Protein AF-G3AGI0-F1 (afdb_monomer)

Secondary structure (DSSP, 8-state):
-HHHHHHHTTS---TTTT--HHHHHHHHHHGGG--HHHHHHHHHHHHHHHS--PPPGGGTTS-HHHHHHHHHHHHHTTTTT-HHHHHHHHHHHHHHTTT--PPPGGGSPPPPP-PPPPGGGGS---SSPPPPPHHHHHHHTTSPTTHHHHHHHHHHEEE---SS---TTGGGS-S--TTEEEHHHHHHHHHHHTHHHHS-TTSS--TTSPPPPPHHHHHHHHHHH-TT-EEEEEEPPPPTT-SS--EEEEEESEEE-SS---HHHHHHHHHS-------S-TTTGGGSPTT---HHHHHHHHHHHHHHHHHHHTT--TTSTT--HHHHHHHHHHHHHIIIIITT-TT-HHHHHHHHHHTTHHHHHHHH-THHHHTTSS-GGGGGG-

Sequence (386 aa):
MEEEDDVDERITNNCIDSITSSQLELIVNTLLVADNEMNNAVLEFLKMYLNSEAIHHDFISSPIKDSQKYRLQKLLQLSSTKANFNTLVKQLPRLIISHLPLNDPSSIKPIPPLNLTKRSDFAGVPSTLPDLPEELYSLIVRFSEPLRATTWLRCCYETFTPLSKPDESAENSSDVIPGEVTQISLWKAYEKQFQEVWDPPSGQTNPEFKQLLPAVEFIKNVSKAFPSSEAMVINLPPSASDSAPKKKFIIRGIQPRQFAVNIDVANYEALKPTVKTSSINPGENHKLPIGHVDVEKFNHLVSESSENILVEGTRISKNSEFVNQINESSHEILEYIINEVLDNTENSVEENIFRLYNSHWLPELVYANPSLVESGIINIGWLKYL

Foldseek 3Di:
DVVVVVLVVLVDVPVLVVDALVNLLVLLCQLVVPDPVSLLVSLVVVVCSLPPQRDDPVQSVHHSVVVSLVSVCSSCVVVHDSSSLLSLLQRLVVLLCPQPPFDDPVPQPPDPDQDFDDPQVQPDFDPDWAADDPVQLVVLQQDDPPSSLLLVCLQFKFFDDPLDDPPPVPPPDDPDDGQKDFLVVSVVVVCVNVVCQAPPPVNDHDPSGDDDDDSVVSSVCNCVSAVQKDWDKDFDDDDPPDPDTDITIIIGGMGTTPHGDHSVVSSCRRPPPPDPPPPPDSPPVSPADGRDGPVVVVVVSVVVSVVVLVVSLVQDAPPHPSRDPSSVSSQVVVVVCCVSPVVVDPPDPSLVSSCVSCVPVVVVRCVSRVSCPVNPSPPPVSVVSD

Mean predicted aligned error: 16.47 Å

pLDDT: mean 76.49, std 14.82, range [35.62, 93.38]

Organism: Spathaspora passalidarum (strain NRRL Y-27907 / 11-Y1) (NCBI:txid619300)

InterPro domains:
  IPR003150 DNA-binding RFX-type winged-helix domain [PS51526] (149-258)
  IPR052406 Chromatin Remodeling Complex Component [PTHR22970] (113-284)

Nearest PDB structures (foldseek):
  2n47-assembly1_A  TM=3.165E-01  e=4.618E+00  Synechocystis sp. PCC 6803 substr. Kazusa
  4twh-assembly1_B  TM=1.507E-01  e=7.689E+00  Dickeya chrysanthemi

Solvent-accessible surface area (backbone atoms only — not comparable to full-atom values): 22819 Å² total; per-residue (Å²): 109,78,72,54,56,62,48,54,67,56,61,54,88,54,69,75,74,72,59,47,67,69,58,52,42,55,53,58,56,48,59,72,69,78,45,70,70,59,38,40,56,45,46,51,49,50,51,52,64,50,68,42,77,65,59,42,86,94,38,73,92,51,62,53,64,57,34,26,50,50,50,47,44,54,61,28,24,70,93,66,82,32,57,45,38,56,50,47,66,54,43,31,66,52,43,42,57,51,82,50,92,69,66,55,78,87,70,57,76,76,77,75,78,87,74,66,57,59,70,70,82,72,70,62,75,48,94,56,79,37,71,71,55,70,71,58,43,66,56,45,58,65,43,56,77,68,55,26,61,32,52,50,48,32,21,35,32,42,68,46,72,80,73,56,83,78,66,84,78,66,82,79,81,60,100,73,49,88,27,46,39,46,51,67,60,55,48,52,51,52,52,61,74,47,33,66,59,77,59,33,96,81,80,57,84,56,90,79,44,66,73,79,71,56,67,75,61,44,61,63,41,48,41,73,45,27,74,79,35,47,80,48,76,46,76,45,78,65,54,101,86,47,100,58,75,51,73,47,51,31,32,35,29,32,33,53,25,83,57,52,49,56,70,68,60,15,50,51,64,38,67,51,79,86,72,80,77,79,55,85,60,62,82,60,65,81,72,58,58,82,69,48,71,66,58,67,62,50,50,48,52,52,50,52,53,53,47,52,42,52,61,59,23,70,69,53,42,76,87,30,95,60,60,47,72,52,23,54,48,27,43,55,53,50,51,53,50,40,59,68,54,51,71,72,37,86,91,39,73,65,44,54,53,48,19,71,72,38,49,73,59,51,57,54,48,41,70,45,28,55,28,40,49,77,48,51,74,41,56,71,78,59,59,78,52,87

Structure (mmCIF, N/CA/C/O backbone):
data_AF-G3AGI0-F1
#
_entry.id   AF-G3AGI0-F1
#
loop_
_atom_site.group_PDB
_atom_site.id
_atom_site.type_symbol
_atom_site.label_atom_id
_atom_site.label_alt_id
_atom_site.label_comp_id
_atom_site.label_asym_id
_atom_site.label_entity_id
_atom_site.label_seq_id
_atom_site.pdbx_PDB_ins_code
_atom_site.Cartn_x
_atom_site.Cartn_y
_atom_site.Cartn_z
_atom_site.occupancy
_atom_site.B_iso_or_equiv
_atom_site.auth_seq_id
_atom_site.auth_comp_id
_atom_site.auth_asym_id
_atom_site.auth_atom_id
_atom_site.pdbx_PDB_model_num
ATOM 1 N N . MET A 1 1 ? 48.317 2.897 -52.916 1.00 42.91 1 MET A N 1
ATOM 2 C CA . MET A 1 1 ? 48.209 1.430 -52.809 1.00 42.91 1 MET A CA 1
ATOM 3 C C . MET A 1 1 ? 48.011 1.011 -51.363 1.00 42.91 1 MET A C 1
ATOM 5 O O . MET A 1 1 ? 46.982 0.424 -51.113 1.00 42.91 1 MET A O 1
ATOM 9 N N . GLU A 1 2 ? 48.855 1.408 -50.401 1.00 40.16 2 GLU A N 1
ATOM 10 C CA . GLU A 1 2 ? 48.593 1.106 -48.971 1.00 40.16 2 GLU A CA 1
ATOM 11 C C . GLU A 1 2 ? 47.371 1.838 -48.373 1.00 40.16 2 GLU A C 1
ATOM 13 O O . GLU A 1 2 ? 46.770 1.336 -47.436 1.00 40.16 2 GLU A O 1
ATOM 18 N N . GLU A 1 3 ? 46.949 2.984 -48.922 1.00 43.72 3 GLU A N 1
ATOM 19 C CA . GLU A 1 3 ? 45.732 3.689 -48.466 1.00 43.72 3 GLU A CA 1
ATOM 20 C C . GLU A 1 3 ? 44.425 3.148 -49.073 1.00 43.72 3 GLU A C 1
ATOM 22 O O . GLU A 1 3 ? 43.359 3.472 -48.570 1.00 43.72 3 GLU A O 1
ATOM 27 N N . GLU A 1 4 ? 44.472 2.355 -50.148 1.00 43.97 4 GLU A N 1
ATOM 28 C CA . GLU A 1 4 ? 43.255 1.778 -50.753 1.00 43.97 4 GLU A CA 1
ATOM 29 C C . GLU A 1 4 ? 42.885 0.448 -50.082 1.00 43.97 4 GLU A C 1
ATOM 31 O O . GLU A 1 4 ? 41.712 0.222 -49.794 1.00 43.97 4 GLU A O 1
ATOM 36 N N . ASP A 1 5 ? 43.882 -0.370 -49.725 1.00 44.88 5 ASP A N 1
ATOM 37 C CA . ASP A 1 5 ? 43.671 -1.635 -49.007 1.00 44.88 5 ASP A CA 1
ATOM 38 C C . ASP A 1 5 ? 43.145 -1.410 -47.569 1.00 44.88 5 ASP A C 1
ATOM 40 O O . ASP A 1 5 ? 42.298 -2.159 -47.085 1.00 44.88 5 ASP A O 1
ATOM 44 N N . ASP A 1 6 ? 43.563 -0.324 -46.907 1.00 49.03 6 ASP A N 1
ATOM 45 C CA . ASP A 1 6 ? 43.147 0.032 -45.536 1.00 49.03 6 ASP A CA 1
ATOM 46 C C . ASP A 1 6 ? 41.716 0.625 -45.478 1.00 49.03 6 ASP A C 1
ATOM 48 O O . ASP A 1 6 ? 41.083 0.691 -44.419 1.00 49.03 6 ASP A O 1
ATOM 52 N N . VAL A 1 7 ? 41.185 1.056 -46.630 1.00 49.41 7 VAL A N 1
ATOM 53 C CA . VAL A 1 7 ? 39.790 1.497 -46.803 1.00 49.41 7 VAL A CA 1
ATOM 54 C C . VAL A 1 7 ? 38.889 0.303 -47.118 1.00 49.41 7 VAL A C 1
ATOM 56 O O . VAL A 1 7 ? 37.808 0.209 -46.539 1.00 49.41 7 VAL A O 1
ATOM 59 N N . ASP A 1 8 ? 39.345 -0.643 -47.942 1.00 46.12 8 ASP A N 1
ATOM 60 C CA . ASP A 1 8 ? 38.602 -1.870 -48.261 1.00 46.12 8 ASP A CA 1
ATOM 61 C C . ASP A 1 8 ? 38.481 -2.828 -47.056 1.00 46.12 8 ASP A C 1
ATOM 63 O O . ASP A 1 8 ? 37.428 -3.440 -46.868 1.00 46.12 8 ASP A O 1
ATOM 67 N N . GLU A 1 9 ? 39.476 -2.891 -46.159 1.00 50.34 9 GLU A N 1
ATOM 68 C CA . GLU A 1 9 ? 39.345 -3.623 -44.882 1.00 50.34 9 GLU A CA 1
ATOM 69 C C . GLU A 1 9 ? 38.348 -2.968 -43.906 1.00 50.34 9 GLU A C 1
ATOM 71 O O . GLU A 1 9 ? 37.746 -3.651 -43.072 1.00 50.34 9 GLU A O 1
ATOM 76 N N . ARG A 1 10 ? 38.110 -1.652 -44.012 1.00 50.97 10 ARG A N 1
ATOM 77 C CA . ARG A 1 10 ? 37.101 -0.938 -43.201 1.00 50.97 10 ARG A CA 1
ATOM 78 C C . ARG A 1 10 ? 35.692 -1.047 -43.776 1.00 50.97 10 ARG A C 1
ATOM 80 O O . ARG A 1 10 ? 34.725 -0.933 -43.022 1.00 50.97 10 ARG A O 1
ATOM 87 N N . ILE A 1 11 ? 35.566 -1.321 -45.075 1.00 51.91 11 ILE A N 1
ATOM 88 C CA . ILE A 1 11 ? 34.310 -1.671 -45.753 1.00 51.91 11 ILE A CA 1
ATOM 89 C C . ILE A 1 11 ? 34.090 -3.186 -45.599 1.00 51.91 11 ILE A C 1
ATOM 91 O O . ILE A 1 11 ? 33.884 -3.939 -46.549 1.00 51.91 11 ILE A O 1
ATOM 95 N N . THR A 1 12 ? 34.135 -3.684 -44.364 1.00 50.91 12 THR A N 1
ATOM 96 C CA . THR A 1 12 ? 33.627 -5.030 -44.098 1.00 50.91 12 THR A CA 1
ATOM 97 C C . THR A 1 12 ? 32.136 -5.030 -44.414 1.00 50.91 12 THR A C 1
ATOM 99 O O . THR A 1 12 ? 31.407 -4.123 -44.017 1.00 50.91 12 THR A O 1
ATOM 102 N N . ASN A 1 13 ? 31.677 -6.028 -45.177 1.00 54.38 13 ASN A N 1
ATOM 103 C CA . ASN A 1 13 ? 30.260 -6.274 -45.449 1.00 54.38 13 ASN A CA 1
ATOM 104 C C . ASN A 1 13 ? 29.505 -6.413 -44.121 1.00 54.38 13 ASN A C 1
ATOM 106 O O . ASN A 1 13 ? 29.392 -7.496 -43.544 1.00 54.38 13 ASN A O 1
ATOM 110 N N . ASN A 1 14 ? 29.022 -5.286 -43.615 1.00 61.50 14 ASN A N 1
ATOM 111 C CA . ASN A 1 14 ? 28.466 -5.177 -42.288 1.00 61.50 14 ASN A CA 1
ATOM 112 C C . ASN A 1 14 ? 27.033 -5.712 -42.326 1.00 61.50 14 ASN A C 1
ATOM 114 O O . ASN A 1 14 ? 26.083 -5.011 -42.676 1.00 61.50 14 ASN A O 1
ATOM 118 N N . CYS A 1 15 ? 26.862 -6.980 -41.938 1.00 72.31 15 CYS A N 1
ATOM 119 C CA . CYS A 1 15 ? 25.553 -7.635 -41.804 1.00 72.31 15 CYS A CA 1
ATOM 120 C C . CYS A 1 15 ? 24.570 -6.828 -40.932 1.00 72.31 15 CYS A C 1
ATOM 122 O O . CYS A 1 15 ? 23.358 -6.978 -41.064 1.00 72.31 15 CYS A O 1
ATOM 124 N N . ILE A 1 16 ? 25.086 -5.948 -40.066 1.00 76.94 16 ILE A N 1
ATOM 125 C CA . ILE A 1 16 ? 24.309 -5.055 -39.203 1.00 76.94 16 ILE A CA 1
ATOM 126 C C . ILE A 1 16 ? 23.454 -4.050 -39.992 1.00 76.94 16 ILE A C 1
ATOM 128 O O . ILE A 1 16 ? 22.329 -3.747 -39.593 1.00 76.94 16 ILE A O 1
ATOM 132 N N . ASP A 1 17 ? 23.931 -3.589 -41.150 1.00 75.25 17 ASP A N 1
ATOM 133 C CA . ASP A 1 17 ? 23.219 -2.602 -41.965 1.00 75.25 17 ASP A CA 1
ATOM 134 C C . ASP A 1 17 ? 22.110 -3.263 -42.797 1.00 75.25 17 ASP A C 1
ATOM 136 O O . ASP A 1 17 ? 21.108 -2.621 -43.126 1.00 75.25 17 ASP A O 1
ATOM 140 N N . SER A 1 18 ? 22.234 -4.578 -43.028 1.00 82.38 18 SER A N 1
ATOM 141 C CA . SER A 1 18 ? 21.223 -5.417 -43.687 1.00 82.38 18 SER A CA 1
ATOM 142 C C . SER A 1 18 ? 19.985 -5.669 -42.820 1.00 82.38 18 SER A C 1
ATOM 144 O O . SER A 1 18 ? 18.966 -6.141 -43.327 1.00 82.38 18 SER A O 1
ATOM 146 N N . ILE A 1 19 ? 20.037 -5.348 -41.522 1.00 85.06 19 ILE A N 1
ATOM 147 C CA . ILE A 1 19 ? 18.891 -5.500 -40.625 1.00 85.06 19 ILE A CA 1
ATOM 148 C C . ILE A 1 19 ? 17.837 -4.441 -40.971 1.00 85.06 19 ILE A C 1
ATOM 150 O O . ILE A 1 19 ? 18.089 -3.229 -40.959 1.00 85.06 19 ILE A O 1
ATOM 154 N N . THR A 1 20 ? 16.633 -4.910 -41.289 1.00 87.31 20 THR A N 1
ATOM 155 C CA . THR A 1 20 ? 15.500 -4.053 -41.658 1.00 87.31 20 THR A CA 1
ATOM 156 C C . THR A 1 20 ? 14.794 -3.491 -40.424 1.00 87.31 20 THR A C 1
ATOM 158 O O . THR A 1 20 ? 14.765 -4.116 -39.363 1.00 87.31 20 THR A O 1
ATOM 161 N N . SER A 1 21 ? 14.134 -2.338 -40.567 1.00 85.75 21 SER A N 1
ATOM 162 C CA . SER A 1 21 ? 13.345 -1.736 -39.480 1.00 85.75 21 SER A CA 1
ATOM 163 C C . SER A 1 21 ? 12.229 -2.656 -38.970 1.00 85.75 21 SER A C 1
ATOM 165 O O . SER A 1 21 ? 11.928 -2.627 -37.782 1.00 85.75 21 SER A O 1
ATOM 167 N N . SER A 1 22 ? 11.668 -3.506 -39.840 1.00 87.81 22 SER A N 1
ATOM 168 C CA . SER A 1 22 ? 10.648 -4.498 -39.466 1.00 87.81 22 SER A CA 1
ATOM 169 C C . SER A 1 22 ? 11.194 -5.619 -38.573 1.00 87.81 22 SER A C 1
ATOM 171 O O . SER A 1 22 ? 10.526 -6.054 -37.640 1.00 87.81 22 SER A O 1
ATOM 173 N N . GLN A 1 23 ? 12.434 -6.055 -38.816 1.00 90.00 23 GLN A N 1
ATOM 174 C CA . GLN A 1 23 ? 13.103 -7.054 -37.983 1.00 90.00 23 GLN A CA 1
ATOM 175 C C . GLN A 1 23 ? 13.467 -6.468 -36.619 1.00 90.00 23 GLN A C 1
ATOM 177 O O . GLN A 1 23 ? 13.247 -7.122 -35.605 1.00 90.00 23 GLN A O 1
ATOM 182 N N . LEU A 1 24 ? 13.957 -5.222 -36.581 1.00 89.81 24 LEU A N 1
ATOM 183 C CA . LEU A 1 24 ? 14.226 -4.520 -35.321 1.00 89.81 24 LEU A CA 1
ATOM 184 C C . LEU A 1 24 ? 12.957 -4.359 -34.482 1.00 89.81 24 LEU A C 1
ATOM 186 O O . LEU A 1 24 ? 12.997 -4.557 -33.274 1.00 89.81 24 LEU A O 1
ATOM 190 N N . GLU A 1 25 ? 11.827 -4.050 -35.115 1.00 91.25 25 GLU A N 1
ATOM 191 C CA . GLU A 1 25 ? 10.540 -3.955 -34.427 1.00 91.25 25 GLU A CA 1
ATOM 192 C C . GLU A 1 25 ? 10.079 -5.294 -33.845 1.00 91.25 25 GLU A C 1
ATOM 194 O O . GLU A 1 25 ? 9.659 -5.344 -32.690 1.00 91.25 25 GLU A O 1
ATOM 199 N N . LEU A 1 26 ? 10.223 -6.400 -34.581 1.00 91.31 26 LEU A N 1
ATOM 200 C CA . LEU A 1 26 ? 9.918 -7.734 -34.053 1.00 91.31 26 LEU A CA 1
ATOM 201 C C . LEU A 1 26 ? 10.797 -8.086 -32.839 1.00 91.31 26 LEU A C 1
ATOM 203 O O . LEU A 1 26 ? 10.296 -8.598 -31.836 1.00 91.31 26 LEU A O 1
ATOM 207 N N . ILE A 1 27 ? 12.094 -7.778 -32.917 1.00 91.69 27 ILE A N 1
ATOM 208 C CA . ILE A 1 27 ? 13.053 -8.016 -31.832 1.00 91.69 27 ILE A CA 1
ATOM 209 C C . ILE A 1 27 ? 12.669 -7.191 -30.597 1.00 91.69 27 ILE A C 1
ATOM 211 O O . ILE A 1 27 ? 12.534 -7.744 -29.509 1.00 91.69 27 ILE A O 1
ATOM 215 N N . VAL A 1 28 ? 12.406 -5.891 -30.758 1.00 92.12 28 VAL A N 1
ATOM 216 C CA . VAL A 1 28 ? 12.008 -5.006 -29.650 1.00 92.12 28 VAL A CA 1
ATOM 217 C C . VAL A 1 28 ? 10.662 -5.425 -29.052 1.00 92.12 28 VAL A C 1
ATOM 219 O O . VAL A 1 28 ? 10.509 -5.434 -27.833 1.00 92.12 28 VAL A O 1
ATOM 222 N N . ASN A 1 29 ? 9.697 -5.840 -29.874 1.00 91.62 29 ASN A N 1
ATOM 223 C CA . ASN A 1 29 ? 8.396 -6.312 -29.396 1.00 91.62 29 ASN A CA 1
ATOM 224 C C . ASN A 1 29 ? 8.485 -7.622 -28.605 1.00 91.62 29 ASN A C 1
ATOM 226 O O . ASN A 1 29 ? 7.595 -7.904 -27.804 1.00 91.62 29 ASN A O 1
ATOM 230 N N . THR A 1 30 ? 9.565 -8.390 -28.756 1.00 92.19 30 THR A N 1
ATOM 231 C CA . THR A 1 30 ? 9.804 -9.584 -27.934 1.00 92.19 30 THR A CA 1
ATOM 232 C C . THR A 1 30 ? 9.985 -9.218 -26.452 1.00 92.19 30 THR A C 1
ATOM 234 O O . THR A 1 30 ? 9.591 -10.000 -25.589 1.00 92.19 30 THR A O 1
ATOM 237 N N . LEU A 1 31 ? 10.417 -7.986 -26.133 1.00 90.00 31 LEU A N 1
ATOM 238 C CA . LEU A 1 31 ? 10.476 -7.475 -24.751 1.00 90.00 31 LEU A CA 1
ATOM 239 C C . LEU A 1 31 ? 9.101 -7.407 -24.060 1.00 90.00 31 LEU A C 1
ATOM 241 O O . LEU A 1 31 ? 9.020 -7.299 -22.837 1.00 90.00 31 LEU A O 1
ATOM 245 N N . LEU A 1 32 ? 8.000 -7.465 -24.819 1.00 89.56 32 LEU A N 1
ATOM 246 C CA . LEU A 1 32 ? 6.638 -7.467 -24.276 1.00 89.56 32 LEU A CA 1
ATOM 247 C C . LEU A 1 32 ? 6.191 -8.840 -23.758 1.00 89.56 32 LEU A C 1
ATOM 249 O O . LEU A 1 32 ? 5.192 -8.912 -23.045 1.00 89.56 32 LEU A O 1
ATOM 253 N N . VAL A 1 33 ? 6.899 -9.917 -24.113 1.00 85.88 33 VAL A N 1
ATOM 254 C CA . VAL A 1 33 ? 6.508 -11.306 -23.806 1.00 85.88 33 VAL A CA 1
ATOM 255 C C . VAL A 1 33 ? 6.736 -11.661 -22.326 1.00 85.88 33 VAL A C 1
ATOM 257 O O . VAL A 1 33 ? 6.190 -12.650 -21.847 1.00 85.88 33 VAL A O 1
ATOM 260 N N . ALA A 1 34 ? 7.450 -10.811 -21.575 1.00 78.50 34 ALA A N 1
ATOM 261 C CA . ALA A 1 34 ? 7.731 -10.974 -20.143 1.00 78.50 34 ALA A CA 1
ATOM 262 C C . ALA A 1 34 ? 8.470 -12.284 -19.788 1.00 78.50 34 ALA A C 1
ATOM 264 O O . ALA A 1 34 ? 8.308 -12.819 -18.693 1.00 78.50 34 ALA A O 1
ATOM 265 N N . ASP A 1 35 ? 9.306 -12.776 -20.705 1.00 90.06 35 ASP A N 1
ATOM 266 C CA . ASP A 1 35 ? 10.193 -13.922 -20.500 1.00 90.06 35 ASP A CA 1
ATOM 267 C C . ASP A 1 35 ? 11.623 -13.429 -20.226 1.00 90.06 35 ASP A C 1
ATOM 269 O O . ASP A 1 35 ? 12.173 -12.639 -20.993 1.00 90.06 35 ASP A O 1
ATOM 273 N N . ASN A 1 36 ? 12.228 -13.879 -19.124 1.00 87.69 36 ASN A N 1
ATOM 274 C CA . ASN A 1 36 ? 13.555 -13.433 -18.699 1.00 87.69 36 ASN A CA 1
ATOM 275 C C . ASN A 1 36 ? 14.672 -13.846 -19.673 1.00 87.69 36 ASN A C 1
ATOM 277 O O . ASN A 1 36 ? 15.594 -13.061 -19.892 1.00 87.69 36 ASN A O 1
ATOM 281 N N . GLU A 1 37 ? 14.611 -15.047 -20.253 1.00 90.19 37 GLU A N 1
ATOM 282 C CA . GLU A 1 37 ? 15.643 -15.543 -21.173 1.00 90.19 37 GLU A CA 1
ATOM 283 C C . GLU A 1 37 ? 15.600 -14.754 -22.483 1.00 90.19 37 GLU A C 1
ATOM 285 O O . GLU A 1 37 ? 16.625 -14.258 -22.958 1.00 90.19 37 GLU A O 1
ATOM 290 N N . MET A 1 38 ? 14.390 -14.541 -23.006 1.00 90.38 38 MET A N 1
ATOM 291 C CA . MET A 1 38 ? 14.178 -13.730 -24.205 1.00 90.38 38 MET A CA 1
ATOM 292 C C . MET A 1 38 ? 14.548 -12.266 -23.970 1.00 90.38 38 MET A C 1
ATOM 294 O O . MET A 1 38 ? 15.219 -11.665 -24.807 1.00 90.38 38 MET A O 1
ATOM 298 N N . ASN A 1 39 ? 14.169 -11.692 -22.824 1.00 91.50 39 ASN A N 1
ATOM 299 C CA . ASN A 1 39 ? 14.534 -10.321 -22.474 1.00 91.50 39 ASN A CA 1
ATOM 300 C C . ASN A 1 39 ? 16.053 -10.152 -22.407 1.00 91.50 39 ASN A C 1
ATOM 302 O O . ASN A 1 39 ? 16.573 -9.183 -22.953 1.00 91.50 39 ASN A O 1
ATOM 306 N N . ASN A 1 40 ? 16.771 -11.098 -21.797 1.00 91.50 40 ASN A N 1
ATOM 307 C CA . ASN A 1 40 ? 18.227 -11.039 -21.724 1.00 91.50 40 ASN A CA 1
ATOM 308 C C . ASN A 1 40 ? 18.870 -11.109 -23.120 1.00 91.50 40 ASN A C 1
ATOM 310 O O . ASN A 1 40 ? 19.680 -10.250 -23.456 1.00 91.50 40 ASN A O 1
ATOM 314 N N . ALA A 1 41 ? 18.448 -12.060 -23.961 1.00 92.50 41 ALA A N 1
ATOM 315 C CA . ALA A 1 41 ? 18.967 -12.206 -25.323 1.00 92.50 41 ALA A CA 1
ATOM 316 C C . ALA A 1 41 ? 18.704 -10.963 -26.192 1.00 92.50 41 ALA A C 1
ATOM 318 O O . ALA A 1 41 ? 19.569 -10.528 -26.954 1.00 92.50 41 ALA A O 1
ATOM 319 N N . VAL A 1 42 ? 17.518 -10.357 -26.064 1.00 93.38 42 VAL A N 1
ATOM 320 C CA . VAL A 1 42 ? 17.179 -9.126 -26.787 1.00 93.38 42 VAL A CA 1
ATOM 321 C C . VAL A 1 42 ? 18.013 -7.949 -26.286 1.00 93.38 42 VAL A C 1
ATOM 323 O O . VAL A 1 42 ? 18.551 -7.207 -27.103 1.00 93.38 42 VAL A O 1
ATOM 326 N N . LEU A 1 43 ? 18.153 -7.766 -24.971 1.00 93.06 43 LEU A N 1
ATOM 327 C CA . LEU A 1 43 ? 18.955 -6.675 -24.405 1.00 93.06 43 LEU A CA 1
ATOM 328 C C . LEU A 1 43 ? 20.437 -6.807 -24.778 1.00 93.06 43 LEU A C 1
ATOM 330 O O . LEU A 1 43 ? 21.062 -5.808 -25.132 1.00 93.06 43 LEU A O 1
ATOM 334 N N . GLU A 1 44 ? 20.981 -8.023 -24.772 1.00 93.19 44 GLU A N 1
ATOM 335 C CA . GLU A 1 44 ? 22.347 -8.300 -25.220 1.00 93.19 44 GLU A CA 1
ATOM 336 C C . GLU A 1 44 ? 22.522 -7.967 -26.706 1.00 93.19 44 GLU A C 1
ATOM 338 O O . GLU A 1 44 ? 23.441 -7.229 -27.072 1.00 93.19 44 GLU A O 1
ATOM 343 N N . PHE A 1 45 ? 21.589 -8.406 -27.559 1.00 93.38 45 PHE A N 1
ATOM 344 C CA . PHE A 1 45 ? 21.581 -8.036 -28.973 1.00 93.38 45 PHE A CA 1
ATOM 345 C C . PHE A 1 45 ? 21.529 -6.515 -29.166 1.00 93.38 45 PHE A C 1
ATOM 347 O O . PHE A 1 45 ? 22.303 -5.973 -29.955 1.00 93.38 45 PHE A O 1
ATOM 354 N N . LEU A 1 46 ? 20.652 -5.807 -28.447 1.00 92.31 46 LEU 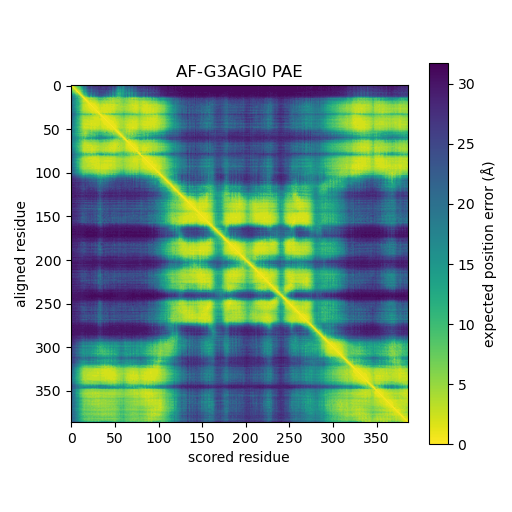A N 1
ATOM 355 C CA . LEU A 1 46 ? 20.535 -4.350 -28.541 1.00 92.31 46 LEU A CA 1
ATOM 356 C C . LEU A 1 46 ? 21.827 -3.656 -28.098 1.00 92.31 46 LEU A C 1
ATOM 358 O O . LEU A 1 46 ? 22.276 -2.727 -28.769 1.00 92.31 46 LEU A O 1
ATOM 362 N N . LYS A 1 47 ? 22.463 -4.132 -27.023 1.00 92.06 47 LYS A N 1
ATOM 363 C CA . LYS A 1 47 ? 23.754 -3.620 -26.550 1.00 92.06 47 LYS A CA 1
ATOM 364 C C . LYS A 1 47 ? 24.849 -3.824 -27.596 1.00 92.06 47 LYS A C 1
ATOM 366 O O . LYS A 1 47 ? 25.585 -2.885 -27.892 1.00 92.06 47 LYS A O 1
ATOM 371 N N . MET A 1 48 ? 24.930 -5.009 -28.200 1.00 89.31 48 MET A N 1
ATOM 372 C CA . MET A 1 48 ? 25.878 -5.291 -29.284 1.00 89.31 48 MET A CA 1
ATOM 373 C C . MET A 1 48 ? 25.595 -4.451 -30.536 1.00 89.31 48 MET A C 1
ATOM 375 O O . MET A 1 48 ? 26.525 -3.948 -31.162 1.00 89.31 48 MET A O 1
ATOM 379 N N . TYR A 1 49 ? 24.322 -4.272 -30.894 1.00 89.25 49 TYR A N 1
ATOM 380 C CA . TYR A 1 49 ? 23.902 -3.497 -32.061 1.00 89.25 49 TYR A CA 1
ATOM 381 C C . TYR A 1 49 ? 24.244 -2.007 -31.913 1.00 89.25 49 TYR A C 1
ATOM 383 O O . TYR A 1 49 ? 24.753 -1.392 -32.851 1.00 89.25 49 TYR A O 1
ATOM 391 N N . LEU A 1 50 ? 24.001 -1.433 -30.731 1.00 87.62 50 LEU A N 1
ATOM 392 C CA . LEU A 1 50 ? 24.267 -0.021 -30.446 1.00 87.62 50 LEU A CA 1
ATOM 393 C C . LEU A 1 50 ? 25.763 0.273 -30.265 1.00 87.62 50 LEU A C 1
ATOM 395 O O . LEU A 1 50 ? 26.236 1.292 -30.761 1.00 87.62 50 LEU A O 1
ATOM 399 N N . ASN A 1 51 ? 26.517 -0.632 -29.632 1.00 86.06 51 ASN A N 1
ATOM 400 C CA . ASN A 1 51 ? 27.955 -0.457 -29.386 1.00 86.06 51 ASN A CA 1
ATOM 401 C C . ASN A 1 51 ? 28.854 -0.983 -30.514 1.00 86.06 51 ASN A C 1
ATOM 403 O O . ASN A 1 51 ? 30.075 -0.958 -30.383 1.00 86.06 51 ASN A O 1
ATOM 407 N N . SER A 1 52 ? 28.285 -1.462 -31.621 1.00 85.06 52 SER A N 1
ATOM 408 C CA . SER A 1 52 ? 29.068 -1.974 -32.744 1.00 85.06 52 SER A CA 1
ATOM 409 C C . SER A 1 52 ? 30.006 -0.900 -33.314 1.00 85.06 52 SER A C 1
ATOM 411 O O . SER A 1 52 ? 29.575 0.214 -33.626 1.00 85.06 52 SER A O 1
ATOM 413 N N . GLU A 1 53 ? 31.282 -1.255 -33.487 1.00 81.31 53 GLU A N 1
ATOM 414 C CA . GLU A 1 53 ? 32.324 -0.406 -34.089 1.00 81.31 53 GLU A CA 1
ATOM 415 C C . GLU A 1 53 ? 32.305 -0.421 -35.624 1.00 81.31 53 GLU A C 1
ATOM 417 O O . GLU A 1 53 ? 33.074 0.289 -36.268 1.00 81.31 53 GLU A O 1
ATOM 422 N N . ALA A 1 54 ? 31.403 -1.206 -36.221 1.00 77.81 54 ALA A N 1
ATOM 423 C CA . ALA A 1 54 ? 31.192 -1.233 -37.659 1.00 77.81 54 ALA A CA 1
ATOM 424 C C . ALA A 1 54 ? 30.926 0.186 -38.190 1.00 77.81 54 ALA A C 1
ATOM 426 O O . ALA A 1 54 ? 30.146 0.941 -37.599 1.00 77.81 54 ALA A O 1
ATOM 427 N N . ILE A 1 55 ? 31.519 0.544 -39.326 1.00 76.44 55 ILE A N 1
ATOM 428 C CA . ILE A 1 55 ? 31.311 1.844 -39.971 1.00 76.44 55 ILE A CA 1
ATOM 429 C C . ILE A 1 55 ? 30.239 1.681 -41.049 1.00 76.44 55 ILE A C 1
ATOM 431 O O . ILE A 1 55 ? 30.275 0.739 -41.840 1.00 76.44 55 ILE A O 1
ATOM 435 N N . HIS A 1 56 ? 29.254 2.577 -41.049 1.00 75.00 56 HIS A N 1
ATOM 436 C CA . HIS A 1 56 ? 28.230 2.607 -42.089 1.00 75.00 56 HIS A CA 1
ATOM 437 C C . HIS A 1 56 ? 28.792 3.269 -43.356 1.00 75.00 56 HIS A C 1
ATOM 439 O O . HIS A 1 56 ? 29.563 4.226 -43.267 1.00 75.00 56 HIS A O 1
ATOM 445 N N . HIS A 1 57 ? 28.374 2.805 -44.535 1.00 71.75 57 HIS A N 1
ATOM 446 C CA . HIS A 1 57 ? 28.910 3.271 -45.823 1.00 71.75 57 HIS A CA 1
ATOM 447 C C . HIS A 1 57 ? 28.761 4.789 -46.051 1.00 71.75 57 HIS A C 1
ATOM 449 O O . HIS A 1 57 ? 29.618 5.407 -46.672 1.00 71.75 57 HIS A O 1
ATOM 455 N N . ASP A 1 58 ? 27.714 5.410 -45.505 1.00 70.31 58 ASP A N 1
ATOM 456 C CA . ASP A 1 58 ? 27.509 6.866 -45.602 1.00 70.31 58 ASP A CA 1
ATOM 457 C C . ASP A 1 58 ? 28.440 7.690 -44.690 1.00 70.31 58 ASP A C 1
ATOM 459 O O . ASP A 1 58 ? 28.574 8.898 -44.870 1.00 70.31 58 ASP A O 1
ATOM 463 N N . PHE A 1 59 ? 29.090 7.057 -43.708 1.00 72.31 59 PHE A N 1
ATOM 464 C CA . PHE A 1 59 ? 29.862 7.726 -42.654 1.00 72.31 59 PHE A CA 1
ATOM 465 C C . PHE A 1 59 ? 31.337 7.295 -42.631 1.00 72.31 59 PHE A C 1
ATOM 467 O O . PHE A 1 59 ? 31.991 7.400 -41.597 1.00 72.31 59 PHE A O 1
ATOM 474 N N . ILE A 1 60 ? 31.884 6.854 -43.771 1.00 65.75 60 ILE A N 1
ATOM 475 C CA . ILE A 1 60 ? 33.262 6.331 -43.902 1.00 65.75 60 ILE A CA 1
ATOM 476 C C . ILE A 1 60 ? 34.332 7.319 -43.396 1.00 65.75 60 ILE A C 1
ATOM 478 O O . ILE A 1 60 ? 35.353 6.902 -42.856 1.00 65.75 60 ILE A O 1
ATOM 482 N N . SER A 1 61 ? 34.102 8.629 -43.532 1.00 63.12 61 SER A N 1
ATOM 483 C CA . SER A 1 61 ? 35.027 9.683 -43.073 1.00 63.12 61 SER A CA 1
ATOM 484 C C . SER A 1 61 ? 34.682 10.270 -41.698 1.00 63.12 61 SER A C 1
ATOM 486 O O . SER A 1 61 ? 35.384 11.161 -41.219 1.00 63.12 61 SER A O 1
ATOM 488 N N . SER A 1 62 ? 33.598 9.804 -41.080 1.00 71.38 62 SER A N 1
ATOM 489 C CA . SER A 1 62 ? 33.071 10.311 -39.814 1.00 71.38 62 SER A CA 1
ATOM 490 C C . SER A 1 62 ? 33.538 9.451 -38.633 1.00 71.38 62 SER A C 1
ATOM 492 O O . SER A 1 62 ? 33.835 8.266 -38.802 1.00 71.38 62 SER A O 1
ATOM 494 N N . PRO A 1 63 ? 33.592 10.003 -37.408 1.00 78.94 63 PRO A N 1
ATOM 495 C CA . PRO A 1 63 ? 33.841 9.210 -36.209 1.00 78.94 63 PRO A CA 1
ATOM 496 C C . PRO A 1 63 ? 32.843 8.049 -36.076 1.00 78.94 63 PRO A C 1
ATOM 498 O O . PRO A 1 63 ? 31.663 8.197 -36.389 1.00 78.94 63 PRO A O 1
ATOM 501 N N . ILE A 1 64 ? 33.284 6.922 -35.503 1.00 79.12 64 ILE A N 1
ATOM 502 C CA . ILE A 1 64 ? 32.450 5.727 -35.232 1.00 79.12 64 ILE A CA 1
ATOM 503 C C . ILE A 1 64 ? 31.140 6.094 -34.505 1.00 79.12 64 ILE A C 1
ATOM 505 O O . ILE A 1 64 ? 30.088 5.507 -34.759 1.00 79.12 64 ILE A O 1
ATOM 509 N N . LYS A 1 65 ? 31.185 7.132 -33.659 1.00 80.25 65 LYS A N 1
ATOM 510 C CA . LYS A 1 65 ? 30.026 7.674 -32.936 1.00 80.25 65 LYS A CA 1
ATOM 511 C C . LYS A 1 65 ? 28.875 8.103 -33.850 1.00 80.25 65 LYS A C 1
ATOM 513 O O . LYS A 1 65 ? 27.722 7.908 -33.480 1.00 80.25 65 LYS A O 1
ATOM 518 N N . ASP A 1 66 ? 29.155 8.630 -35.039 1.00 81.25 66 ASP A N 1
ATOM 519 C CA . ASP A 1 66 ? 28.110 9.048 -35.982 1.00 81.25 66 ASP A CA 1
ATOM 520 C C . ASP A 1 66 ? 27.388 7.829 -36.571 1.00 81.25 66 ASP A C 1
ATOM 522 O O . ASP A 1 66 ? 26.162 7.826 -36.688 1.00 81.25 66 ASP A O 1
ATOM 526 N N . SER A 1 67 ? 28.128 6.748 -36.849 1.00 82.00 67 SER A N 1
ATOM 527 C CA . SER A 1 67 ? 27.542 5.468 -37.273 1.00 82.00 67 SER A CA 1
ATOM 528 C C . SER A 1 67 ? 26.680 4.848 -36.165 1.00 82.00 67 SER A C 1
ATOM 530 O O . SER A 1 67 ? 25.580 4.361 -36.435 1.00 82.00 67 SER A O 1
ATOM 532 N N . GLN A 1 68 ? 27.125 4.909 -34.906 1.00 84.44 68 GLN A N 1
ATOM 533 C CA . GLN A 1 68 ? 26.339 4.454 -33.749 1.00 84.44 68 GLN A CA 1
ATOM 534 C C . GLN A 1 68 ? 25.067 5.293 -33.558 1.00 84.44 68 GLN A C 1
ATOM 536 O O . GLN A 1 68 ? 23.979 4.746 -33.372 1.00 84.44 68 GLN A O 1
ATOM 541 N N . LYS A 1 69 ? 25.167 6.618 -33.708 1.00 84.38 69 LYS A N 1
ATOM 542 C CA . LYS A 1 69 ? 24.021 7.532 -33.650 1.00 84.38 69 LYS A CA 1
ATOM 543 C C . LYS A 1 69 ? 23.019 7.272 -34.771 1.00 84.38 69 LYS A C 1
ATOM 545 O O . LYS A 1 69 ? 21.813 7.256 -34.523 1.00 84.38 69 LYS A O 1
ATOM 550 N N . TYR A 1 70 ? 23.493 7.003 -35.985 1.00 85.12 70 TYR A N 1
ATOM 551 C CA . TYR A 1 70 ? 22.636 6.598 -37.098 1.00 85.12 70 TYR A CA 1
ATOM 552 C C . TYR A 1 70 ? 21.888 5.291 -36.789 1.00 85.12 70 TYR A C 1
ATOM 554 O O . TYR A 1 70 ? 20.672 5.206 -36.983 1.00 85.12 70 TYR A O 1
ATOM 562 N N . ARG A 1 71 ? 22.572 4.286 -36.223 1.00 87.12 71 ARG A N 1
ATOM 563 C CA . ARG A 1 71 ? 21.938 3.028 -35.785 1.00 87.12 71 ARG A CA 1
ATOM 564 C C . ARG A 1 71 ?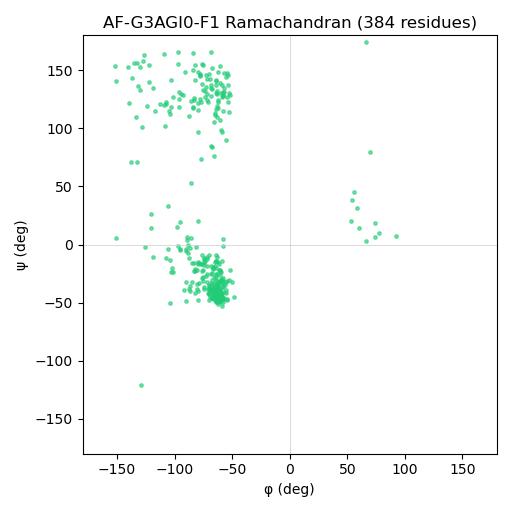 20.900 3.244 -34.698 1.00 87.12 71 ARG A C 1
ATOM 566 O O . ARG A 1 71 ? 19.835 2.632 -34.772 1.00 87.12 71 ARG A O 1
ATOM 573 N N . LEU A 1 72 ? 21.177 4.120 -33.734 1.00 88.00 72 LEU A N 1
ATOM 574 C CA . LEU A 1 72 ? 20.222 4.505 -32.699 1.00 88.00 72 LEU A CA 1
ATOM 575 C C . LEU A 1 72 ? 18.971 5.137 -33.323 1.00 88.00 72 LEU A C 1
ATOM 577 O O . LEU A 1 72 ? 17.857 4.709 -33.034 1.00 88.00 72 LEU A O 1
ATOM 581 N N . GLN A 1 73 ? 19.134 6.092 -34.242 1.00 87.19 73 GLN A N 1
ATOM 582 C CA . GLN A 1 73 ? 18.008 6.715 -34.947 1.00 87.19 73 GLN A CA 1
ATOM 583 C C . GLN A 1 73 ? 17.191 5.693 -35.754 1.00 87.19 73 GLN A C 1
ATOM 585 O O . GLN A 1 73 ? 15.956 5.738 -35.731 1.00 87.19 73 GLN A O 1
ATOM 590 N N . LYS A 1 74 ? 17.865 4.740 -36.415 1.00 86.75 74 LYS A N 1
ATOM 591 C CA . LYS A 1 74 ? 17.237 3.636 -37.160 1.00 86.75 74 LYS A CA 1
ATOM 592 C C . LYS A 1 74 ? 16.482 2.672 -36.236 1.00 86.75 74 LYS A C 1
ATOM 594 O O . LYS A 1 74 ? 15.364 2.282 -36.570 1.00 86.75 74 LYS A O 1
ATOM 599 N N . LEU A 1 75 ? 17.052 2.321 -35.079 1.00 88.06 75 LEU A N 1
ATOM 600 C CA . LEU A 1 75 ? 16.427 1.456 -34.071 1.00 88.06 75 LEU A CA 1
ATOM 601 C C . LEU A 1 75 ? 15.177 2.102 -33.485 1.00 88.06 75 LEU A C 1
ATOM 603 O O . LEU A 1 75 ? 14.129 1.466 -33.425 1.00 88.06 75 LEU A O 1
ATOM 607 N N . LEU A 1 76 ? 15.288 3.362 -33.073 1.00 87.06 76 LEU A N 1
ATOM 608 C CA . LEU A 1 76 ? 14.206 4.108 -32.435 1.00 87.06 76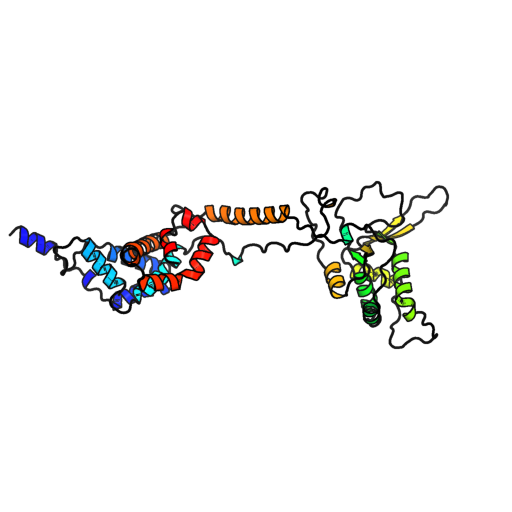 LEU A CA 1
ATOM 609 C C . LEU A 1 76 ? 13.117 4.543 -33.425 1.00 87.06 76 LEU A C 1
ATOM 611 O O . LEU A 1 76 ? 12.035 4.945 -32.998 1.00 87.06 76 LEU A O 1
ATOM 615 N N . GLN A 1 77 ? 13.384 4.443 -34.733 1.00 86.62 77 GLN A N 1
ATOM 616 C CA . GLN A 1 77 ? 12.479 4.856 -35.808 1.00 86.62 77 GLN A CA 1
ATOM 617 C C . GLN A 1 77 ? 12.028 6.325 -35.650 1.00 86.62 77 GLN A C 1
ATOM 619 O O . GLN A 1 77 ? 10.871 6.654 -35.924 1.00 86.62 77 GLN A O 1
ATOM 624 N N . LEU A 1 78 ? 12.935 7.212 -35.206 1.00 79.31 78 LEU A N 1
ATOM 625 C CA . LEU A 1 78 ? 12.621 8.615 -34.869 1.00 79.31 78 LEU A CA 1
ATOM 626 C C . LEU A 1 78 ? 12.065 9.414 -36.058 1.00 79.31 78 LEU A C 1
ATOM 628 O O . LEU A 1 78 ? 11.231 10.297 -35.874 1.00 79.31 78 LEU A O 1
ATOM 632 N N . SER A 1 79 ? 12.492 9.080 -37.277 1.00 76.62 79 SER A N 1
ATOM 633 C CA . SER A 1 79 ? 12.039 9.706 -38.526 1.00 76.62 79 SER A CA 1
ATOM 634 C C . SER A 1 79 ? 10.767 9.085 -39.120 1.00 76.62 79 SER A C 1
ATOM 636 O O . SER A 1 79 ? 10.281 9.562 -40.144 1.00 76.62 79 SER A O 1
ATOM 638 N N . SER A 1 80 ? 10.229 8.022 -38.512 1.00 81.81 80 SER A N 1
ATOM 639 C CA . SER A 1 80 ? 9.097 7.253 -39.039 1.00 81.81 80 SER A CA 1
ATOM 640 C C . SER A 1 80 ? 8.004 7.074 -37.973 1.00 81.81 80 SER A C 1
ATOM 642 O O . SER A 1 80 ? 7.447 8.057 -37.490 1.00 81.81 80 SER A O 1
ATOM 644 N N . THR A 1 81 ? 7.663 5.834 -37.614 1.00 81.44 81 THR A N 1
ATOM 645 C CA . THR A 1 81 ? 6.533 5.474 -36.744 1.00 81.44 81 THR A CA 1
ATOM 646 C C . THR A 1 81 ? 6.804 5.655 -35.250 1.00 81.44 81 THR A C 1
ATOM 648 O O . THR A 1 81 ? 5.854 5.668 -34.469 1.00 81.44 81 THR A O 1
ATOM 651 N N . LYS A 1 82 ? 8.074 5.779 -34.829 1.00 87.12 82 LYS A N 1
ATOM 652 C CA . LYS A 1 82 ? 8.507 5.823 -33.416 1.00 87.12 82 LYS A CA 1
ATOM 653 C C . LYS A 1 82 ? 7.996 4.645 -32.568 1.00 87.12 82 LYS A C 1
ATOM 655 O O . LYS A 1 82 ? 7.942 4.748 -31.340 1.00 87.12 82 LYS A O 1
ATOM 660 N N . ALA A 1 83 ? 7.598 3.531 -33.188 1.00 87.31 83 ALA A N 1
ATOM 661 C CA . ALA A 1 83 ? 6.981 2.403 -32.490 1.00 87.31 83 ALA A CA 1
ATOM 662 C C . ALA A 1 83 ? 7.968 1.771 -31.497 1.00 87.31 83 ALA A C 1
ATOM 664 O O . ALA A 1 83 ? 7.657 1.616 -30.316 1.00 87.31 83 ALA A O 1
ATOM 665 N N . ASN A 1 84 ? 9.203 1.542 -31.945 1.00 90.31 84 ASN A N 1
ATOM 666 C CA . ASN A 1 84 ? 10.269 1.005 -31.101 1.00 90.31 84 ASN A CA 1
ATOM 667 C C . ASN A 1 84 ? 10.621 1.929 -29.933 1.00 90.31 84 ASN A C 1
ATOM 669 O O . ASN A 1 84 ? 10.816 1.450 -28.819 1.00 90.31 84 ASN A O 1
ATOM 673 N N . PHE A 1 85 ? 10.656 3.248 -30.157 1.00 90.31 85 PHE A N 1
ATOM 674 C CA . PHE A 1 85 ? 10.888 4.217 -29.085 1.00 90.31 85 PHE A CA 1
ATOM 675 C C . PHE A 1 85 ? 9.808 4.127 -27.999 1.00 90.31 85 PHE A C 1
ATOM 677 O O . PHE A 1 85 ? 10.136 4.052 -26.817 1.00 90.31 85 PHE A O 1
ATOM 684 N N . ASN A 1 86 ? 8.531 4.044 -28.388 1.00 91.50 86 ASN A N 1
ATOM 685 C CA . ASN A 1 86 ? 7.425 3.869 -27.442 1.00 91.50 86 ASN A CA 1
ATOM 686 C C . ASN A 1 86 ? 7.573 2.581 -26.619 1.00 91.50 86 ASN A C 1
ATOM 688 O O . ASN A 1 86 ? 7.404 2.607 -25.399 1.00 91.50 86 ASN A O 1
ATOM 692 N N . THR A 1 87 ? 7.904 1.464 -27.269 1.00 91.44 87 THR A N 1
ATOM 693 C CA . THR A 1 87 ? 8.087 0.179 -26.583 1.00 91.44 87 THR A CA 1
ATOM 694 C C . THR A 1 87 ? 9.270 0.224 -25.618 1.00 91.44 87 THR A C 1
ATOM 696 O O . THR A 1 87 ? 9.118 -0.162 -24.460 1.00 91.44 87 THR A O 1
ATOM 699 N N . LEU A 1 88 ? 10.422 0.748 -26.044 1.00 92.31 88 LEU A N 1
ATOM 700 C CA . LEU A 1 88 ? 11.631 0.816 -25.219 1.00 92.31 88 LEU A CA 1
ATOM 701 C C . LEU A 1 88 ? 11.455 1.749 -24.017 1.00 92.31 88 LEU A C 1
ATOM 703 O O . LEU A 1 88 ? 11.737 1.353 -22.892 1.00 92.31 88 LEU A O 1
ATOM 707 N N . VAL A 1 89 ? 10.913 2.949 -24.218 1.00 90.69 89 VAL A N 1
ATOM 708 C CA . VAL A 1 89 ? 10.692 3.920 -23.131 1.00 90.69 89 VAL A CA 1
ATOM 709 C C . VAL A 1 89 ? 9.659 3.434 -22.113 1.00 90.69 89 VAL A C 1
ATOM 711 O O . VAL A 1 89 ? 9.730 3.787 -20.938 1.00 90.69 89 VAL A O 1
ATOM 714 N N . LYS A 1 90 ? 8.713 2.595 -22.538 1.00 90.94 90 LYS A N 1
ATOM 715 C CA . LYS A 1 90 ? 7.739 1.971 -21.641 1.00 90.94 90 LYS A CA 1
ATOM 716 C C . LYS A 1 90 ? 8.309 0.763 -20.894 1.00 90.94 90 LYS A C 1
ATOM 718 O O . LYS A 1 90 ? 7.969 0.561 -19.730 1.00 90.94 90 LYS A O 1
ATOM 723 N N . GLN A 1 91 ? 9.105 -0.073 -21.564 1.00 92.12 91 GLN A N 1
ATOM 724 C CA . GLN A 1 91 ? 9.552 -1.358 -21.015 1.00 92.12 91 GLN A CA 1
ATOM 725 C C . GLN A 1 91 ? 10.887 -1.282 -20.281 1.00 92.12 91 GLN A C 1
ATOM 727 O O . GLN A 1 91 ? 11.007 -1.900 -19.229 1.00 92.12 91 GLN A O 1
ATOM 732 N N . LEU A 1 92 ? 11.868 -0.509 -20.756 1.00 91.88 92 LEU A N 1
ATOM 733 C CA . LEU A 1 92 ? 13.186 -0.435 -20.116 1.00 91.88 92 LEU A CA 1
ATOM 734 C C . LEU A 1 92 ? 13.098 0.018 -18.649 1.00 91.88 92 LEU A C 1
ATOM 736 O O . LEU A 1 92 ? 13.640 -0.695 -17.806 1.00 91.88 92 LEU A O 1
ATOM 740 N N . PRO A 1 93 ? 12.349 1.082 -18.279 1.00 91.69 93 PRO A N 1
ATOM 741 C CA . PRO A 1 93 ? 12.185 1.442 -16.868 1.00 91.69 93 PRO A CA 1
ATOM 742 C C . PRO A 1 93 ? 11.571 0.326 -16.012 1.00 91.69 93 PRO A C 1
ATOM 744 O O . PRO A 1 93 ? 11.929 0.170 -14.849 1.00 91.69 93 PRO A O 1
ATOM 747 N N . ARG A 1 94 ? 10.669 -0.482 -16.587 1.00 90.75 94 ARG A N 1
ATOM 748 C CA . ARG A 1 94 ? 10.037 -1.621 -15.901 1.00 90.75 94 ARG A CA 1
ATOM 749 C C . ARG A 1 94 ? 10.991 -2.801 -15.739 1.00 90.75 94 ARG A C 1
ATOM 751 O O . ARG A 1 94 ? 10.956 -3.479 -14.719 1.00 90.75 94 ARG A O 1
ATOM 758 N N . LEU A 1 95 ? 11.846 -3.042 -16.729 1.00 90.50 95 LEU A N 1
ATOM 759 C CA . LEU A 1 95 ? 12.867 -4.085 -16.673 1.00 90.50 95 LEU A CA 1
ATOM 760 C C . LEU A 1 95 ? 13.978 -3.728 -15.679 1.00 90.50 95 LEU A C 1
ATOM 762 O O . LEU A 1 95 ? 14.433 -4.614 -14.960 1.00 90.50 95 LEU A O 1
ATOM 766 N N . ILE A 1 96 ? 14.334 -2.444 -15.546 1.00 90.19 96 ILE A N 1
ATOM 767 C CA . ILE A 1 96 ? 15.290 -1.954 -14.533 1.00 90.19 96 ILE A CA 1
ATOM 768 C C . ILE A 1 96 ? 14.840 -2.306 -13.115 1.00 90.19 96 ILE A C 1
ATOM 770 O O . ILE A 1 96 ? 15.670 -2.652 -12.281 1.00 90.19 96 ILE A O 1
ATOM 774 N N . ILE A 1 97 ? 13.537 -2.266 -12.844 1.00 88.81 97 ILE A N 1
ATOM 775 C CA . ILE A 1 97 ? 12.985 -2.559 -11.514 1.00 88.81 97 ILE A CA 1
ATOM 776 C C . ILE A 1 97 ? 12.531 -4.017 -11.352 1.00 88.81 97 ILE A C 1
ATOM 778 O O . ILE A 1 97 ? 12.078 -4.410 -10.278 1.00 88.81 97 ILE A O 1
ATOM 782 N N . SER A 1 98 ? 12.607 -4.817 -12.419 1.00 86.12 98 SER A N 1
ATOM 783 C CA . SER A 1 98 ? 12.109 -6.192 -12.410 1.00 86.12 98 SER A CA 1
ATOM 784 C C . SER A 1 98 ? 12.891 -7.059 -11.424 1.00 86.12 98 SER A C 1
ATOM 786 O O . SER A 1 98 ? 14.108 -6.928 -11.299 1.00 86.12 98 SER A O 1
ATOM 788 N N . HIS A 1 99 ? 12.177 -7.941 -10.719 1.00 82.06 99 HIS A N 1
ATOM 789 C CA . HIS A 1 99 ? 12.730 -8.882 -9.732 1.00 82.06 99 HIS A CA 1
ATOM 790 C C . HIS A 1 99 ? 13.456 -8.241 -8.535 1.00 82.06 99 HIS A C 1
ATOM 792 O O . HIS A 1 99 ? 14.123 -8.948 -7.782 1.00 82.06 99 HIS A O 1
ATOM 798 N N . LEU A 1 100 ? 13.286 -6.934 -8.308 1.00 84.69 100 LEU A N 1
ATOM 799 C CA . LEU A 1 100 ? 13.780 -6.271 -7.103 1.00 84.69 100 LEU A CA 1
ATOM 800 C C . LEU A 1 100 ? 12.799 -6.455 -5.929 1.00 84.69 100 LEU A C 1
ATOM 802 O O . LEU A 1 100 ? 11.581 -6.390 -6.130 1.00 84.69 100 LEU A O 1
ATOM 806 N N . PRO A 1 101 ? 13.296 -6.647 -4.693 1.00 80.94 101 PRO A N 1
ATOM 807 C CA . PRO A 1 101 ? 12.463 -6.762 -3.497 1.00 80.94 101 PRO A CA 1
ATOM 808 C C . PRO A 1 101 ? 11.965 -5.378 -3.044 1.00 80.94 101 PRO A C 1
ATOM 810 O O . PRO A 1 101 ? 12.468 -4.816 -2.077 1.00 80.94 101 PRO A O 1
ATOM 813 N N . LEU A 1 102 ? 11.013 -4.813 -3.787 1.00 80.56 102 LEU A N 1
ATOM 814 C CA . LEU A 1 102 ? 10.465 -3.470 -3.570 1.00 80.56 102 LEU A CA 1
ATOM 815 C C . LEU A 1 102 ? 9.357 -3.458 -2.512 1.00 80.56 102 LEU A C 1
ATOM 817 O O . LEU A 1 102 ? 8.579 -4.406 -2.395 1.00 80.56 102 LEU A O 1
ATOM 821 N N . ASN A 1 103 ? 9.239 -2.334 -1.810 1.00 76.44 103 ASN A N 1
ATOM 822 C CA . ASN A 1 103 ? 8.138 -2.061 -0.898 1.00 76.44 103 ASN A CA 1
ATOM 823 C C . ASN A 1 103 ? 6.859 -1.802 -1.698 1.00 76.44 103 ASN A C 1
ATOM 825 O O . ASN A 1 103 ? 6.816 -0.908 -2.550 1.00 76.44 103 ASN A O 1
ATOM 829 N N . ASP A 1 104 ? 5.812 -2.569 -1.398 1.00 72.25 104 ASP A N 1
ATOM 830 C CA . ASP A 1 104 ? 4.486 -2.372 -1.974 1.00 72.25 104 ASP A CA 1
ATOM 831 C C . ASP A 1 104 ? 3.730 -1.300 -1.165 1.00 72.25 104 ASP A C 1
ATOM 833 O O . ASP A 1 104 ? 3.464 -1.512 0.026 1.00 72.25 104 ASP A O 1
ATOM 837 N N . PRO A 1 105 ? 3.339 -0.161 -1.772 1.00 64.25 105 PRO A N 1
ATOM 838 C CA . PRO A 1 105 ? 2.582 0.878 -1.076 1.00 64.25 105 PRO A CA 1
ATOM 839 C C . PRO A 1 105 ? 1.229 0.378 -0.542 1.00 64.25 105 PRO A C 1
ATOM 841 O O . PRO A 1 105 ? 0.699 0.950 0.410 1.00 64.25 105 PRO A O 1
ATOM 844 N N . SER A 1 106 ? 0.676 -0.706 -1.099 1.00 65.12 106 SER A N 1
ATOM 845 C CA . SER A 1 106 ? -0.557 -1.338 -0.609 1.00 65.12 106 SER A CA 1
ATOM 846 C C . SER A 1 106 ? -0.350 -2.222 0.630 1.00 65.12 106 SER A C 1
ATOM 848 O O . SER A 1 106 ? -1.312 -2.528 1.337 1.00 65.12 106 SER A O 1
ATOM 850 N N . SER A 1 107 ? 0.900 -2.587 0.937 1.00 63.16 107 SER A N 1
ATOM 851 C CA . SER A 1 107 ? 1.279 -3.359 2.127 1.00 63.16 107 SER A CA 1
ATOM 852 C C . SER A 1 107 ? 1.605 -2.478 3.340 1.00 63.16 107 SER A C 1
ATOM 854 O O . SER A 1 107 ? 1.845 -3.006 4.434 1.00 63.16 107 SER A O 1
ATOM 856 N N . ILE A 1 108 ? 1.623 -1.148 3.187 1.00 62.47 108 ILE A N 1
ATOM 857 C CA . ILE A 1 108 ? 1.837 -0.228 4.307 1.00 62.47 108 ILE A CA 1
ATOM 858 C C . ILE A 1 108 ? 0.673 -0.413 5.283 1.00 62.47 108 ILE A C 1
ATOM 860 O O . ILE A 1 108 ? -0.495 -0.228 4.931 1.00 62.47 108 ILE A O 1
ATOM 864 N N . LYS A 1 109 ? 0.984 -0.814 6.522 1.00 62.12 109 LYS A N 1
ATOM 865 C CA . LYS A 1 109 ? -0.034 -1.016 7.557 1.00 62.12 109 LYS A CA 1
ATOM 866 C C . LYS A 1 109 ? -0.854 0.271 7.690 1.00 62.12 109 LYS A C 1
ATOM 868 O O . LYS A 1 109 ? -0.257 1.330 7.893 1.00 62.12 109 LYS A O 1
ATOM 873 N N . PRO A 1 110 ? -2.195 0.205 7.603 1.00 59.66 110 PRO A N 1
ATOM 874 C CA . PRO A 1 110 ? -3.015 1.391 7.759 1.00 59.66 110 PRO A CA 1
ATOM 875 C C . PRO A 1 110 ? -2.720 1.998 9.126 1.00 59.66 110 PRO A C 1
ATOM 877 O O . PRO A 1 110 ? -2.761 1.299 10.144 1.00 59.66 110 PRO A O 1
ATOM 880 N N . ILE A 1 111 ? -2.400 3.292 9.133 1.00 61.59 111 ILE A N 1
ATOM 881 C CA . ILE A 1 111 ? -2.180 4.041 10.368 1.00 61.59 111 ILE A CA 1
ATOM 882 C C . ILE A 1 111 ? -3.435 3.833 11.227 1.00 61.59 111 ILE A C 1
ATOM 884 O O . ILE A 1 111 ? -4.544 4.096 10.746 1.00 61.59 111 ILE A O 1
ATOM 888 N N . PRO A 1 112 ? -3.307 3.305 12.459 1.00 60.38 112 PRO A N 1
ATOM 889 C CA . PRO A 1 112 ? -4.467 3.050 13.295 1.00 60.38 112 PRO A CA 1
ATOM 890 C C . PRO A 1 112 ? -5.240 4.361 13.484 1.00 60.38 112 PRO A C 1
ATOM 892 O O . PRO A 1 112 ? -4.619 5.398 13.738 1.00 60.38 112 PRO A O 1
ATOM 895 N N . PRO A 1 113 ? -6.580 4.344 13.353 1.00 61.00 113 PRO A N 1
ATOM 896 C CA . PRO A 1 113 ? -7.372 5.559 13.431 1.00 61.00 113 PRO A CA 1
ATOM 897 C C . PRO A 1 113 ? -7.114 6.258 14.767 1.00 61.00 113 PRO A C 1
ATOM 899 O O . PRO A 1 113 ? -7.142 5.631 15.832 1.00 61.00 113 PRO A O 1
ATOM 902 N N . LEU A 1 114 ? -6.845 7.562 14.693 1.00 60.47 114 LEU A N 1
ATOM 903 C CA . LEU A 1 114 ? -6.665 8.419 15.857 1.00 60.47 114 LEU A CA 1
ATOM 904 C C . LEU A 1 114 ? -7.963 8.400 16.671 1.00 60.47 114 LEU A C 1
ATOM 906 O O . LEU A 1 114 ? -8.982 8.954 16.263 1.00 60.47 114 LEU A O 1
ATOM 910 N N . ASN A 1 115 ? -7.934 7.719 17.814 1.00 59.38 115 ASN A N 1
ATOM 911 C CA . ASN A 1 115 ? -9.055 7.699 18.741 1.00 59.38 115 ASN A CA 1
ATOM 912 C C . ASN A 1 115 ? -8.945 8.912 19.660 1.00 59.38 115 ASN A C 1
ATOM 914 O O . ASN A 1 115 ? -7.937 9.087 20.341 1.00 59.38 115 ASN A O 1
ATOM 918 N N . LEU A 1 116 ? -9.991 9.736 19.684 1.00 61.12 116 LEU A N 1
ATOM 919 C CA . LEU A 1 116 ? -10.103 10.823 20.647 1.00 61.12 116 LEU A CA 1
ATOM 920 C C . LEU A 1 116 ? -10.409 10.246 22.030 1.00 61.12 116 LEU A C 1
ATOM 922 O O . LEU A 1 116 ? -11.292 9.394 22.168 1.00 61.12 116 LEU A O 1
ATOM 926 N N . THR A 1 117 ? -9.721 10.741 23.056 1.00 61.25 117 THR A N 1
ATOM 927 C CA . THR A 1 117 ? -10.041 10.391 24.442 1.00 61.25 117 THR A CA 1
ATOM 928 C C . THR A 1 117 ? -11.440 10.893 24.783 1.00 61.25 117 THR A C 1
ATOM 930 O O . THR A 1 117 ? -11.780 12.057 24.525 1.00 61.25 117 THR A O 1
ATOM 933 N N . LYS A 1 118 ? -12.284 10.022 25.344 1.00 60.00 118 LYS A N 1
ATOM 934 C CA . LYS A 1 118 ? -13.669 10.381 25.638 1.00 60.00 118 LYS A CA 1
ATOM 935 C C . LYS A 1 118 ? -13.747 11.228 26.901 1.00 60.00 118 LYS A C 1
ATOM 937 O O . LYS A 1 118 ? -13.034 11.010 27.872 1.00 60.00 118 LYS A O 1
ATOM 942 N N . ARG A 1 119 ? -14.708 12.155 26.922 1.00 57.88 119 ARG A N 1
ATOM 943 C CA . ARG A 1 119 ? -15.048 12.949 28.119 1.00 57.88 119 ARG A CA 1
ATOM 944 C C . ARG A 1 119 ? -15.503 12.074 29.291 1.00 57.88 119 ARG A C 1
ATOM 946 O O . ARG A 1 119 ? -15.259 12.428 30.439 1.00 57.88 119 ARG A O 1
ATOM 953 N N . SER A 1 120 ? -16.144 10.944 28.987 1.00 57.12 120 SER A N 1
ATOM 954 C CA . SER A 1 120 ? -16.651 9.985 29.971 1.00 57.12 120 SER A CA 1
ATOM 955 C C . SER A 1 120 ? -15.547 9.384 30.833 1.00 57.12 120 SER A C 1
ATOM 957 O O . SER A 1 120 ? -15.765 9.160 32.019 1.00 57.12 120 SER A O 1
ATOM 959 N N . ASP A 1 121 ? -14.352 9.211 30.272 1.00 58.88 121 ASP A N 1
ATOM 960 C CA . ASP A 1 121 ? -13.240 8.535 30.942 1.00 58.88 121 ASP A CA 1
ATOM 961 C C . ASP A 1 121 ? -12.703 9.348 32.140 1.00 58.88 121 ASP A C 1
ATOM 963 O O . ASP A 1 121 ? -12.067 8.790 33.029 1.00 58.88 121 ASP A O 1
ATOM 967 N N . PHE A 1 122 ? -13.006 10.654 32.201 1.00 55.31 122 PHE A N 1
ATOM 968 C CA . PHE A 1 122 ? -12.494 11.580 33.219 1.00 55.31 122 PHE A CA 1
ATOM 969 C C . PHE A 1 122 ? -13.518 12.036 34.264 1.00 55.31 122 PHE A C 1
ATOM 971 O O . PHE A 1 122 ? -13.130 12.649 35.256 1.00 55.31 122 PHE A O 1
ATOM 978 N N . ALA A 1 123 ? -14.816 11.787 34.069 1.00 53.81 123 ALA A N 1
ATOM 979 C CA . ALA A 1 123 ? -15.857 12.356 34.941 1.00 53.81 123 ALA A CA 1
ATOM 980 C C . ALA A 1 123 ? -16.311 11.429 36.091 1.00 53.81 123 ALA A C 1
ATOM 982 O O . ALA A 1 123 ? -17.345 11.666 36.711 1.00 53.81 123 ALA A O 1
ATOM 983 N N . GLY A 1 124 ? -15.502 10.421 36.435 1.00 61.50 124 GLY A N 1
ATOM 984 C CA . GLY A 1 124 ? -15.800 9.470 37.510 1.00 61.50 124 GLY A CA 1
ATOM 985 C C . GLY A 1 124 ? -17.006 8.574 37.201 1.00 61.50 124 GLY A C 1
ATOM 986 O O . GLY A 1 124 ? -17.678 8.728 36.179 1.00 61.50 124 GLY A O 1
ATOM 987 N N . VAL A 1 125 ? -17.274 7.603 38.081 1.00 66.06 125 VAL A N 1
ATOM 988 C CA . VAL A 1 125 ? -18.441 6.720 37.940 1.00 66.06 125 VAL A CA 1
ATOM 989 C C . VAL A 1 125 ? -19.691 7.485 38.380 1.00 66.06 125 VAL A C 1
ATOM 991 O O . VAL A 1 125 ? -19.739 7.939 39.526 1.00 66.06 125 VAL A O 1
ATOM 994 N N . PRO A 1 126 ? -20.716 7.626 37.524 1.00 69.75 126 PRO A N 1
ATOM 995 C CA . PRO A 1 126 ? -21.960 8.273 37.917 1.00 69.75 126 PRO A CA 1
ATOM 996 C C . PRO A 1 126 ? -22.655 7.494 39.035 1.00 69.75 126 PRO A C 1
ATOM 998 O O . PRO A 1 126 ? -22.895 6.292 38.913 1.00 69.75 126 PRO A O 1
ATOM 1001 N N . SER A 1 127 ? -23.042 8.187 40.107 1.00 67.25 127 SER A N 1
ATOM 1002 C CA . SER A 1 127 ? -23.838 7.591 41.191 1.00 67.25 127 SER A CA 1
ATOM 1003 C C . SER A 1 127 ? -25.289 7.307 40.780 1.00 67.25 127 SER A C 1
ATOM 1005 O O . SER A 1 127 ? -25.978 6.532 41.440 1.00 67.25 127 SER A O 1
ATOM 1007 N N . THR A 1 128 ? -25.768 7.935 39.703 1.00 71.25 128 THR A N 1
ATOM 1008 C CA . THR A 1 128 ? -27.137 7.814 39.186 1.00 71.25 128 THR A CA 1
ATOM 1009 C C . THR A 1 128 ? -27.131 7.318 37.744 1.00 71.25 128 THR A C 1
ATOM 1011 O O . THR A 1 128 ? -26.300 7.743 36.944 1.00 71.25 128 THR A O 1
ATOM 1014 N N . LEU A 1 129 ? -28.075 6.435 37.413 1.00 77.06 129 LEU A N 1
ATOM 1015 C CA . LEU A 1 129 ? -28.286 5.955 36.047 1.00 77.06 129 LEU A CA 1
ATOM 1016 C C . LEU A 1 129 ? -28.717 7.123 35.136 1.00 77.06 129 LEU A C 1
ATOM 1018 O O . LEU A 1 129 ? -29.510 7.949 35.591 1.00 77.06 129 LEU A O 1
ATOM 1022 N N . PRO A 1 130 ? -28.252 7.196 33.877 1.00 80.12 130 PRO A N 1
ATOM 1023 C CA . PRO A 1 130 ? -28.758 8.177 32.925 1.00 80.12 130 PRO A CA 1
ATOM 1024 C C . PRO A 1 130 ? -30.208 7.870 32.542 1.00 80.12 130 PRO A C 1
ATOM 1026 O O . PRO A 1 130 ? -30.539 6.727 32.212 1.00 80.12 130 PRO A O 1
ATOM 1029 N N . ASP A 1 131 ? -31.047 8.905 32.532 1.00 81.19 131 ASP A N 1
ATOM 1030 C CA . ASP A 1 131 ? -32.413 8.811 32.024 1.00 81.19 131 ASP A CA 1
ATOM 1031 C C . ASP A 1 131 ? -32.400 8.609 30.500 1.00 81.19 131 ASP A C 1
ATOM 1033 O O . ASP A 1 131 ? -31.627 9.238 29.769 1.00 81.19 131 ASP A O 1
ATOM 1037 N N . LEU A 1 132 ? -33.258 7.713 30.005 1.00 85.44 132 LEU A N 1
ATOM 1038 C CA . LEU A 1 132 ? -33.421 7.500 28.567 1.00 85.44 132 LEU A CA 1
ATOM 1039 C C . LEU A 1 132 ? -34.183 8.675 27.942 1.00 85.44 132 LEU A C 1
ATOM 1041 O O . LEU A 1 132 ? -35.266 9.011 28.423 1.00 85.44 132 LEU A O 1
ATOM 1045 N N . PRO A 1 133 ? -33.692 9.240 26.827 1.00 88.81 133 PRO A N 1
ATOM 1046 C CA . PRO A 1 133 ? -34.478 10.151 26.006 1.00 88.81 133 PRO A CA 1
ATOM 1047 C C . PRO A 1 133 ? -35.797 9.502 25.570 1.00 88.81 133 PRO A C 1
ATOM 1049 O O . PRO A 1 133 ? -35.827 8.311 25.255 1.00 88.81 133 PRO A O 1
ATOM 1052 N N . GLU A 1 134 ? -36.868 10.291 25.496 1.00 85.81 134 GLU A N 1
ATOM 1053 C CA . GLU A 1 134 ? -38.221 9.817 25.165 1.00 85.81 134 GLU A CA 1
ATOM 1054 C C . GLU A 1 134 ? -38.270 9.060 23.825 1.00 85.81 134 GLU A C 1
ATOM 1056 O O . GLU A 1 134 ? -38.856 7.980 23.727 1.00 85.81 134 GLU A O 1
ATOM 1061 N N . GLU A 1 135 ? -37.560 9.566 22.813 1.00 87.88 135 GLU A N 1
ATOM 1062 C CA . GLU A 1 135 ? -37.437 8.921 21.503 1.00 87.88 135 GLU A CA 1
ATOM 1063 C C . GLU A 1 135 ? -36.808 7.523 21.617 1.00 87.88 135 GLU A C 1
ATOM 1065 O O . GLU A 1 135 ? -37.343 6.542 21.092 1.00 87.88 135 GLU A O 1
ATOM 1070 N N . LEU A 1 136 ? -35.716 7.405 22.376 1.00 88.75 136 LEU A N 1
ATOM 1071 C CA . LEU A 1 136 ? -35.007 6.144 22.574 1.00 88.75 136 LEU A CA 1
ATOM 1072 C C . LEU A 1 136 ? -35.839 5.155 23.402 1.00 88.75 136 LEU A C 1
ATOM 1074 O O . LEU A 1 136 ? -35.882 3.967 23.079 1.00 88.75 136 LEU A O 1
ATOM 1078 N N . TYR A 1 137 ? -36.542 5.636 24.428 1.00 89.88 137 TYR A N 1
ATOM 1079 C CA . TYR A 1 137 ? -37.463 4.823 25.219 1.00 89.88 137 TYR A CA 1
ATOM 1080 C C . TYR A 1 137 ? -38.587 4.243 24.350 1.00 89.88 137 TYR A C 1
ATOM 1082 O O . TYR A 1 137 ? -38.811 3.029 24.375 1.00 89.88 137 TYR A O 1
ATOM 1090 N N . SER A 1 138 ? -39.221 5.076 23.515 1.00 87.12 138 SER A N 1
ATOM 1091 C CA . SER A 1 138 ? -40.308 4.663 22.614 1.00 87.12 138 SER A CA 1
ATOM 1092 C C . SER A 1 138 ? -39.890 3.571 21.620 1.00 87.12 138 SER A C 1
ATOM 1094 O O . SER A 1 138 ? -40.697 2.721 21.233 1.00 87.12 138 SER A O 1
ATOM 1096 N N . LEU A 1 139 ? -38.611 3.558 21.237 1.00 89.19 139 LEU A N 1
ATOM 1097 C CA . LEU A 1 139 ? -38.036 2.545 20.365 1.00 89.19 139 LEU A CA 1
ATOM 1098 C C . LEU A 1 139 ? -37.708 1.261 21.137 1.00 89.19 139 LEU A C 1
ATOM 1100 O O . LEU A 1 139 ? -38.088 0.170 20.709 1.00 89.19 139 LEU A O 1
ATOM 1104 N N . ILE A 1 140 ? -37.038 1.383 22.288 1.00 89.50 140 ILE A N 1
ATOM 1105 C CA . ILE A 1 140 ? -36.583 0.234 23.079 1.00 89.50 140 ILE A CA 1
ATOM 1106 C C . ILE A 1 140 ? -37.763 -0.564 23.641 1.00 89.50 140 ILE A C 1
ATOM 1108 O O . ILE A 1 140 ? -37.733 -1.797 23.624 1.00 89.50 140 ILE A O 1
ATOM 1112 N N . VAL A 1 141 ? -38.821 0.110 24.101 1.00 88.56 141 VAL A N 1
ATOM 1113 C CA . VAL A 1 141 ? -39.985 -0.534 24.731 1.00 88.56 141 VAL A CA 1
ATOM 1114 C C . VAL A 1 141 ? -40.707 -1.521 23.797 1.00 88.56 141 VAL A C 1
ATOM 1116 O O . VAL A 1 141 ? -41.286 -2.503 24.270 1.00 88.56 141 VAL A O 1
ATOM 1119 N N . ARG A 1 142 ? -40.609 -1.308 22.474 1.00 87.25 142 ARG A N 1
ATOM 1120 C CA . ARG A 1 142 ? -41.208 -2.145 21.418 1.00 87.25 142 ARG A CA 1
ATOM 1121 C C . ARG A 1 142 ? -40.445 -3.446 21.156 1.00 87.25 142 ARG A C 1
ATOM 1123 O O . ARG A 1 142 ? -40.990 -4.355 20.525 1.00 87.25 142 ARG A O 1
ATOM 1130 N N . PHE A 1 143 ? -39.195 -3.566 21.609 1.00 87.75 143 PHE A N 1
ATOM 1131 C CA . PHE A 1 143 ? -38.436 -4.802 21.434 1.00 87.75 143 PHE A CA 1
ATOM 1132 C C . PHE A 1 143 ? -38.993 -5.931 22.308 1.00 87.75 143 PHE A C 1
ATOM 1134 O O . PHE A 1 143 ? -39.473 -5.725 23.422 1.00 87.75 143 PHE A O 1
ATOM 1141 N N . SER A 1 144 ? -38.902 -7.164 21.808 1.00 88.06 144 SER A N 1
ATOM 1142 C CA . SER A 1 144 ? -39.165 -8.355 22.616 1.00 88.06 144 SER A CA 1
ATOM 1143 C C . SER A 1 144 ? -38.020 -8.646 23.572 1.00 88.06 144 SER A C 1
ATOM 1145 O O . SER A 1 144 ? -36.862 -8.358 23.274 1.00 88.06 144 SER A O 1
ATOM 1147 N N . GLU A 1 145 ? -38.317 -9.320 24.677 1.00 87.88 145 GLU A N 1
ATOM 1148 C CA . GLU A 1 145 ? -37.265 -9.932 25.483 1.00 87.88 145 GLU A CA 1
ATOM 1149 C C . GLU A 1 145 ? -36.630 -11.117 24.746 1.00 87.88 145 GLU A C 1
ATOM 1151 O O . GLU A 1 145 ? -37.338 -11.838 24.036 1.00 87.88 145 GLU A O 1
ATOM 1156 N N . PRO A 1 146 ? -35.303 -11.323 24.857 1.00 90.31 146 PRO A N 1
ATOM 1157 C CA . PRO A 1 146 ? -34.335 -10.611 25.710 1.00 90.31 146 PRO A CA 1
ATOM 1158 C C . PRO A 1 146 ? -33.706 -9.353 25.079 1.00 90.31 146 PRO A C 1
ATOM 1160 O O . PRO A 1 146 ? -32.862 -8.700 25.695 1.00 90.31 146 PRO A O 1
ATOM 1163 N N . LEU A 1 147 ? -34.074 -9.030 23.834 1.00 89.88 147 LEU A N 1
ATOM 1164 C CA . LEU A 1 147 ? -33.454 -7.959 23.053 1.00 89.88 147 LEU A CA 1
ATOM 1165 C C . LEU A 1 147 ? -33.660 -6.587 23.702 1.00 89.88 147 LEU A C 1
ATOM 1167 O O . LEU A 1 147 ? -32.729 -5.790 23.726 1.00 89.88 147 LEU A O 1
ATOM 1171 N N . ARG A 1 148 ? -34.838 -6.325 24.278 1.00 91.44 148 ARG A N 1
ATOM 1172 C CA . ARG A 1 148 ? -35.120 -5.076 25.000 1.00 91.44 148 ARG A CA 1
ATOM 1173 C C . ARG A 1 148 ? -34.151 -4.863 26.162 1.00 91.44 148 ARG A C 1
ATOM 1175 O O . ARG A 1 148 ? -33.494 -3.823 26.211 1.00 91.44 148 ARG A O 1
ATOM 1182 N N . ALA A 1 149 ? -34.009 -5.856 27.044 1.00 90.56 149 ALA A N 1
ATOM 1183 C CA . ALA A 1 149 ? -33.053 -5.803 28.147 1.00 90.56 149 ALA A CA 1
ATOM 1184 C C . ALA A 1 149 ? -31.604 -5.629 27.658 1.00 90.56 149 ALA A C 1
ATOM 1186 O O . ALA A 1 149 ? -30.864 -4.822 28.217 1.00 90.56 149 ALA A O 1
ATOM 1187 N N . THR A 1 150 ? -31.197 -6.334 26.594 1.00 92.56 150 THR A N 1
ATOM 1188 C CA . THR A 1 150 ? -29.851 -6.196 26.009 1.00 92.56 150 THR A CA 1
ATOM 1189 C C . THR A 1 150 ? -29.602 -4.789 25.471 1.00 92.56 150 THR A C 1
ATOM 1191 O O . THR A 1 150 ? -28.575 -4.190 25.783 1.00 92.56 150 THR A O 1
ATOM 1194 N N . THR A 1 151 ? -30.529 -4.247 24.682 1.00 91.50 151 THR A N 1
ATOM 1195 C CA . THR A 1 151 ? -30.398 -2.912 24.091 1.00 91.50 151 THR A CA 1
ATOM 1196 C C . THR A 1 151 ? -30.362 -1.840 25.175 1.00 91.50 151 THR A C 1
ATOM 1198 O O . THR A 1 151 ? -29.480 -0.986 25.150 1.00 91.50 151 THR A O 1
ATOM 1201 N N . TRP A 1 152 ? -31.251 -1.925 26.170 1.00 92.88 152 TRP A N 1
ATOM 1202 C CA . TRP A 1 152 ? -31.257 -1.020 27.319 1.00 92.88 152 TRP A CA 1
ATOM 1203 C C . TRP A 1 152 ? -29.928 -1.042 28.081 1.00 92.88 152 TRP A C 1
ATOM 1205 O O . TRP A 1 152 ? -29.325 0.009 28.300 1.00 92.88 152 TRP A O 1
ATOM 1215 N N . LEU A 1 153 ? -29.429 -2.241 28.410 1.00 92.25 153 LEU A N 1
ATOM 1216 C CA . LEU A 1 153 ? -28.145 -2.416 29.087 1.00 92.25 153 LEU A CA 1
ATOM 1217 C C . LEU A 1 153 ? -27.019 -1.721 28.316 1.00 92.25 153 LEU A C 1
ATOM 1219 O O . LEU A 1 153 ? -26.264 -0.962 28.910 1.00 92.25 153 LEU A O 1
ATOM 1223 N N . ARG A 1 154 ? -26.935 -1.913 26.996 1.00 92.50 154 ARG A N 1
ATOM 1224 C CA . ARG A 1 154 ? -25.884 -1.299 26.167 1.00 92.50 154 ARG A CA 1
ATOM 1225 C C . ARG A 1 154 ? -26.003 0.226 26.063 1.00 92.50 154 ARG A C 1
ATOM 1227 O O . ARG A 1 154 ? -24.982 0.898 25.917 1.00 92.50 154 ARG A O 1
ATOM 1234 N N . CYS A 1 155 ? -27.221 0.765 26.130 1.00 90.94 155 CYS A N 1
ATOM 1235 C CA . CYS A 1 155 ? -27.475 2.206 26.041 1.00 90.94 155 CYS A CA 1
ATOM 1236 C C . CYS A 1 155 ? -27.187 2.946 27.354 1.00 90.94 155 CYS A C 1
ATOM 1238 O O . CYS A 1 155 ? -26.760 4.096 27.303 1.00 90.94 155 CYS A O 1
ATOM 1240 N N . CYS A 1 156 ? -27.414 2.306 28.509 1.00 89.94 156 CYS A N 1
ATOM 1241 C CA . CYS A 1 156 ? -27.261 2.917 29.838 1.00 89.94 156 CYS A CA 1
ATOM 1242 C C . CYS A 1 156 ? -25.961 2.520 30.559 1.00 89.94 156 CYS A C 1
ATOM 1244 O O . CYS A 1 156 ? -25.527 3.231 31.464 1.00 89.94 156 CYS A O 1
ATOM 1246 N N . TYR A 1 157 ? -25.330 1.413 30.163 1.00 89.38 157 TYR A N 1
ATOM 1247 C CA . TYR A 1 157 ? -24.072 0.918 30.722 1.00 89.38 157 TYR A CA 1
ATOM 1248 C C . TYR A 1 157 ? -23.002 0.791 29.640 1.00 89.38 157 TYR A C 1
ATOM 1250 O O . TYR A 1 157 ? -23.295 0.609 28.456 1.00 89.38 157 TYR A O 1
ATOM 1258 N N . GLU A 1 158 ? -21.745 0.878 30.053 1.00 86.88 158 GLU A N 1
ATOM 1259 C CA . GLU A 1 158 ? -20.581 0.659 29.201 1.00 86.88 158 GLU A CA 1
ATOM 1260 C C . GLU A 1 158 ? -19.629 -0.360 29.825 1.00 86.88 158 GLU A C 1
ATOM 1262 O O . GLU A 1 158 ? -19.644 -0.602 31.034 1.00 86.88 158 GLU A O 1
ATOM 1267 N N . THR A 1 159 ? -18.797 -0.974 28.986 1.00 83.62 159 THR A N 1
ATOM 1268 C CA . THR A 1 159 ? -17.742 -1.876 29.445 1.00 83.62 159 THR A CA 1
ATOM 1269 C C . THR A 1 159 ? -16.677 -1.084 30.188 1.00 83.62 159 THR A C 1
ATOM 1271 O O . THR A 1 159 ? -16.120 -0.135 29.636 1.00 83.62 159 THR A O 1
ATOM 1274 N N . PHE A 1 160 ? -16.341 -1.510 31.400 1.00 76.12 160 PHE A N 1
ATOM 1275 C CA . PHE A 1 160 ? -15.229 -0.928 32.133 1.00 76.12 160 PHE A CA 1
ATOM 1276 C C . PHE A 1 160 ? -13.908 -1.514 31.630 1.00 76.12 160 PHE A C 1
ATOM 1278 O O . PHE A 1 160 ? -13.638 -2.706 31.786 1.00 76.12 160 PHE A O 1
ATOM 1285 N N . THR A 1 161 ? -13.070 -0.667 31.042 1.00 65.06 161 THR A N 1
ATOM 1286 C CA . THR A 1 161 ? -11.662 -0.973 30.777 1.00 65.06 161 THR A CA 1
ATOM 1287 C C . THR A 1 161 ? -10.804 -0.226 31.789 1.00 65.06 161 THR A C 1
ATOM 1289 O O . THR A 1 161 ? -10.782 1.005 31.739 1.00 65.06 161 THR A O 1
ATOM 1292 N N . PRO A 1 162 ? -10.086 -0.918 32.692 1.00 56.19 162 PRO A N 1
ATOM 1293 C CA . PRO A 1 162 ? -9.192 -0.249 33.623 1.00 56.19 162 PRO A CA 1
ATOM 1294 C C . PRO A 1 162 ? -8.048 0.401 32.837 1.00 56.19 162 PRO A C 1
ATOM 1296 O O . PRO A 1 162 ? -7.149 -0.280 32.347 1.00 56.19 162 PRO A O 1
ATOM 1299 N N . LEU A 1 163 ? -8.094 1.727 32.705 1.00 52.94 163 LEU A N 1
ATOM 1300 C CA . LEU A 1 163 ? -7.007 2.540 32.145 1.00 52.94 163 LEU A CA 1
ATOM 1301 C C . LEU A 1 163 ? -5.855 2.724 33.152 1.00 52.94 163 LEU A C 1
ATOM 1303 O O . LEU A 1 163 ? -4.786 3.223 32.809 1.00 52.94 163 LEU A O 1
ATOM 1307 N N . SER A 1 164 ? -6.042 2.307 34.406 1.00 41.34 164 SER A N 1
ATOM 1308 C CA . SER A 1 164 ? -5.049 2.357 35.482 1.00 41.34 164 SER A CA 1
ATOM 1309 C C . SER A 1 164 ? -5.323 1.231 36.483 1.00 41.34 164 SER A C 1
ATOM 1311 O O . SER A 1 164 ? -6.462 0.770 36.598 1.00 41.34 164 SER A O 1
ATOM 1313 N N . LYS A 1 165 ? -4.295 0.765 37.208 1.00 35.62 165 LYS A N 1
ATOM 1314 C CA . LYS A 1 165 ? -4.527 -0.061 38.403 1.00 35.62 165 LYS A CA 1
ATOM 1315 C C . LYS A 1 165 ? -5.397 0.763 39.362 1.00 35.62 165 LYS A C 1
ATOM 1317 O O . LYS A 1 165 ? -5.065 1.930 39.558 1.00 35.62 165 LYS A O 1
ATOM 1322 N N . PRO A 1 166 ? -6.493 0.214 39.912 1.00 40.97 166 PRO A N 1
ATOM 1323 C CA . PRO A 1 166 ? -7.234 0.919 40.944 1.00 40.97 166 PRO A CA 1
ATOM 1324 C C . PRO A 1 166 ? -6.272 1.185 42.103 1.00 40.97 166 PRO A C 1
ATOM 1326 O O . PRO A 1 166 ? -5.598 0.262 42.560 1.00 40.97 166 PRO A O 1
ATOM 1329 N N . ASP A 1 167 ? -6.164 2.440 42.533 1.00 39.88 167 ASP A N 1
ATOM 1330 C CA . ASP A 1 167 ? -5.525 2.747 43.806 1.00 39.88 167 ASP A CA 1
ATOM 1331 C C . ASP A 1 167 ? -6.293 1.972 44.885 1.00 39.88 167 ASP A C 1
ATOM 1333 O O . ASP A 1 167 ? -7.473 2.231 45.136 1.00 39.88 167 ASP A O 1
ATOM 1337 N N . GLU A 1 168 ? -5.619 1.016 45.529 1.00 41.81 168 GLU A N 1
ATOM 1338 C CA . GLU A 1 168 ? -6.135 0.190 46.636 1.00 41.81 168 GLU A CA 1
ATOM 1339 C C . GLU A 1 168 ? -6.600 1.039 47.847 1.00 41.81 168 GLU A C 1
ATOM 1341 O O . GLU A 1 168 ? -7.110 0.521 48.835 1.00 41.81 168 GLU A O 1
ATOM 1346 N N . SER A 1 169 ? -6.465 2.369 47.785 1.00 38.91 169 SER A N 1
ATOM 1347 C CA . SER A 1 169 ? -6.913 3.326 48.798 1.00 38.91 169 SER A CA 1
ATOM 1348 C C . SER A 1 169 ? -8.371 3.791 48.640 1.00 38.91 169 SER A C 1
ATOM 1350 O O . SER A 1 169 ? -8.914 4.379 49.578 1.00 38.91 169 SER A O 1
ATOM 1352 N N . ALA A 1 170 ? -9.040 3.503 47.514 1.00 42.59 170 ALA A N 1
ATOM 1353 C CA . ALA A 1 170 ? -10.453 3.847 47.288 1.00 42.59 170 ALA A CA 1
ATOM 1354 C C . ALA A 1 170 ? -11.452 2.796 47.824 1.00 42.59 170 ALA A C 1
ATOM 1356 O O . ALA A 1 170 ? -12.659 2.934 47.632 1.00 42.59 170 ALA A O 1
ATOM 1357 N N . GLU A 1 171 ? -10.979 1.758 48.524 1.00 42.28 171 GLU A N 1
ATOM 1358 C CA . GLU A 1 171 ? -11.825 0.692 49.085 1.00 42.28 171 GLU A CA 1
ATOM 1359 C C . GLU A 1 171 ? -12.714 1.144 50.264 1.00 42.28 171 GLU A C 1
ATOM 1361 O O . GLU A 1 171 ? -13.596 0.398 50.683 1.00 42.28 171 GLU A O 1
ATOM 1366 N N . ASN A 1 172 ? -12.535 2.363 50.794 1.00 38.22 172 ASN A N 1
ATOM 1367 C CA . ASN A 1 172 ? -13.076 2.729 52.110 1.00 38.22 172 ASN A CA 1
ATOM 1368 C C . ASN A 1 172 ? -14.062 3.914 52.164 1.00 38.22 172 ASN A C 1
ATOM 1370 O O . ASN A 1 172 ? -14.328 4.394 53.267 1.00 38.22 172 ASN A O 1
ATOM 1374 N N . SER A 1 173 ? -14.632 4.415 51.055 1.00 40.88 173 SER A N 1
ATOM 1375 C CA . SER A 1 173 ? -15.530 5.589 51.179 1.00 40.88 173 SER A CA 1
ATOM 1376 C C . SER A 1 173 ? -16.681 5.788 50.182 1.00 40.88 173 SER A C 1
ATOM 1378 O O . SER A 1 173 ? -17.383 6.791 50.310 1.00 40.88 173 SER A O 1
ATOM 1380 N N . SER A 1 174 ? -16.984 4.871 49.254 1.00 45.56 174 SER A N 1
ATOM 1381 C CA . SER A 1 174 ? -18.232 4.985 48.472 1.00 45.56 174 SER A CA 1
ATOM 1382 C C . SER A 1 174 ? -18.786 3.628 48.026 1.00 45.56 174 SER A C 1
ATOM 1384 O O . SER A 1 174 ? -18.031 2.750 47.620 1.00 45.56 174 SER A O 1
ATOM 1386 N N . ASP A 1 175 ? -20.111 3.459 48.071 1.00 51.59 175 ASP A N 1
ATOM 1387 C CA . ASP A 1 175 ? -20.809 2.225 47.667 1.00 51.59 175 ASP A CA 1
ATOM 1388 C C . ASP A 1 175 ? -20.665 1.880 46.165 1.00 51.59 175 ASP A C 1
ATOM 1390 O O . ASP A 1 175 ? -21.046 0.779 45.745 1.00 51.59 175 ASP A O 1
ATOM 1394 N N . VAL A 1 176 ? -20.109 2.796 45.360 1.00 58.28 176 VAL A N 1
ATOM 1395 C CA . VAL A 1 176 ? -19.938 2.673 43.908 1.00 58.28 176 VAL A CA 1
ATOM 1396 C C . VAL A 1 176 ? -18.456 2.472 43.584 1.00 58.28 176 VAL A C 1
ATOM 1398 O O . VAL A 1 176 ? -17.665 3.412 43.591 1.00 58.28 176 VAL A O 1
ATOM 1401 N N . ILE A 1 177 ? -18.080 1.225 43.297 1.00 64.88 177 ILE A N 1
ATOM 1402 C CA . ILE A 1 177 ? -16.721 0.854 42.886 1.00 64.88 177 ILE A CA 1
ATOM 1403 C C . ILE A 1 177 ? -16.675 0.843 41.346 1.00 64.88 177 ILE A C 1
ATOM 1405 O O . ILE A 1 177 ? -17.540 0.217 40.724 1.00 64.88 177 ILE A O 1
ATOM 1409 N N . PRO A 1 178 ? -15.698 1.511 40.701 1.00 67.00 178 PRO A N 1
ATOM 1410 C CA . PRO A 1 178 ? -15.540 1.469 39.249 1.00 67.00 178 PRO A CA 1
ATOM 1411 C C . PRO A 1 178 ? -15.467 0.043 38.707 1.00 67.00 178 PRO A C 1
ATOM 1413 O O . PRO A 1 178 ? -14.719 -0.794 39.208 1.00 67.00 178 PRO A O 1
ATOM 1416 N N . GLY A 1 179 ? -16.270 -0.235 37.681 1.00 70.00 179 GLY A N 1
ATOM 1417 C CA . GLY A 1 179 ? -16.350 -1.559 37.072 1.00 70.00 179 GLY A CA 1
ATOM 1418 C C . GLY A 1 179 ? -17.087 -2.620 37.891 1.00 70.00 179 GLY A C 1
ATOM 1419 O O . GLY A 1 179 ? -17.084 -3.777 37.466 1.00 70.00 179 GLY A O 1
ATOM 1420 N N . GLU A 1 180 ? -17.721 -2.268 39.018 1.00 80.50 180 GLU A N 1
ATOM 1421 C CA . GLU A 1 180 ? -18.561 -3.176 39.804 1.00 80.50 180 GLU A CA 1
ATOM 1422 C C . GLU A 1 180 ? -19.978 -2.613 39.998 1.00 80.50 180 GLU A C 1
ATOM 1424 O O . GLU A 1 180 ? -20.191 -1.588 40.644 1.00 80.50 180 GLU A O 1
ATOM 1429 N N . VAL A 1 181 ? -20.988 -3.332 39.500 1.00 84.44 181 VAL A N 1
ATOM 1430 C CA . VAL A 1 181 ? -22.407 -2.984 39.691 1.00 84.44 181 VAL A CA 1
ATOM 1431 C C . VAL A 1 181 ? -23.109 -4.110 40.438 1.00 84.44 181 VAL A C 1
ATOM 1433 O O . VAL A 1 181 ? -22.934 -5.279 40.108 1.00 84.44 181 VAL A O 1
ATOM 1436 N N . THR A 1 182 ? -23.930 -3.806 41.448 1.00 87.50 182 THR A N 1
ATOM 1437 C CA . THR A 1 182 ? -24.657 -4.872 42.161 1.00 87.50 182 THR A CA 1
ATOM 1438 C C . THR A 1 182 ? -25.768 -5.468 41.295 1.00 87.50 182 THR A C 1
ATOM 1440 O O . THR A 1 182 ? -26.470 -4.755 40.578 1.00 87.50 182 THR A O 1
ATOM 1443 N N . GLN A 1 183 ? -25.979 -6.783 41.390 1.00 87.19 183 GLN A N 1
ATOM 1444 C CA . GLN A 1 183 ? -27.019 -7.468 40.610 1.00 87.19 183 GLN A CA 1
ATOM 1445 C C . GLN A 1 183 ? -28.419 -6.933 40.944 1.00 87.19 183 GLN A C 1
ATOM 1447 O O . GLN A 1 183 ? -29.237 -6.714 40.053 1.00 87.19 183 GLN A O 1
ATOM 1452 N N . ILE A 1 184 ? -28.681 -6.656 42.227 1.00 85.88 184 ILE A N 1
ATOM 1453 C CA . ILE A 1 184 ? -29.982 -6.145 42.669 1.00 85.88 184 ILE A CA 1
ATOM 1454 C C . ILE A 1 184 ? -30.239 -4.709 42.204 1.00 85.88 184 ILE A C 1
ATOM 1456 O O . ILE A 1 184 ? -31.366 -4.401 41.822 1.00 85.88 184 ILE A O 1
ATOM 1460 N N . SER A 1 185 ? -29.223 -3.835 42.196 1.00 85.94 185 SER A N 1
ATOM 1461 C CA . SER A 1 185 ? -29.390 -2.463 41.699 1.00 85.94 185 SER A CA 1
ATOM 1462 C C . SER A 1 185 ? -29.661 -2.443 40.200 1.00 85.94 185 SER A C 1
ATOM 1464 O O . SER A 1 185 ? -30.498 -1.668 39.752 1.00 85.94 185 SER A O 1
ATOM 1466 N N . LEU A 1 186 ? -28.996 -3.319 39.440 1.00 87.81 186 LEU A N 1
ATOM 1467 C CA . LEU A 1 186 ? -29.164 -3.419 37.992 1.00 87.81 186 LEU A CA 1
ATOM 1468 C C . LEU A 1 186 ? -30.589 -3.852 37.618 1.00 87.81 186 LEU A C 1
ATOM 1470 O O . LEU A 1 186 ? -31.227 -3.215 36.784 1.00 87.81 186 LEU A O 1
ATOM 1474 N N . TRP A 1 187 ? -31.106 -4.894 38.281 1.00 88.75 187 TRP A N 1
ATOM 1475 C CA . TRP A 1 187 ? -32.482 -5.357 38.081 1.00 88.75 187 TRP A CA 1
ATOM 1476 C C . TRP A 1 187 ? -33.512 -4.285 38.460 1.00 88.75 187 TRP A C 1
ATOM 1478 O O . TRP A 1 187 ? -34.396 -3.976 37.667 1.00 88.75 187 TRP A O 1
ATOM 1488 N N . LYS A 1 188 ? -33.367 -3.664 39.640 1.00 88.06 188 LYS A N 1
ATOM 1489 C CA . LYS A 1 188 ? -34.287 -2.610 40.097 1.00 88.06 188 LYS A CA 1
ATOM 1490 C C . LYS A 1 188 ? -34.284 -1.385 39.183 1.00 88.06 188 LYS A C 1
ATOM 1492 O O . LYS A 1 188 ? -35.324 -0.761 39.005 1.00 88.06 188 LYS A O 1
ATOM 1497 N N . ALA A 1 189 ? -33.133 -1.031 38.610 1.00 88.00 189 ALA A N 1
ATOM 1498 C CA . ALA A 1 189 ? -33.037 0.065 37.652 1.00 88.00 189 ALA A CA 1
ATOM 1499 C C . ALA A 1 189 ? -33.821 -0.242 36.367 1.00 88.00 189 ALA A C 1
ATOM 1501 O O . ALA A 1 189 ? -34.568 0.607 35.890 1.00 88.00 189 ALA A O 1
ATOM 1502 N N . TYR A 1 190 ? -33.708 -1.468 35.854 1.00 89.75 190 TYR A N 1
ATOM 1503 C CA . TYR A 1 190 ? -34.463 -1.919 34.687 1.00 89.75 190 TYR A CA 1
ATOM 1504 C C . TYR A 1 190 ? -35.979 -1.973 34.954 1.00 89.75 190 TYR A C 1
ATOM 1506 O O . TYR A 1 190 ? -36.764 -1.462 34.158 1.00 89.75 190 TYR A O 1
ATOM 1514 N N . GLU A 1 191 ? -36.390 -2.518 36.102 1.00 87.56 191 GLU A N 1
ATOM 1515 C CA . GLU A 1 191 ? -37.799 -2.581 36.523 1.00 87.56 191 GLU A CA 1
ATOM 1516 C C . GLU A 1 191 ? -38.419 -1.185 36.685 1.00 87.56 191 GLU A C 1
ATOM 1518 O O . GLU A 1 191 ? -39.549 -0.953 36.253 1.00 87.56 191 GLU A O 1
ATOM 1523 N N . LYS A 1 192 ? -37.663 -0.239 37.257 1.00 87.94 192 LYS A N 1
ATOM 1524 C CA . LYS A 1 192 ? -38.078 1.162 37.387 1.00 87.94 192 LYS A CA 1
ATOM 1525 C C . LYS A 1 192 ? -38.183 1.854 36.027 1.00 87.94 192 LYS A C 1
ATOM 1527 O O . LYS A 1 192 ? -39.124 2.607 35.807 1.00 87.94 192 LYS A O 1
ATOM 1532 N N . GLN A 1 193 ? -37.235 1.609 35.120 1.00 86.69 193 GLN A N 1
ATOM 1533 C CA . GLN A 1 193 ? -37.218 2.262 33.810 1.00 86.69 193 GLN A CA 1
ATOM 1534 C C . GLN A 1 193 ? -38.453 1.913 32.978 1.00 86.69 193 GLN A C 1
ATOM 1536 O O . GLN A 1 193 ? -38.989 2.774 32.291 1.00 86.69 193 GLN A O 1
ATOM 1541 N N . PHE A 1 194 ? -38.896 0.658 33.039 1.00 87.06 194 PHE A N 1
ATOM 1542 C CA . PHE A 1 194 ? -40.049 0.168 32.288 1.00 87.06 194 PHE A CA 1
ATOM 1543 C C . PHE A 1 194 ? -41.272 -0.033 33.186 1.00 87.06 194 PHE A C 1
ATOM 1545 O O . PHE A 1 194 ? -42.068 -0.939 32.938 1.00 87.06 194 PHE A O 1
ATOM 1552 N N . GLN A 1 195 ? -41.435 0.793 34.227 1.00 82.31 195 GLN A N 1
ATOM 1553 C CA . GLN A 1 195 ? -42.545 0.651 35.170 1.00 82.31 195 GLN A CA 1
ATOM 1554 C C . GLN A 1 195 ? -43.912 0.665 34.479 1.00 82.31 195 GLN A C 1
ATOM 1556 O O . GLN A 1 195 ? -44.760 -0.168 34.775 1.00 82.31 195 GLN A O 1
ATOM 1561 N N . GLU A 1 196 ? -44.075 1.511 33.466 1.00 75.75 196 GLU A N 1
ATOM 1562 C CA . GLU A 1 196 ? -45.298 1.615 32.661 1.00 75.75 196 GLU A CA 1
ATOM 1563 C C . GLU A 1 196 ? -45.670 0.318 31.918 1.00 75.75 196 GLU A C 1
ATOM 1565 O O . GLU A 1 196 ? -46.830 0.120 31.560 1.00 75.75 196 GLU A O 1
ATOM 1570 N N . VAL A 1 197 ? -44.697 -0.567 31.674 1.00 72.94 197 VAL A N 1
ATOM 1571 C CA . VAL A 1 197 ? -44.899 -1.847 30.979 1.00 72.94 197 VAL A CA 1
ATOM 1572 C C . VAL A 1 197 ? -45.469 -2.913 31.911 1.00 72.94 197 VAL A C 1
ATOM 1574 O O . VAL A 1 197 ? -46.278 -3.729 31.471 1.00 72.94 197 VAL A O 1
ATOM 1577 N N . TRP A 1 198 ? -45.033 -2.947 33.174 1.00 69.75 198 TRP A N 1
ATOM 1578 C CA . TRP A 1 198 ? -45.433 -3.993 34.125 1.00 69.75 198 TRP A CA 1
ATOM 1579 C C . TRP A 1 198 ? -46.486 -3.539 35.139 1.00 69.75 198 TRP A C 1
ATOM 1581 O O . TRP A 1 198 ? -47.235 -4.385 35.625 1.00 69.75 198 TRP A O 1
ATOM 1591 N N . ASP A 1 199 ? -46.580 -2.236 35.405 1.00 71.69 199 ASP A N 1
ATOM 1592 C CA . ASP A 1 199 ? -47.569 -1.606 36.283 1.00 71.69 199 ASP A CA 1
ATOM 1593 C C . ASP A 1 199 ? -48.191 -0.373 35.590 1.00 71.69 199 ASP A C 1
ATOM 1595 O O . ASP A 1 199 ? -47.871 0.776 35.914 1.00 71.69 199 ASP A O 1
ATOM 1599 N N . PRO A 1 200 ? -49.034 -0.582 34.556 1.00 69.94 200 PRO A N 1
ATOM 1600 C CA . PRO A 1 200 ? -49.648 0.517 33.828 1.00 69.94 200 PRO A CA 1
ATOM 1601 C C . PRO A 1 200 ? -50.639 1.271 34.735 1.00 69.94 200 PRO A C 1
ATOM 1603 O O . PRO A 1 200 ? -51.509 0.644 35.347 1.00 69.94 200 PRO A O 1
ATOM 1606 N N . PRO A 1 201 ? -50.617 2.617 34.760 1.00 62.38 201 PRO A N 1
ATOM 1607 C CA . PRO A 1 201 ? -51.476 3.425 35.636 1.00 62.38 201 PRO A CA 1
ATOM 1608 C C . PRO A 1 201 ? -52.985 3.252 35.375 1.00 62.38 201 PRO A C 1
ATOM 1610 O O . PRO A 1 201 ? -53.807 3.629 36.206 1.00 62.38 201 PRO A O 1
ATOM 1613 N N . SER A 1 202 ? -53.368 2.674 34.232 1.00 62.94 202 SER A N 1
ATOM 1614 C CA . SER A 1 202 ? -54.751 2.361 33.853 1.00 62.94 202 SER A CA 1
ATOM 1615 C C . SER A 1 202 ? -55.225 0.965 34.287 1.00 62.94 202 SER A C 1
ATOM 1617 O O . SER A 1 202 ? -56.384 0.622 34.048 1.00 62.94 202 SER A O 1
ATOM 1619 N N . GLY A 1 203 ? -54.358 0.136 34.885 1.00 61.12 203 GLY A N 1
ATOM 1620 C CA . GLY A 1 203 ? -54.674 -1.237 35.307 1.00 61.12 203 GLY A CA 1
ATOM 1621 C C . GLY A 1 203 ? -54.964 -2.216 34.159 1.00 61.12 203 GLY A C 1
ATOM 1622 O O . GLY A 1 203 ? -55.297 -3.374 34.406 1.00 61.12 203 GLY A O 1
ATOM 1623 N N . GLN A 1 204 ? -54.845 -1.773 32.905 1.00 58.66 204 GLN A N 1
ATOM 1624 C CA . GLN A 1 204 ? -55.004 -2.597 31.711 1.00 58.66 204 GLN A CA 1
ATOM 1625 C C . GLN A 1 204 ? -53.636 -2.833 31.078 1.00 58.66 204 GLN A C 1
ATOM 1627 O O . GLN A 1 204 ? -52.928 -1.892 30.726 1.00 58.66 204 GLN A O 1
ATOM 1632 N N . THR A 1 205 ? -53.266 -4.101 30.915 1.00 60.00 205 THR A N 1
ATOM 1633 C CA . THR A 1 205 ? -52.059 -4.490 30.182 1.00 60.00 205 THR A CA 1
ATOM 1634 C C . THR A 1 205 ? -52.209 -4.085 28.718 1.00 60.00 205 THR A C 1
ATOM 1636 O O . THR A 1 205 ? -53.038 -4.654 28.004 1.00 60.00 205 THR A O 1
ATOM 1639 N N . ASN A 1 206 ? -51.418 -3.110 28.269 1.00 62.72 206 ASN A N 1
ATOM 1640 C CA . ASN A 1 206 ? -51.359 -2.733 26.860 1.00 62.72 206 ASN A CA 1
ATOM 1641 C C . ASN A 1 206 ? -50.855 -3.932 26.033 1.00 62.72 206 ASN A C 1
ATOM 1643 O O . ASN A 1 206 ? -49.743 -4.400 26.281 1.00 62.72 206 ASN A O 1
ATOM 1647 N N . PRO A 1 207 ? -51.609 -4.419 25.030 1.00 62.31 207 PRO A N 1
ATOM 1648 C CA . PRO A 1 207 ? -51.198 -5.564 24.212 1.00 62.31 207 PRO A CA 1
ATOM 1649 C C . PRO A 1 207 ? -49.945 -5.288 23.365 1.00 62.31 207 PRO A C 1
ATOM 1651 O O . PRO A 1 207 ? -49.322 -6.222 22.864 1.00 62.31 207 PRO A O 1
ATOM 1654 N N . GLU A 1 208 ? -49.559 -4.018 23.212 1.00 63.56 208 GLU A N 1
ATOM 1655 C CA . GLU A 1 208 ? -48.331 -3.611 22.523 1.00 63.56 208 GLU A CA 1
ATOM 1656 C C . GLU A 1 208 ? -47.062 -3.825 23.365 1.00 63.56 208 GLU A C 1
ATOM 1658 O O . GLU A 1 208 ? -45.976 -3.980 22.800 1.00 63.56 208 GLU A O 1
ATOM 1663 N N . PHE A 1 209 ? -47.171 -3.882 24.699 1.00 67.44 209 PHE A N 1
ATOM 1664 C CA . PHE A 1 209 ? -46.014 -4.015 25.582 1.00 67.44 209 PHE A CA 1
ATOM 1665 C C . PHE A 1 209 ? -45.874 -5.442 26.114 1.00 67.44 209 PHE A C 1
ATOM 1667 O O . PHE A 1 209 ? -46.729 -5.979 26.813 1.00 67.44 209 PHE A O 1
ATOM 1674 N N . LYS A 1 210 ? -44.746 -6.073 25.780 1.00 71.75 210 LYS A N 1
ATOM 1675 C CA . LYS A 1 210 ? -44.412 -7.430 26.233 1.00 71.75 210 LYS A CA 1
ATOM 1676 C C . LYS A 1 210 ? -43.917 -7.413 27.678 1.00 71.75 210 LYS A C 1
ATOM 1678 O O . LYS A 1 210 ? -43.198 -6.490 28.062 1.00 71.75 210 LYS A O 1
ATOM 1683 N N . GLN A 1 211 ? -44.237 -8.465 28.434 1.00 79.38 211 GLN A N 1
ATOM 1684 C CA . GLN A 1 211 ? -43.834 -8.632 29.834 1.00 79.38 211 GLN A CA 1
ATOM 1685 C C . GLN A 1 211 ? -42.316 -8.485 30.025 1.00 79.38 211 GLN A C 1
ATOM 1687 O O . GLN A 1 211 ? -41.532 -8.840 29.141 1.00 79.38 211 GLN A O 1
ATOM 1692 N N . LEU A 1 212 ? -41.911 -7.937 31.174 1.00 82.56 212 LEU A N 1
ATOM 1693 C CA . LEU A 1 212 ? -40.506 -7.824 31.554 1.00 82.56 212 LEU A CA 1
ATOM 1694 C C . LEU A 1 212 ? -39.876 -9.190 31.829 1.00 82.56 212 LEU A C 1
ATOM 1696 O O . LEU A 1 212 ? -40.527 -10.150 32.241 1.00 82.56 212 LEU A O 1
ATOM 1700 N N . LEU A 1 213 ? -38.571 -9.239 31.608 1.00 85.06 213 LEU A N 1
ATOM 1701 C CA . LEU A 1 213 ? -37.741 -10.424 31.759 1.00 85.06 213 LEU A CA 1
ATOM 1702 C C . LEU A 1 213 ? -37.539 -10.727 33.260 1.00 85.06 213 LEU A C 1
ATOM 1704 O O . LEU A 1 213 ? -37.103 -9.824 33.955 1.00 85.06 213 LEU A O 1
ATOM 1708 N N . PRO A 1 214 ? -37.810 -11.927 33.811 1.00 87.62 214 PRO A N 1
ATOM 1709 C CA . PRO A 1 214 ? -37.619 -12.193 35.243 1.00 87.62 214 PRO A CA 1
ATOM 1710 C C . PRO A 1 214 ? -36.186 -11.929 35.731 1.00 87.62 214 PRO A C 1
ATOM 1712 O O . PRO A 1 214 ? -35.225 -12.212 35.016 1.00 87.62 214 PRO A O 1
ATOM 1715 N N . ALA A 1 215 ? -36.020 -11.501 36.988 1.00 85.00 215 ALA A N 1
ATOM 1716 C CA . ALA A 1 215 ? -34.718 -11.118 37.554 1.00 85.00 215 ALA A CA 1
ATOM 1717 C C . ALA A 1 215 ? -33.590 -12.142 37.304 1.00 85.00 215 ALA A C 1
ATOM 1719 O O . ALA A 1 215 ? -32.489 -11.778 36.898 1.00 85.00 215 ALA A O 1
ATOM 1720 N N . VAL A 1 216 ? -33.859 -13.440 37.495 1.00 87.25 216 VAL A N 1
ATOM 1721 C CA . VAL A 1 216 ? -32.862 -14.512 37.299 1.00 87.25 216 VAL A CA 1
ATOM 1722 C C . VAL A 1 216 ? -32.395 -14.600 35.846 1.00 87.25 216 VAL A C 1
ATOM 1724 O O . VAL A 1 216 ? -31.208 -14.783 35.575 1.00 87.25 216 VAL A O 1
ATOM 1727 N N . GLU A 1 217 ? -33.323 -14.495 34.901 1.00 88.75 217 GLU A N 1
ATOM 1728 C CA . GLU A 1 217 ? -33.013 -14.547 33.476 1.00 88.75 217 GLU A CA 1
ATOM 1729 C C . GLU A 1 217 ? -32.373 -13.235 32.995 1.00 88.75 217 GLU A C 1
ATOM 1731 O O . GLU A 1 217 ? -31.489 -13.261 32.137 1.00 88.75 217 GLU A O 1
ATOM 1736 N N . PHE A 1 218 ? -32.733 -12.104 33.609 1.00 89.56 218 PHE A N 1
ATOM 1737 C CA . PHE A 1 218 ? -32.170 -10.793 33.304 1.00 89.56 218 PHE A CA 1
ATOM 1738 C C . PHE A 1 218 ? -30.683 -10.749 33.658 1.00 89.56 218 PHE A C 1
ATOM 1740 O O . PHE A 1 218 ? -29.864 -10.376 32.821 1.00 89.56 218 PHE A O 1
ATOM 1747 N N . ILE A 1 219 ? -30.309 -11.229 34.850 1.00 89.06 219 ILE A N 1
ATOM 1748 C CA . ILE A 1 219 ? -28.902 -11.312 35.268 1.00 89.06 219 ILE A CA 1
ATOM 1749 C C . ILE A 1 219 ? -28.090 -12.220 34.333 1.00 89.06 219 ILE A C 1
ATOM 1751 O O . ILE A 1 219 ? -26.971 -11.869 33.965 1.00 89.06 219 ILE A O 1
ATOM 1755 N N . LYS A 1 220 ? -28.659 -13.340 33.860 1.00 88.81 220 LYS A N 1
ATOM 1756 C CA . LYS A 1 220 ? -28.006 -14.197 32.849 1.00 88.81 220 LYS A CA 1
ATOM 1757 C C . LYS A 1 220 ? -27.819 -13.493 31.500 1.00 88.81 220 LYS A C 1
ATOM 1759 O O . LYS A 1 220 ? -26.903 -13.837 30.755 1.00 88.81 220 LYS A O 1
ATOM 1764 N N . ASN A 1 221 ? -28.681 -12.534 31.165 1.00 90.00 221 ASN A N 1
ATOM 1765 C CA . ASN A 1 221 ? -28.598 -11.781 29.917 1.00 90.00 221 ASN A CA 1
ATOM 1766 C C . ASN A 1 221 ? -27.477 -10.727 29.926 1.00 90.00 221 ASN A C 1
ATOM 1768 O O . ASN A 1 221 ? -26.992 -10.352 28.860 1.00 90.00 221 ASN A O 1
ATOM 1772 N N . VAL A 1 222 ? -27.013 -10.284 31.100 1.00 88.50 222 VAL A N 1
ATOM 1773 C CA . VAL A 1 222 ? -25.957 -9.261 31.219 1.00 88.50 222 VAL A CA 1
ATOM 1774 C C . VAL A 1 222 ? -24.661 -9.705 30.535 1.00 88.50 222 VAL A C 1
ATOM 1776 O O . VAL A 1 222 ? -24.125 -8.963 29.715 1.00 88.50 222 VAL A O 1
ATOM 1779 N N . SER A 1 223 ? -24.228 -10.950 30.751 1.00 85.69 223 SER A N 1
ATOM 1780 C CA . SER A 1 223 ? -23.039 -11.509 30.087 1.00 85.69 223 SER A CA 1
ATOM 1781 C C . SER A 1 223 ? -23.210 -11.697 28.573 1.00 85.69 223 SER A C 1
ATOM 1783 O O . SER A 1 223 ? -22.225 -11.761 27.845 1.00 85.69 223 SER A O 1
ATOM 1785 N N . LYS A 1 224 ? -24.451 -11.758 28.065 1.00 86.81 224 LYS A N 1
ATOM 1786 C CA . LYS A 1 224 ? -24.723 -11.733 26.614 1.00 86.81 224 LYS A CA 1
ATOM 1787 C C . LYS A 1 224 ? -24.689 -10.311 26.054 1.00 86.81 224 LYS A C 1
ATOM 1789 O O . LYS A 1 224 ? -24.300 -10.107 24.905 1.00 86.81 224 LYS A O 1
ATOM 1794 N N . ALA A 1 225 ? -25.122 -9.330 26.845 1.00 87.25 225 ALA A N 1
ATOM 1795 C CA . ALA A 1 225 ? -25.082 -7.925 26.465 1.00 87.25 225 ALA A CA 1
ATOM 1796 C C . ALA A 1 225 ? -23.640 -7.403 26.400 1.00 87.25 225 ALA A C 1
ATOM 1798 O O . ALA A 1 225 ? -23.316 -6.699 25.441 1.00 87.25 225 ALA A O 1
ATOM 1799 N N . PHE A 1 226 ? -22.802 -7.818 27.357 1.00 88.88 226 PHE A N 1
ATOM 1800 C CA . PHE A 1 226 ? -21.389 -7.467 27.483 1.00 88.88 226 PHE A CA 1
ATOM 1801 C C . PHE A 1 226 ? -20.528 -8.733 27.635 1.00 88.88 226 PHE A C 1
ATOM 1803 O O . PHE A 1 226 ? -20.433 -9.273 28.743 1.00 88.88 226 PHE A O 1
ATOM 1810 N N . PRO A 1 227 ? -19.869 -9.197 26.557 1.00 85.88 227 PRO A N 1
ATOM 1811 C CA . PRO A 1 227 ? -19.054 -10.416 26.579 1.00 85.88 227 PRO A CA 1
ATOM 1812 C C . PRO A 1 227 ? -17.882 -10.388 27.571 1.00 85.88 227 PRO A C 1
ATOM 1814 O O . PRO A 1 227 ? -17.411 -11.436 27.993 1.00 85.88 227 PRO A O 1
ATOM 1817 N N . SER A 1 228 ? -17.412 -9.196 27.944 1.00 80.94 228 SER A N 1
ATOM 1818 C CA . SER A 1 228 ? -16.322 -8.978 28.901 1.00 80.94 228 SER A CA 1
ATOM 1819 C C . SER A 1 228 ? -16.778 -8.867 30.364 1.00 80.94 228 SER A C 1
ATOM 1821 O O . SER A 1 228 ? -15.962 -8.536 31.222 1.00 80.94 228 SER A O 1
ATOM 1823 N N . SER A 1 229 ? -18.064 -9.102 30.658 1.00 84.31 229 SER A N 1
ATOM 1824 C CA . SER A 1 229 ? -18.631 -8.960 32.005 1.00 84.31 229 SER A CA 1
ATOM 1825 C C . SER A 1 229 ? -18.851 -10.297 32.717 1.00 84.31 229 SER A C 1
ATOM 1827 O O . SER A 1 229 ? -19.315 -11.272 32.119 1.00 84.31 229 SER A O 1
ATOM 1829 N N . GLU A 1 230 ? -18.583 -10.326 34.025 1.00 84.12 230 GLU A N 1
ATOM 1830 C CA . GLU A 1 230 ? -18.668 -11.536 34.851 1.00 84.12 230 GLU A CA 1
ATOM 1831 C C . GLU A 1 230 ? -19.486 -11.312 36.127 1.00 84.12 230 GLU A C 1
ATOM 1833 O O . GLU A 1 230 ? -19.283 -10.350 36.868 1.00 84.12 230 GLU A O 1
ATOM 1838 N N . ALA A 1 231 ? -20.407 -12.231 36.421 1.00 83.62 231 ALA A N 1
ATOM 1839 C CA . ALA A 1 231 ? -21.178 -12.219 37.660 1.00 83.62 231 ALA A CA 1
ATOM 1840 C C . ALA A 1 231 ? -20.386 -12.877 38.801 1.00 83.62 231 ALA A C 1
ATOM 1842 O O . ALA A 1 231 ? -19.976 -14.031 38.689 1.00 83.62 231 ALA A O 1
ATOM 1843 N N . MET A 1 232 ? -20.211 -12.174 39.924 1.00 82.00 232 MET A N 1
ATOM 1844 C CA . MET A 1 232 ? -19.439 -12.649 41.080 1.00 82.00 232 MET A CA 1
ATOM 1845 C C . MET A 1 232 ? -20.184 -12.453 42.406 1.00 82.00 232 MET A C 1
ATOM 1847 O O . MET A 1 232 ? -21.047 -11.584 42.542 1.00 82.00 232 MET A O 1
ATOM 1851 N N . VAL A 1 233 ? -19.825 -13.262 43.408 1.00 82.31 233 VAL A N 1
ATOM 1852 C CA . VAL A 1 233 ? -20.326 -13.154 44.787 1.00 82.31 233 VAL A CA 1
ATOM 1853 C C . VAL A 1 233 ? -19.155 -12.852 45.710 1.00 82.31 233 VAL A C 1
ATOM 1855 O O . VAL A 1 233 ? -18.256 -13.675 45.862 1.00 82.31 233 VAL A O 1
ATOM 1858 N N . ILE A 1 234 ? -19.172 -11.676 46.329 1.00 78.94 234 ILE A N 1
ATOM 1859 C CA . ILE A 1 234 ? -18.172 -11.254 47.307 1.00 78.94 234 ILE A CA 1
ATOM 1860 C C . ILE A 1 234 ? -18.716 -11.556 48.705 1.00 78.94 234 ILE A C 1
ATOM 1862 O O . ILE A 1 234 ? -19.811 -11.119 49.067 1.00 78.94 234 ILE A O 1
ATOM 1866 N N . ASN A 1 235 ? -17.953 -12.307 49.498 1.00 77.56 235 ASN A N 1
ATOM 1867 C CA . ASN A 1 235 ? -18.248 -12.519 50.913 1.00 77.56 235 ASN A CA 1
ATOM 1868 C C . ASN A 1 235 ? -17.592 -11.385 51.708 1.00 77.56 235 ASN A C 1
ATOM 1870 O O . ASN A 1 235 ? -16.366 -11.326 51.777 1.00 77.56 235 ASN A O 1
ATOM 1874 N N . LEU A 1 236 ? -18.391 -10.484 52.282 1.00 69.88 236 LEU A N 1
ATOM 1875 C CA . LEU A 1 236 ? -17.858 -9.422 53.132 1.00 69.88 236 LEU A CA 1
ATOM 1876 C C . LEU A 1 236 ? -17.475 -10.007 54.502 1.00 69.88 236 LEU A C 1
ATOM 1878 O O . LEU A 1 236 ? -18.233 -10.823 55.045 1.00 69.88 236 LEU A O 1
ATOM 1882 N N . PRO A 1 237 ? -16.326 -9.608 55.077 1.00 65.69 237 PRO A N 1
ATOM 1883 C CA . PRO A 1 237 ? -15.983 -9.974 56.443 1.00 65.69 237 PRO A CA 1
ATOM 1884 C C . PRO A 1 237 ? -17.025 -9.396 57.419 1.00 65.69 237 PRO A C 1
ATOM 1886 O O . PRO A 1 237 ? -17.608 -8.343 57.145 1.00 65.69 237 PRO A O 1
ATOM 1889 N N . PRO A 1 238 ? -17.300 -10.071 58.549 1.00 58.09 238 PRO A N 1
ATOM 1890 C CA . PRO A 1 238 ? -18.287 -9.600 59.514 1.00 58.09 238 PRO A CA 1
ATOM 1891 C C . PRO A 1 238 ? -17.862 -8.237 60.082 1.00 58.09 238 PRO A C 1
ATOM 1893 O O . PRO A 1 238 ? -16.817 -8.124 60.721 1.00 58.09 238 PRO A O 1
ATOM 1896 N N . SER A 1 239 ? -18.663 -7.193 59.844 1.00 54.38 239 SER A N 1
ATOM 1897 C CA . SER A 1 239 ? -18.481 -5.897 60.502 1.00 54.38 239 SER A CA 1
ATOM 1898 C C . SER A 1 239 ? -18.916 -6.005 61.963 1.00 54.38 239 SER A C 1
ATOM 1900 O O . SER A 1 239 ? -19.879 -6.706 62.269 1.00 54.38 239 SER A O 1
ATOM 1902 N N . ALA A 1 240 ? -18.248 -5.277 62.861 1.00 55.00 240 ALA A N 1
ATOM 1903 C CA . ALA A 1 240 ? -18.378 -5.357 64.325 1.00 55.00 240 ALA A CA 1
ATOM 1904 C C . ALA A 1 240 ? -19.790 -5.114 64.926 1.00 55.00 240 ALA A C 1
ATOM 1906 O O . ALA A 1 240 ? -19.934 -5.083 66.144 1.00 55.00 240 ALA A O 1
ATOM 1907 N N . SER A 1 241 ? -20.829 -4.951 64.104 1.00 57.47 241 SER A N 1
ATOM 1908 C CA . SER A 1 241 ? -22.209 -4.664 64.506 1.00 57.47 241 SER A CA 1
ATOM 1909 C C . SER A 1 241 ? -23.267 -5.635 63.960 1.00 57.47 241 SER A C 1
ATOM 1911 O O . SER A 1 241 ? -24.429 -5.468 64.307 1.00 57.47 241 SER A O 1
ATOM 1913 N N . ASP A 1 242 ? -22.919 -6.630 63.134 1.00 51.88 242 ASP A N 1
ATOM 1914 C CA . ASP A 1 242 ? -23.883 -7.611 62.605 1.00 51.88 242 ASP A CA 1
ATOM 1915 C C . ASP A 1 242 ? -23.280 -9.025 62.599 1.00 51.88 242 ASP A C 1
ATOM 1917 O O . ASP A 1 242 ? -22.259 -9.291 61.967 1.00 51.88 242 ASP A O 1
ATOM 1921 N N . SER A 1 243 ? -23.932 -9.963 63.287 1.00 52.66 243 SER A N 1
ATOM 1922 C CA . SER A 1 243 ? -23.456 -11.334 63.536 1.00 52.66 243 SER A CA 1
ATOM 1923 C C . SER A 1 243 ? -23.653 -12.318 62.368 1.00 52.66 243 SER A C 1
ATOM 1925 O O . SER A 1 243 ? -23.611 -13.531 62.574 1.00 52.66 243 SER A O 1
ATOM 1927 N N . ALA A 1 244 ? -23.837 -11.832 61.135 1.00 53.53 244 ALA A N 1
ATOM 1928 C CA . ALA A 1 244 ? -23.996 -12.677 59.949 1.00 53.53 244 ALA A CA 1
ATOM 1929 C C . ALA A 1 244 ? -23.091 -12.227 58.784 1.00 53.53 244 ALA A C 1
ATOM 1931 O O . ALA A 1 244 ? -23.030 -11.031 58.486 1.00 53.53 244 ALA A O 1
ATOM 1932 N N . PRO A 1 245 ? -22.421 -13.160 58.073 1.00 56.50 245 PRO A N 1
ATOM 1933 C CA . PRO A 1 245 ? -21.640 -12.832 56.882 1.00 56.50 245 PRO A CA 1
ATOM 1934 C C . PRO A 1 245 ? -22.564 -12.308 55.771 1.00 56.50 245 PRO A C 1
ATOM 1936 O O . PRO A 1 245 ? -23.388 -13.049 55.228 1.00 56.50 245 PRO A O 1
ATOM 1939 N N . LYS A 1 246 ? -22.433 -11.023 55.419 1.00 70.50 246 LYS A N 1
ATOM 1940 C CA . LYS A 1 246 ? -23.196 -10.399 54.327 1.00 70.50 246 LYS A CA 1
ATOM 1941 C C . LYS A 1 246 ? -22.557 -10.766 52.983 1.00 70.50 246 LYS A C 1
ATOM 1943 O O . LYS A 1 246 ? -21.386 -10.490 52.738 1.00 70.50 246 LYS A O 1
ATOM 1948 N N . LYS A 1 247 ? -23.328 -11.400 52.097 1.00 77.62 247 LYS A N 1
ATOM 1949 C CA . LYS A 1 247 ? -22.909 -11.713 50.719 1.00 77.62 247 LYS A CA 1
ATOM 1950 C C . LYS A 1 247 ? -23.349 -10.588 49.780 1.00 77.62 247 LYS A C 1
ATOM 1952 O O . LYS A 1 247 ? -24.526 -10.231 49.785 1.00 77.62 247 LYS A O 1
ATOM 1957 N N . LYS A 1 248 ? -22.437 -10.053 48.963 1.00 79.94 248 LYS A N 1
ATOM 1958 C CA . LYS A 1 248 ? -22.710 -9.029 47.938 1.00 79.94 248 LYS A CA 1
ATOM 1959 C C . LYS A 1 248 ? -22.628 -9.667 46.550 1.00 79.94 248 LYS A C 1
ATOM 1961 O O . LYS A 1 248 ? -21.596 -10.213 46.176 1.00 79.94 248 LYS A O 1
ATOM 1966 N N . PHE A 1 249 ? -23.719 -9.604 45.790 1.00 85.56 249 PHE A N 1
ATOM 1967 C CA . PHE A 1 249 ? -23.793 -10.120 44.419 1.00 85.56 249 PHE A CA 1
ATOM 1968 C C . PHE A 1 249 ? -23.535 -8.979 43.431 1.00 85.56 249 PHE A C 1
ATOM 1970 O O . PHE A 1 249 ? -24.296 -8.008 43.407 1.00 85.56 249 PHE A O 1
ATOM 1977 N N . ILE A 1 250 ? -22.480 -9.088 42.624 1.00 86.88 250 ILE A N 1
ATOM 1978 C CA . ILE A 1 250 ? -22.039 -8.044 41.688 1.00 86.88 250 ILE A CA 1
ATOM 1979 C C . ILE A 1 250 ? -21.890 -8.572 40.257 1.00 86.88 250 ILE A C 1
ATOM 1981 O O . ILE A 1 250 ? -21.825 -9.782 40.030 1.00 86.88 250 ILE A O 1
ATOM 1985 N N . ILE A 1 251 ? -21.843 -7.647 39.304 1.00 87.62 251 ILE A N 1
ATOM 1986 C CA . ILE A 1 251 ? -21.366 -7.819 37.935 1.00 87.62 251 ILE A CA 1
ATOM 1987 C C . ILE A 1 251 ? -20.089 -6.988 37.804 1.00 87.62 251 ILE A C 1
ATOM 1989 O O . ILE A 1 251 ? -20.124 -5.774 38.017 1.00 87.62 251 ILE A O 1
ATOM 1993 N N . ARG A 1 252 ? -18.978 -7.641 37.463 1.00 84.69 252 ARG A N 1
ATOM 1994 C CA . ARG A 1 252 ? -17.705 -6.999 37.138 1.00 84.69 252 ARG A CA 1
ATOM 1995 C C . ARG A 1 252 ? -17.598 -6.719 35.645 1.00 84.69 252 ARG A C 1
ATOM 1997 O O . ARG A 1 252 ? -18.105 -7.490 34.833 1.00 84.69 252 ARG A O 1
ATOM 2004 N N . GLY A 1 253 ? -16.900 -5.643 35.293 1.00 79.56 253 GLY A N 1
ATOM 2005 C CA . GLY A 1 253 ? -16.578 -5.290 33.906 1.00 79.56 253 GLY A CA 1
ATOM 2006 C C . GLY A 1 253 ? -17.589 -4.364 33.227 1.00 79.56 253 GLY A C 1
ATOM 2007 O O . GLY A 1 253 ? -17.455 -4.098 32.035 1.00 79.56 253 GLY A O 1
ATOM 2008 N N . ILE A 1 254 ? -18.571 -3.840 33.966 1.00 86.00 254 ILE A N 1
ATOM 2009 C CA . ILE A 1 254 ? -19.513 -2.825 33.473 1.00 86.00 254 ILE A CA 1
ATOM 2010 C C . ILE A 1 254 ? -19.605 -1.652 34.443 1.00 86.00 254 ILE A C 1
ATOM 2012 O O . ILE A 1 254 ? -19.426 -1.822 35.648 1.00 86.00 254 ILE A O 1
ATOM 2016 N N . GLN A 1 255 ? -19.931 -0.475 33.920 1.00 85.69 255 GLN A N 1
ATOM 2017 C CA . GLN A 1 255 ? -20.222 0.715 34.713 1.00 85.69 255 GLN A CA 1
ATOM 2018 C C . GLN A 1 255 ? -21.388 1.514 34.109 1.00 85.69 255 GLN A C 1
ATOM 2020 O O . GLN A 1 255 ? -21.627 1.416 32.900 1.00 85.69 255 GLN A O 1
ATOM 2025 N N . PRO A 1 256 ? -22.145 2.280 34.917 1.00 85.75 256 PRO A N 1
ATOM 2026 C CA . PRO A 1 256 ? -23.146 3.210 34.401 1.00 85.75 256 PRO A CA 1
ATOM 2027 C C . PRO A 1 256 ? -22.501 4.267 33.498 1.00 85.75 256 PRO A C 1
ATOM 2029 O O . PRO A 1 256 ? -21.436 4.793 33.821 1.00 85.75 256 PRO A O 1
ATOM 2032 N N . ARG A 1 257 ? -23.156 4.607 32.385 1.00 84.50 257 ARG A N 1
ATOM 2033 C CA . ARG A 1 257 ? -22.730 5.711 31.513 1.00 84.50 257 ARG A CA 1
ATOM 2034 C C . ARG A 1 257 ? -23.100 7.056 32.129 1.00 84.50 257 ARG A C 1
ATOM 2036 O O . ARG A 1 257 ? -24.077 7.162 32.858 1.00 84.50 257 ARG A O 1
ATOM 2043 N N . GLN A 1 258 ? -22.379 8.110 31.758 1.00 79.88 258 GLN A N 1
ATOM 2044 C CA . GLN A 1 258 ? -22.775 9.486 32.099 1.00 79.88 258 GLN A CA 1
ATOM 2045 C C . GLN A 1 258 ? -24.018 9.950 31.339 1.00 79.88 258 GLN A C 1
ATOM 2047 O O . GLN A 1 258 ? -24.841 10.678 31.882 1.00 79.88 258 GLN A O 1
ATOM 2052 N N . PHE A 1 259 ? -24.154 9.514 30.087 1.00 83.75 259 PHE A N 1
ATOM 2053 C CA . PHE A 1 259 ? -25.273 9.851 29.216 1.00 83.75 259 PHE A CA 1
ATOM 2054 C C . PHE A 1 259 ? -25.733 8.597 28.479 1.00 83.75 259 PHE A C 1
ATOM 2056 O O . PHE A 1 259 ? -24.906 7.765 28.089 1.00 83.75 259 PHE A O 1
ATOM 2063 N N . ALA A 1 260 ? -27.042 8.470 28.273 1.00 87.12 260 ALA A N 1
ATOM 2064 C CA . ALA A 1 260 ? -27.580 7.433 27.408 1.00 87.12 260 ALA A CA 1
ATOM 2065 C C . ALA A 1 260 ? -27.109 7.673 25.966 1.00 87.12 260 ALA A C 1
ATOM 2067 O O . ALA A 1 260 ? -27.097 8.807 25.483 1.00 87.12 260 ALA A O 1
ATOM 2068 N N . VAL A 1 261 ? -26.714 6.604 25.282 1.00 88.44 261 VAL A N 1
ATOM 2069 C CA . VAL A 1 261 ? -26.286 6.651 23.876 1.00 88.44 261 VAL A CA 1
ATOM 2070 C C . VAL A 1 261 ? -27.327 5.996 22.973 1.00 88.44 261 VAL A C 1
ATOM 2072 O O . VAL A 1 261 ? -28.195 5.260 23.437 1.00 88.44 261 VAL A O 1
ATOM 2075 N N . ASN A 1 262 ? -27.239 6.256 21.669 1.00 91.38 262 ASN A N 1
ATOM 2076 C CA . ASN A 1 262 ? -28.093 5.592 20.688 1.00 91.38 262 ASN A CA 1
ATOM 2077 C C . ASN A 1 262 ? -27.760 4.089 20.566 1.00 91.38 262 ASN A C 1
ATOM 2079 O O . ASN A 1 262 ? -26.709 3.620 21.007 1.00 91.38 262 ASN A O 1
ATOM 2083 N N . ILE A 1 263 ? -28.660 3.333 19.933 1.00 90.25 263 ILE A N 1
ATOM 2084 C CA . ILE A 1 263 ? -28.556 1.870 19.820 1.00 90.25 263 ILE A CA 1
ATOM 2085 C C . ILE A 1 263 ? -27.306 1.438 19.034 1.00 90.25 263 ILE A C 1
ATOM 2087 O O . ILE A 1 263 ? -26.666 0.447 19.389 1.00 90.25 263 ILE A O 1
ATOM 2091 N N . ASP A 1 264 ? -26.927 2.176 17.992 1.00 89.19 264 ASP A N 1
ATOM 2092 C CA . ASP A 1 264 ? -25.798 1.808 17.132 1.00 89.19 264 ASP A CA 1
ATOM 2093 C C . ASP A 1 264 ? -24.455 1.956 17.855 1.00 89.19 264 ASP A C 1
ATOM 2095 O O . ASP A 1 264 ? -23.650 1.021 17.876 1.00 89.19 264 ASP A O 1
ATOM 2099 N N . VAL A 1 265 ? -24.240 3.092 18.527 1.00 86.44 265 VAL A N 1
ATOM 2100 C CA . VAL A 1 265 ? -23.044 3.342 19.346 1.00 86.44 265 VAL A CA 1
ATOM 2101 C C . VAL A 1 265 ? -23.009 2.376 20.528 1.00 86.44 265 VAL A C 1
ATOM 2103 O O . VAL A 1 265 ? -21.962 1.791 20.809 1.00 86.44 265 VAL A O 1
ATOM 2106 N N . ALA A 1 266 ? -24.155 2.141 21.175 1.00 86.88 266 ALA A N 1
ATOM 2107 C CA . ALA A 1 266 ? -24.298 1.166 22.252 1.00 86.88 266 ALA A CA 1
ATOM 2108 C C . ALA A 1 266 ? -23.833 -0.238 21.828 1.00 86.88 266 ALA A C 1
ATOM 2110 O O . ALA A 1 266 ? -23.066 -0.889 22.541 1.00 86.88 266 ALA A O 1
ATOM 2111 N N . ASN A 1 267 ? -24.275 -0.704 20.656 1.00 89.31 267 ASN A N 1
ATOM 2112 C CA . ASN A 1 267 ? -23.916 -2.015 20.119 1.00 89.31 267 ASN A CA 1
ATOM 2113 C C . ASN A 1 267 ? -22.440 -2.104 19.739 1.00 89.31 267 ASN A C 1
ATOM 2115 O O . ASN A 1 267 ? -21.782 -3.080 20.102 1.00 89.31 267 ASN A O 1
ATOM 2119 N N . TYR A 1 268 ? -21.918 -1.091 19.046 1.00 86.62 268 TYR A N 1
ATOM 2120 C CA . TYR A 1 268 ? -20.513 -1.044 18.655 1.00 86.62 268 TYR A CA 1
ATOM 2121 C C . TYR A 1 268 ? -19.590 -1.094 19.878 1.00 86.62 268 TYR A C 1
ATOM 2123 O O . TYR A 1 268 ? -18.658 -1.893 19.936 1.00 86.62 268 TYR A O 1
ATOM 2131 N N . GLU A 1 269 ? -19.872 -0.287 20.898 1.00 83.44 269 GLU A N 1
ATOM 2132 C CA . GLU A 1 269 ? -19.026 -0.201 22.087 1.00 83.44 269 GLU A CA 1
ATOM 2133 C C . GLU A 1 269 ? -19.102 -1.423 22.993 1.00 83.44 269 GLU A C 1
ATOM 2135 O O . GLU A 1 269 ? -18.102 -1.759 23.620 1.00 83.44 269 GLU A O 1
ATOM 2140 N N . ALA A 1 270 ? -20.256 -2.085 23.064 1.00 84.44 270 ALA A N 1
ATOM 2141 C CA . ALA A 1 270 ? -20.419 -3.292 23.867 1.00 84.44 270 ALA A CA 1
ATOM 2142 C C . ALA A 1 270 ? -19.765 -4.527 23.229 1.00 84.44 270 ALA A C 1
ATOM 2144 O O . ALA A 1 270 ? -19.394 -5.459 23.942 1.00 84.44 270 ALA A O 1
ATOM 2145 N N . LEU A 1 271 ? -19.662 -4.555 21.895 1.00 85.94 271 LEU A N 1
ATOM 2146 C CA . LEU A 1 271 ? -19.172 -5.708 21.134 1.00 85.94 271 LEU A CA 1
ATOM 2147 C C . LEU A 1 271 ? -17.741 -5.545 20.614 1.00 85.94 271 LEU A C 1
ATOM 2149 O O . LEU A 1 271 ? -17.148 -6.537 20.186 1.00 85.94 271 LEU A O 1
ATOM 2153 N N . LYS A 1 272 ? -17.174 -4.332 20.633 1.00 81.50 272 LYS A N 1
ATOM 2154 C CA . LYS A 1 272 ? -15.784 -4.126 20.213 1.00 81.50 272 LYS A CA 1
ATOM 2155 C C . LYS A 1 272 ? -14.841 -4.975 21.082 1.00 81.50 272 LYS A C 1
ATOM 2157 O O . LYS A 1 272 ? -14.997 -4.998 22.306 1.00 81.50 272 LYS A O 1
ATOM 2162 N N . PRO A 1 273 ? -13.834 -5.641 20.491 1.00 66.81 273 PRO A N 1
ATOM 2163 C CA . PRO A 1 273 ? -12.804 -6.314 21.265 1.00 66.81 273 PRO A CA 1
ATOM 2164 C C . PRO A 1 273 ? -12.113 -5.293 22.165 1.00 66.81 273 PRO A C 1
ATOM 2166 O O . PRO A 1 273 ? -11.672 -4.242 21.692 1.00 66.81 273 PRO A O 1
ATOM 2169 N N . THR A 1 274 ? -12.006 -5.584 23.459 1.00 59.19 274 THR A N 1
ATOM 2170 C CA . THR A 1 274 ? -11.194 -4.793 24.383 1.00 59.19 274 THR A CA 1
ATOM 2171 C C . THR A 1 274 ? -9.723 -4.989 24.035 1.00 59.19 274 THR A C 1
ATOM 2173 O O . THR A 1 274 ? -9.019 -5.828 24.595 1.00 59.19 274 THR A O 1
ATOM 2176 N N . VAL A 1 275 ? -9.241 -4.210 23.067 1.00 54.66 275 VAL A N 1
ATOM 2177 C CA . VAL A 1 275 ? -7.810 -4.058 22.831 1.00 54.66 275 VAL A CA 1
ATOM 2178 C C . VAL A 1 275 ? -7.261 -3.403 24.088 1.00 54.66 275 VAL A C 1
ATOM 2180 O O . VAL A 1 275 ? -7.665 -2.293 24.433 1.00 54.66 275 VAL A O 1
ATOM 2183 N N . LYS A 1 276 ? -6.376 -4.103 24.803 1.00 45.72 276 LYS A N 1
ATOM 2184 C CA . LYS A 1 276 ? -5.567 -3.490 25.855 1.00 45.72 276 LYS A CA 1
ATOM 2185 C C . LYS A 1 276 ? -4.778 -2.386 25.168 1.00 45.72 276 LYS A C 1
ATOM 2187 O O . LYS A 1 276 ? -3.780 -2.670 24.514 1.00 45.72 276 LYS A O 1
ATOM 2192 N N . THR A 1 277 ? -5.263 -1.152 25.226 1.00 44.12 277 THR A N 1
ATOM 2193 C CA . THR A 1 277 ? -4.501 0.011 24.796 1.00 44.12 277 THR A CA 1
ATOM 2194 C C . THR A 1 277 ? -3.261 0.032 25.667 1.00 44.12 277 THR A C 1
ATOM 2196 O O . THR A 1 277 ? -3.302 0.450 26.820 1.00 44.12 277 THR A O 1
ATOM 2199 N N . SER A 1 278 ? -2.161 -0.483 25.125 1.00 38.53 278 SER A N 1
ATOM 2200 C CA . SER A 1 278 ? -0.818 -0.234 25.610 1.00 38.53 278 SER A CA 1
ATOM 2201 C C . SER A 1 278 ? -0.546 1.244 25.367 1.00 38.53 278 SER A C 1
ATOM 2203 O O . SER A 1 278 ? 0.088 1.632 24.389 1.00 38.53 278 SER A O 1
ATOM 2205 N N . SER A 1 279 ? -1.120 2.097 26.212 1.00 41.94 279 SER A N 1
ATOM 2206 C CA . SER A 1 279 ? -0.585 3.429 26.397 1.00 41.94 279 SER A CA 1
ATOM 2207 C C . S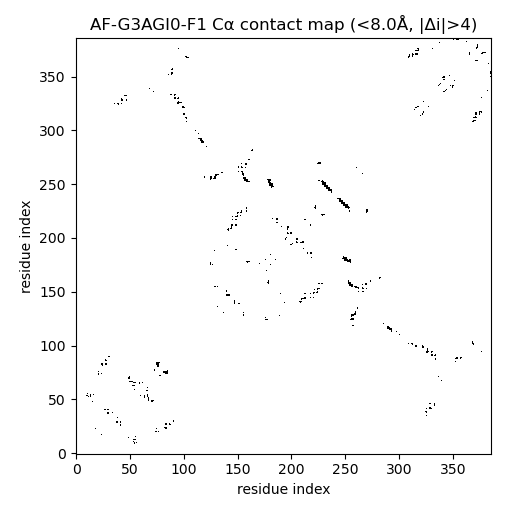ER A 1 279 ? 0.809 3.230 26.967 1.00 41.94 279 SER A C 1
ATOM 2209 O O . SER A 1 279 ? 0.965 2.770 28.102 1.00 41.94 279 SER A O 1
ATOM 2211 N N . ILE A 1 280 ? 1.814 3.527 26.155 1.00 40.66 280 ILE A N 1
ATOM 2212 C CA . ILE A 1 280 ? 3.132 3.889 26.652 1.00 40.66 280 ILE A CA 1
ATOM 2213 C C . ILE A 1 280 ? 2.840 5.024 27.651 1.00 40.66 280 ILE A C 1
ATOM 2215 O O . ILE A 1 280 ? 2.232 6.021 27.284 1.00 40.66 280 ILE A O 1
ATOM 2219 N N . ASN A 1 281 ? 3.100 4.791 28.937 1.00 41.09 281 ASN A N 1
ATOM 2220 C CA . ASN A 1 281 ? 2.806 5.691 30.065 1.00 41.09 281 ASN A CA 1
ATOM 2221 C C . ASN A 1 281 ? 1.311 5.882 30.436 1.00 41.09 281 ASN A C 1
ATOM 2223 O O . ASN A 1 281 ? 0.711 6.927 30.182 1.00 41.09 281 ASN A O 1
ATOM 2227 N N . PRO A 1 282 ? 0.701 4.931 31.173 1.00 45.78 282 PRO A N 1
ATOM 2228 C CA . PRO A 1 282 ? -0.641 5.106 31.750 1.00 45.78 282 PRO A CA 1
ATOM 2229 C C . PRO A 1 282 ? -0.737 6.235 32.801 1.00 45.78 282 PRO A C 1
ATOM 2231 O O . PRO A 1 282 ? -1.839 6.6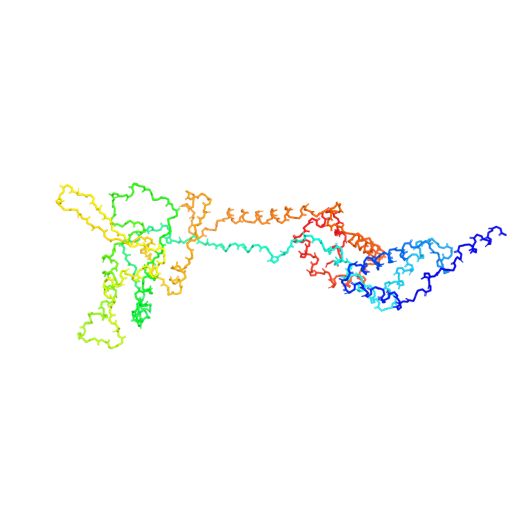57 33.141 1.00 45.78 282 PRO A O 1
ATOM 2234 N N . GLY A 1 283 ? 0.395 6.741 33.310 1.00 45.12 283 GLY A N 1
ATOM 2235 C CA . GLY A 1 283 ? 0.437 7.785 34.343 1.00 45.12 283 GLY A CA 1
ATOM 2236 C C . GLY A 1 283 ? 0.278 9.229 33.845 1.00 45.12 283 GLY A C 1
ATOM 2237 O O . GLY A 1 283 ? -0.110 10.089 34.631 1.00 45.12 283 GLY A O 1
ATOM 2238 N N . GLU A 1 284 ? 0.543 9.518 32.565 1.00 43.00 284 GLU A N 1
ATOM 2239 C CA . GLU A 1 284 ? 0.526 10.899 32.032 1.00 43.00 284 GLU A CA 1
ATOM 2240 C C . GLU A 1 284 ? -0.750 11.244 31.256 1.00 43.00 284 GLU A C 1
ATOM 2242 O O . GLU A 1 284 ? -1.176 12.400 31.238 1.00 43.00 284 GLU A O 1
ATOM 2247 N N . ASN A 1 285 ? -1.446 10.234 30.729 1.00 47.25 285 ASN A N 1
ATOM 2248 C CA . ASN A 1 285 ? -2.697 10.417 29.985 1.00 47.25 285 ASN A CA 1
ATOM 2249 C C . ASN A 1 285 ? -3.852 10.985 30.830 1.00 47.25 285 ASN A C 1
ATOM 2251 O O . ASN A 1 285 ? -4.836 11.468 30.276 1.00 47.25 285 ASN A O 1
ATOM 2255 N N . HIS A 1 286 ? -3.724 10.992 32.162 1.00 46.59 286 HIS A N 1
ATOM 2256 C CA . HIS A 1 286 ? -4.691 11.618 33.070 1.00 46.59 286 HIS A CA 1
ATOM 2257 C C . HIS A 1 286 ? -4.677 13.159 33.045 1.00 46.59 286 HIS A C 1
ATOM 2259 O O . HIS A 1 286 ? -5.568 13.782 33.620 1.00 46.59 286 HIS A O 1
ATOM 2265 N N . LYS A 1 287 ? -3.684 13.792 32.400 1.00 51.50 287 LYS A N 1
ATOM 2266 C CA . LYS A 1 287 ? -3.573 15.261 32.298 1.00 51.50 287 LYS A CA 1
ATOM 2267 C C . LYS A 1 287 ? -3.933 15.822 30.928 1.00 51.50 287 LYS A C 1
ATOM 2269 O O . LYS A 1 287 ? -3.914 17.041 30.754 1.00 51.50 287 LYS A O 1
ATOM 2274 N N . LEU A 1 288 ? -4.222 14.966 29.954 1.00 54.66 288 LEU A N 1
ATOM 2275 C CA . LEU A 1 288 ? -4.445 15.429 28.596 1.00 54.66 288 LEU A CA 1
ATOM 2276 C C . LEU A 1 288 ? -5.851 16.034 28.490 1.00 54.66 288 LEU A C 1
ATOM 2278 O O . LEU A 1 288 ? -6.830 15.393 28.880 1.00 54.66 288 LEU A O 1
ATOM 2282 N N . PRO A 1 289 ? -5.972 17.286 28.016 1.00 56.97 289 PRO A N 1
ATOM 2283 C CA . PRO A 1 289 ? -7.256 17.955 27.931 1.00 56.97 289 PRO A CA 1
ATOM 2284 C C . PRO A 1 289 ? -8.212 17.194 27.010 1.00 56.97 289 PRO A C 1
ATOM 2286 O O . PRO A 1 289 ? -7.824 16.482 26.089 1.00 56.97 289 PRO A O 1
ATOM 2289 N N . ILE A 1 290 ? -9.502 17.362 27.258 1.00 57.31 290 ILE A N 1
ATOM 2290 C CA . ILE A 1 290 ? -10.568 16.767 26.455 1.00 57.31 290 ILE A CA 1
ATOM 2291 C C . ILE A 1 290 ? -10.364 17.089 24.965 1.00 57.31 290 ILE A C 1
ATOM 2293 O O . ILE A 1 290 ? -10.232 18.255 24.596 1.00 57.31 290 ILE A O 1
ATOM 2297 N N . GLY A 1 291 ? -10.395 16.064 24.107 1.00 56.69 291 GLY A N 1
ATOM 2298 C CA . GLY A 1 291 ? -10.159 16.222 22.667 1.00 56.69 291 GLY A CA 1
ATOM 2299 C C . GLY A 1 291 ? -8.685 16.374 22.281 1.00 56.69 291 GLY A C 1
ATOM 2300 O O . GLY A 1 291 ? -8.400 16.684 21.127 1.00 56.69 291 GLY A O 1
ATOM 2301 N N . HIS A 1 292 ? -7.753 16.157 23.215 1.00 62.72 292 HIS A N 1
ATOM 2302 C CA . HIS A 1 292 ? -6.333 16.095 22.907 1.00 62.72 292 HIS A CA 1
ATOM 2303 C C . HIS A 1 292 ? -6.055 14.931 21.955 1.00 62.72 292 HIS A C 1
ATOM 2305 O O . HIS A 1 292 ? -6.403 13.780 22.220 1.00 62.72 292 HIS A O 1
ATOM 2311 N N . VAL A 1 293 ? -5.430 15.261 20.833 1.00 64.00 293 VAL A N 1
ATOM 2312 C CA . VAL A 1 293 ? -4.821 14.287 19.937 1.00 64.00 293 VAL A CA 1
ATOM 2313 C C . VAL A 1 293 ? -3.449 13.989 20.514 1.00 64.00 293 VAL A C 1
ATOM 2315 O O . VAL A 1 293 ? -2.678 14.919 20.721 1.00 64.00 293 VAL A O 1
ATOM 2318 N N . ASP A 1 294 ? -3.157 12.719 20.778 1.00 68.00 294 ASP A N 1
ATOM 2319 C CA . ASP A 1 294 ? -1.837 12.271 21.223 1.00 68.00 294 ASP A CA 1
ATOM 2320 C C . ASP A 1 294 ? -0.827 12.448 20.074 1.00 68.00 294 ASP A C 1
ATOM 2322 O O . ASP A 1 294 ? -0.606 11.558 19.246 1.00 68.00 294 ASP A O 1
ATOM 2326 N N . VAL A 1 295 ? -0.295 13.670 19.969 1.00 73.62 295 VAL A N 1
ATOM 2327 C CA . VAL A 1 295 ? 0.645 14.082 18.919 1.00 73.62 295 VAL A CA 1
ATOM 2328 C C . VAL A 1 295 ? 1.942 13.285 19.030 1.00 73.62 295 VAL A C 1
ATOM 2330 O O . VAL A 1 295 ? 2.552 12.980 18.011 1.00 73.62 295 VAL A O 1
ATOM 2333 N N . GLU A 1 296 ? 2.350 12.899 20.239 1.00 73.44 296 GLU A N 1
ATOM 2334 C CA . GLU A 1 296 ? 3.560 12.107 20.464 1.00 73.44 296 GLU A CA 1
ATOM 2335 C C . GLU A 1 296 ? 3.408 10.696 19.902 1.00 73.44 296 GLU A C 1
ATOM 2337 O O . GLU A 1 296 ? 4.269 10.236 19.153 1.00 73.44 296 GLU A O 1
ATOM 2342 N N . LYS A 1 297 ? 2.276 10.039 20.166 1.00 72.38 297 LYS A N 1
ATOM 2343 C CA . LYS A 1 297 ? 1.959 8.744 19.561 1.00 72.38 297 LYS A CA 1
ATOM 2344 C C . LYS A 1 297 ? 1.813 8.835 18.049 1.00 72.38 297 LYS A C 1
ATOM 2346 O O . LYS A 1 297 ? 2.265 7.934 17.348 1.00 72.38 297 LYS A O 1
ATOM 2351 N N . PHE A 1 298 ? 1.201 9.902 17.533 1.00 77.56 298 PHE A N 1
ATOM 2352 C CA . PHE A 1 298 ? 1.131 10.128 16.090 1.00 77.56 298 PHE A CA 1
ATOM 2353 C C . PHE A 1 298 ? 2.531 10.265 15.484 1.00 77.56 298 PHE A C 1
ATOM 2355 O O . PHE A 1 298 ? 2.855 9.556 14.537 1.00 77.56 298 PHE A O 1
ATOM 2362 N N . ASN A 1 299 ? 3.380 11.109 16.071 1.00 79.88 299 ASN A N 1
ATOM 2363 C CA . ASN A 1 299 ? 4.754 11.303 15.620 1.00 79.88 299 ASN A CA 1
ATOM 2364 C C . ASN A 1 299 ? 5.555 10.002 15.696 1.00 79.88 299 ASN A C 1
ATOM 2366 O O . ASN A 1 299 ? 6.266 9.688 14.753 1.00 79.88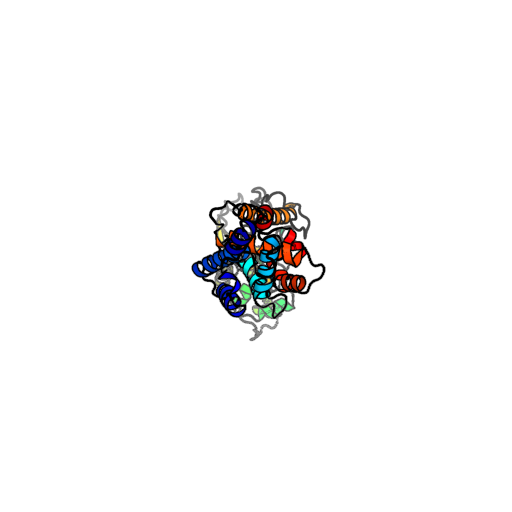 299 ASN A O 1
ATOM 2370 N N . HIS A 1 300 ? 5.401 9.212 16.761 1.00 80.31 300 HIS A N 1
ATOM 2371 C CA . HIS A 1 300 ? 6.045 7.905 16.870 1.00 80.31 300 HIS A CA 1
ATOM 2372 C C . HIS A 1 300 ? 5.595 6.954 15.756 1.00 80.31 300 HIS A C 1
ATOM 2374 O O . HIS A 1 300 ? 6.432 6.300 15.149 1.00 80.31 300 HIS A O 1
ATOM 2380 N N . LEU A 1 301 ? 4.294 6.885 15.455 1.00 76.88 301 LEU A N 1
ATOM 2381 C CA . LEU A 1 301 ? 3.774 6.044 14.370 1.00 76.88 301 LEU A CA 1
ATOM 2382 C C . LEU A 1 301 ? 4.276 6.501 12.993 1.00 76.88 301 LEU A C 1
ATOM 2384 O O . LEU A 1 301 ? 4.591 5.667 12.148 1.00 76.88 301 LEU A O 1
ATOM 2388 N N . VAL A 1 302 ? 4.363 7.815 12.767 1.00 80.44 302 VAL A N 1
ATOM 2389 C CA . VAL A 1 302 ? 4.923 8.382 11.532 1.00 80.44 302 VAL A CA 1
ATOM 2390 C C . VAL A 1 302 ? 6.412 8.061 11.420 1.00 80.44 302 VAL A C 1
ATOM 2392 O O . VAL A 1 302 ? 6.850 7.597 10.368 1.00 80.44 302 VAL A O 1
ATOM 2395 N N . SER A 1 303 ? 7.178 8.247 12.497 1.00 81.62 303 SER A N 1
ATOM 2396 C CA . SER A 1 303 ? 8.603 7.911 12.541 1.00 81.62 303 SER A CA 1
ATOM 2397 C C . SER A 1 303 ? 8.833 6.420 12.321 1.00 81.62 303 SER A C 1
ATOM 2399 O O . SER A 1 303 ? 9.637 6.063 11.473 1.00 81.62 303 SER A O 1
ATOM 2401 N N . GLU A 1 304 ? 8.078 5.550 12.992 1.00 80.88 304 GLU A N 1
ATOM 2402 C CA . GLU A 1 304 ? 8.149 4.096 12.812 1.00 80.88 304 GLU A CA 1
ATOM 2403 C C . GLU A 1 304 ? 7.828 3.696 11.364 1.00 80.88 304 GLU A C 1
ATOM 2405 O O . GLU A 1 304 ? 8.522 2.873 10.769 1.00 80.88 304 GLU A O 1
ATOM 2410 N N . SER A 1 305 ? 6.807 4.306 10.752 1.00 76.38 305 SER A N 1
ATOM 2411 C CA . SER A 1 305 ? 6.489 4.065 9.342 1.00 76.38 305 SER A CA 1
ATOM 2412 C C . SER A 1 305 ? 7.611 4.525 8.409 1.00 76.38 305 SER A C 1
ATOM 2414 O O . SER A 1 305 ? 7.934 3.810 7.463 1.00 76.38 305 SER A O 1
ATOM 2416 N N . SER A 1 306 ? 8.213 5.691 8.661 1.00 79.00 306 SER A N 1
ATOM 2417 C CA . SER A 1 306 ? 9.336 6.187 7.862 1.00 79.00 306 SER A CA 1
ATOM 2418 C C . SER A 1 306 ? 10.588 5.331 8.043 1.00 79.00 306 SER A C 1
ATOM 2420 O O . SER A 1 306 ? 11.276 5.059 7.065 1.00 79.00 306 SER A O 1
ATOM 2422 N N . GLU A 1 307 ? 10.885 4.887 9.264 1.00 78.19 307 GLU A N 1
ATOM 2423 C CA . GLU A 1 307 ? 12.018 4.007 9.551 1.00 78.19 307 GLU A CA 1
ATOM 2424 C C . GLU A 1 307 ? 11.853 2.654 8.865 1.00 78.19 307 GLU A C 1
ATOM 2426 O O . GLU A 1 307 ? 12.799 2.185 8.244 1.00 78.19 307 GLU A O 1
ATOM 2431 N N . ASN A 1 308 ? 10.657 2.060 8.884 1.00 74.81 308 ASN A N 1
ATOM 2432 C CA . ASN A 1 308 ? 10.396 0.812 8.164 1.00 74.81 308 ASN A CA 1
ATOM 2433 C C . ASN A 1 308 ? 10.651 0.956 6.652 1.00 74.81 308 ASN A C 1
ATOM 2435 O O . ASN A 1 308 ? 11.335 0.114 6.072 1.00 74.81 308 ASN A O 1
ATOM 2439 N N . ILE A 1 309 ? 10.187 2.051 6.034 1.00 72.81 309 ILE A N 1
ATOM 2440 C CA . ILE A 1 309 ? 10.432 2.333 4.607 1.00 72.81 309 ILE A CA 1
ATOM 2441 C C . ILE A 1 309 ? 11.937 2.448 4.323 1.00 72.81 309 ILE A C 1
ATOM 2443 O O . ILE A 1 309 ? 12.435 1.864 3.359 1.00 72.81 309 ILE A O 1
ATOM 2447 N N . LEU A 1 310 ? 12.676 3.169 5.170 1.00 71.75 310 LEU A N 1
ATOM 2448 C CA . LEU A 1 310 ? 14.115 3.379 4.998 1.00 71.75 310 LEU A CA 1
ATOM 2449 C C . LEU A 1 310 ? 14.924 2.094 5.240 1.00 71.75 310 LEU A C 1
ATOM 2451 O O . LEU A 1 310 ? 15.827 1.779 4.465 1.00 71.75 310 LEU A O 1
ATOM 2455 N N . VAL A 1 311 ? 14.593 1.322 6.278 1.00 70.12 311 VAL A N 1
ATOM 2456 C CA . VAL A 1 311 ? 15.283 0.071 6.628 1.00 70.12 311 VAL A CA 1
ATOM 2457 C C . VAL A 1 311 ? 15.079 -0.986 5.546 1.00 70.12 311 VAL A C 1
ATOM 2459 O O . VAL A 1 311 ? 16.047 -1.634 5.146 1.00 70.12 311 VAL A O 1
ATOM 2462 N N . GLU A 1 312 ? 13.864 -1.155 5.025 1.00 63.88 312 GLU A N 1
ATOM 2463 C CA . GLU A 1 312 ? 13.628 -2.082 3.911 1.00 63.88 312 GLU A CA 1
ATOM 2464 C C . GLU A 1 312 ? 14.301 -1.592 2.620 1.00 63.88 312 GLU A C 1
ATOM 2466 O O . GLU A 1 312 ? 14.938 -2.386 1.923 1.00 63.88 312 GLU A O 1
ATOM 2471 N N . GLY A 1 313 ? 14.289 -0.276 2.372 1.00 58.78 313 GLY A N 1
ATOM 2472 C CA . GLY A 1 313 ? 14.961 0.348 1.232 1.00 58.78 313 GLY A CA 1
ATOM 2473 C C . GLY A 1 313 ? 16.474 0.101 1.185 1.00 58.78 313 GLY A C 1
ATOM 2474 O O . GLY A 1 313 ? 17.017 -0.131 0.104 1.00 58.78 313 GLY A O 1
ATOM 2475 N N . THR A 1 314 ? 17.167 0.061 2.330 1.00 63.00 314 THR A N 1
ATOM 2476 C CA . THR A 1 314 ? 18.636 -0.145 2.385 1.00 63.00 314 THR A CA 1
ATOM 2477 C C . THR A 1 314 ? 19.127 -1.495 1.844 1.00 63.00 314 THR A C 1
ATOM 2479 O O . THR A 1 314 ? 20.326 -1.672 1.631 1.00 63.00 314 THR A O 1
ATOM 2482 N N . ARG A 1 315 ? 18.230 -2.456 1.582 1.00 63.44 315 ARG A N 1
ATOM 2483 C CA . ARG A 1 315 ? 18.582 -3.774 1.020 1.00 63.44 315 ARG A CA 1
ATOM 2484 C C . ARG A 1 315 ? 18.933 -3.732 -0.470 1.00 63.44 315 ARG A C 1
ATOM 2486 O O . ARG A 1 315 ? 19.537 -4.676 -0.986 1.00 63.44 315 ARG A O 1
ATOM 2493 N N . ILE A 1 316 ? 18.550 -2.661 -1.164 1.00 67.25 316 ILE A N 1
ATOM 2494 C CA . ILE A 1 316 ? 18.711 -2.529 -2.611 1.00 67.25 316 ILE A CA 1
ATOM 2495 C C . ILE A 1 316 ? 19.881 -1.583 -2.896 1.00 67.25 316 ILE A C 1
ATOM 2497 O O . ILE A 1 316 ? 19.825 -0.387 -2.630 1.00 67.25 316 ILE A O 1
ATOM 2501 N N . SER A 1 317 ? 20.957 -2.141 -3.445 1.00 69.00 317 SER A N 1
ATOM 2502 C CA . SER A 1 317 ? 22.140 -1.418 -3.916 1.00 69.00 317 SER A CA 1
ATOM 2503 C C . SER A 1 317 ? 22.551 -1.976 -5.277 1.00 69.00 317 SER A C 1
ATOM 2505 O O . SER A 1 317 ? 22.248 -3.133 -5.567 1.00 69.00 317 SER A O 1
ATOM 2507 N N . LYS A 1 318 ? 23.266 -1.192 -6.098 1.00 64.56 318 LYS A N 1
ATOM 2508 C CA . LYS A 1 318 ? 23.766 -1.627 -7.419 1.00 64.56 318 LYS A CA 1
ATOM 2509 C C . LYS A 1 318 ? 24.565 -2.930 -7.376 1.00 64.56 318 LYS A C 1
ATOM 2511 O O . LYS A 1 318 ? 24.513 -3.693 -8.323 1.00 64.56 318 LYS A O 1
ATOM 2516 N N . ASN A 1 319 ? 25.250 -3.195 -6.264 1.00 64.94 319 ASN A N 1
ATOM 2517 C CA . ASN A 1 319 ? 26.077 -4.392 -6.076 1.00 64.94 319 ASN A CA 1
ATOM 2518 C C . ASN A 1 319 ? 25.356 -5.506 -5.296 1.00 64.94 319 ASN A C 1
ATOM 2520 O O . ASN A 1 319 ? 26.006 -6.383 -4.729 1.00 64.94 319 ASN A O 1
ATOM 2524 N N . SER A 1 320 ? 24.035 -5.418 -5.158 1.00 69.25 320 SER A N 1
ATOM 2525 C CA . SER A 1 320 ? 23.248 -6.393 -4.409 1.00 69.25 320 SER A CA 1
ATOM 2526 C C . SER A 1 320 ? 23.000 -7.649 -5.243 1.00 69.25 320 SER A C 1
ATOM 2528 O O . SER A 1 320 ? 22.829 -7.563 -6.455 1.00 69.25 320 SER A O 1
ATOM 2530 N N . GLU A 1 321 ? 22.897 -8.806 -4.586 1.00 71.12 321 GLU A N 1
ATOM 2531 C CA . GLU A 1 321 ? 22.601 -10.107 -5.217 1.00 71.12 321 GLU A CA 1
ATOM 2532 C C . GLU A 1 321 ? 21.260 -10.124 -5.979 1.00 71.12 321 GLU A C 1
ATOM 2534 O O . GLU A 1 321 ? 20.995 -11.036 -6.755 1.00 71.12 321 GLU A O 1
ATOM 2539 N N . PHE A 1 322 ? 20.409 -9.118 -5.755 1.00 75.06 322 PHE A N 1
ATOM 2540 C CA . PHE A 1 322 ? 19.106 -8.974 -6.402 1.00 75.06 322 PHE A CA 1
ATOM 2541 C C . PHE A 1 322 ? 19.160 -8.284 -7.774 1.00 75.06 322 PHE A C 1
ATOM 2543 O O . PHE A 1 322 ? 18.177 -8.346 -8.513 1.00 75.06 322 PHE A O 1
ATOM 2550 N N . VAL A 1 323 ? 20.260 -7.602 -8.118 1.00 81.06 323 VAL A N 1
ATOM 2551 C CA . VAL A 1 323 ? 20.408 -6.924 -9.414 1.00 81.06 323 VAL A CA 1
ATOM 2552 C C . VAL A 1 323 ? 20.878 -7.943 -10.450 1.00 81.06 323 VAL A C 1
ATOM 2554 O O . VAL A 1 323 ? 21.959 -8.512 -10.332 1.00 81.06 323 VAL A O 1
ATOM 2557 N N . ASN A 1 324 ? 20.058 -8.180 -11.474 1.00 86.38 324 ASN A N 1
ATOM 2558 C CA . ASN A 1 324 ? 20.375 -9.098 -12.566 1.00 86.38 324 ASN A CA 1
ATOM 2559 C C . ASN A 1 324 ? 20.941 -8.349 -13.782 1.00 86.38 324 ASN A C 1
ATOM 2561 O O . ASN A 1 324 ? 20.740 -7.145 -13.952 1.00 86.38 324 ASN A O 1
ATOM 2565 N N . GLN A 1 325 ? 21.532 -9.102 -14.716 1.00 87.00 325 GLN A N 1
ATOM 2566 C CA . GLN A 1 325 ? 22.038 -8.584 -15.996 1.00 87.00 325 GLN A CA 1
ATOM 2567 C C . GLN A 1 325 ? 20.980 -7.807 -16.799 1.00 87.00 325 GLN A C 1
ATOM 2569 O O . GLN A 1 325 ? 21.303 -6.854 -17.510 1.00 87.00 325 GLN A O 1
ATOM 2574 N N . ILE A 1 326 ? 19.705 -8.194 -16.674 1.00 88.44 326 ILE A N 1
ATOM 2575 C CA . ILE A 1 326 ? 18.565 -7.510 -17.299 1.00 88.44 326 ILE A CA 1
ATOM 2576 C C . ILE A 1 326 ? 18.446 -6.077 -16.774 1.00 88.44 326 ILE A C 1
ATOM 2578 O O . ILE A 1 326 ? 18.244 -5.156 -17.567 1.00 88.44 326 ILE A O 1
ATOM 2582 N N . ASN A 1 327 ? 18.584 -5.884 -15.460 1.00 90.25 327 ASN A N 1
ATOM 2583 C CA . ASN A 1 327 ? 18.461 -4.577 -14.822 1.00 90.25 327 ASN A CA 1
ATOM 2584 C C . ASN A 1 327 ? 19.593 -3.651 -15.295 1.00 90.25 327 ASN A C 1
ATOM 2586 O O . ASN A 1 327 ? 19.326 -2.530 -15.728 1.00 90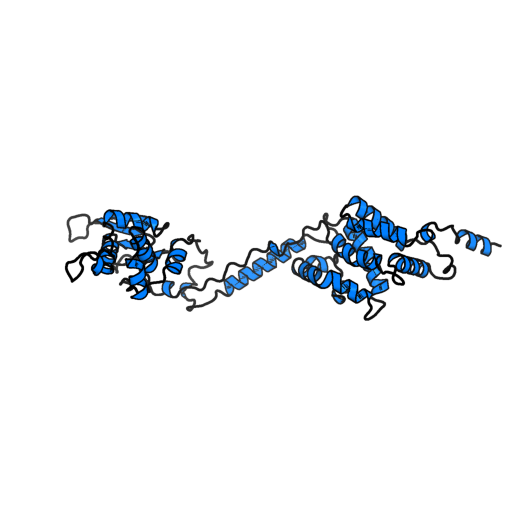.25 327 ASN A O 1
ATOM 2590 N N . GLU A 1 328 ? 20.835 -4.147 -15.293 1.00 89.25 328 GLU A N 1
ATOM 2591 C CA . GLU A 1 328 ? 22.016 -3.398 -15.745 1.00 89.25 328 GLU A CA 1
ATOM 2592 C C . GLU A 1 328 ? 21.949 -3.049 -17.234 1.00 89.25 328 GLU A C 1
ATOM 2594 O O . GLU A 1 328 ? 22.089 -1.888 -17.614 1.00 89.25 328 GLU A O 1
ATOM 2599 N N . SER A 1 329 ? 21.661 -4.034 -18.089 1.00 90.00 329 SER A N 1
ATOM 2600 C CA . SER A 1 329 ? 21.608 -3.823 -19.541 1.00 90.00 329 SER A CA 1
ATOM 2601 C C . SER A 1 329 ? 20.468 -2.876 -19.923 1.00 90.00 329 SER A C 1
ATOM 2603 O O . SER A 1 329 ? 20.627 -2.031 -20.802 1.00 90.00 329 SER A O 1
ATOM 2605 N N . SER A 1 330 ? 19.326 -2.964 -19.230 1.00 91.50 330 SER A N 1
ATOM 2606 C CA . SER A 1 330 ? 18.214 -2.028 -19.430 1.00 91.50 330 SER A CA 1
ATOM 2607 C C . SER A 1 330 ? 18.575 -0.611 -18.989 1.00 91.50 330 SER A C 1
ATOM 2609 O O . SER A 1 330 ? 18.202 0.342 -19.672 1.00 91.50 330 SER A O 1
ATOM 2611 N N . HIS A 1 331 ? 19.314 -0.466 -17.882 1.00 91.50 331 HIS A N 1
ATOM 2612 C CA . HIS A 1 331 ? 19.799 0.827 -17.400 1.00 91.50 331 HIS A CA 1
ATOM 2613 C C . HIS A 1 331 ? 20.744 1.478 -18.411 1.00 91.50 331 HIS A C 1
ATOM 2615 O O . HIS A 1 331 ? 20.524 2.624 -18.788 1.00 91.50 331 HIS A O 1
ATOM 2621 N N . GLU A 1 332 ? 21.765 0.756 -18.879 1.00 90.94 332 GLU A N 1
ATOM 2622 C CA . GLU A 1 332 ? 22.736 1.271 -19.853 1.00 90.94 332 GLU A CA 1
ATOM 2623 C C . GLU A 1 332 ? 22.066 1.717 -21.161 1.00 90.94 332 GLU A C 1
ATOM 2625 O O . GLU A 1 332 ? 22.344 2.805 -21.667 1.00 90.94 332 GLU A O 1
ATOM 2630 N N . ILE A 1 333 ? 21.156 0.898 -21.702 1.00 90.81 333 ILE A N 1
ATOM 2631 C CA . ILE A 1 333 ? 20.444 1.222 -22.946 1.00 90.81 333 ILE A CA 1
ATOM 2632 C C . ILE A 1 333 ? 19.545 2.445 -22.742 1.00 90.81 333 ILE A C 1
ATOM 2634 O O . ILE A 1 333 ? 19.521 3.336 -23.594 1.00 90.81 333 ILE A O 1
ATOM 2638 N N . LEU A 1 334 ? 18.814 2.513 -21.625 1.00 91.62 334 LEU A N 1
ATOM 2639 C CA . LEU A 1 334 ? 17.949 3.653 -21.327 1.00 91.62 334 LEU A CA 1
ATOM 2640 C C . LEU A 1 334 ? 18.762 4.938 -21.139 1.00 91.62 334 LEU A C 1
ATOM 2642 O O . LEU A 1 334 ? 18.396 5.971 -21.691 1.00 91.62 334 LEU A O 1
ATOM 2646 N N . GLU A 1 335 ? 19.876 4.875 -20.412 1.00 90.94 335 GLU A N 1
ATOM 2647 C CA . GLU A 1 335 ? 20.780 6.008 -20.209 1.00 90.94 335 GLU A CA 1
ATOM 2648 C C . GLU A 1 335 ? 21.356 6.513 -21.535 1.00 90.94 335 GLU A C 1
ATOM 2650 O O . GLU A 1 335 ? 21.353 7.718 -21.787 1.00 90.94 335 GLU A O 1
ATOM 2655 N N . TYR A 1 336 ? 21.758 5.607 -22.430 1.00 89.81 336 TYR A N 1
ATOM 2656 C CA . TYR A 1 336 ? 22.223 5.976 -23.765 1.00 89.81 336 TYR A CA 1
ATOM 2657 C 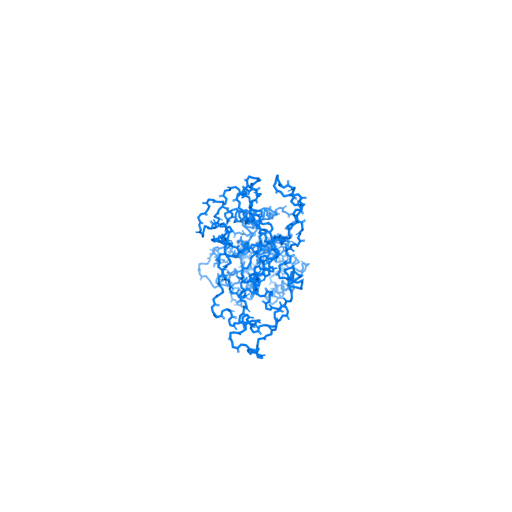C . TYR A 1 336 ? 21.131 6.671 -24.594 1.00 89.81 336 TYR A C 1
ATOM 2659 O O . TYR A 1 336 ? 21.391 7.705 -25.212 1.00 89.81 336 TYR A O 1
ATOM 2667 N N . ILE A 1 337 ? 19.894 6.156 -24.568 1.00 88.94 337 ILE A N 1
ATOM 2668 C CA . ILE A 1 337 ? 18.751 6.783 -25.252 1.00 88.94 337 ILE A CA 1
ATOM 2669 C C . ILE A 1 337 ? 18.486 8.184 -24.689 1.00 88.94 337 ILE A C 1
ATOM 2671 O O . ILE A 1 337 ? 18.274 9.119 -25.460 1.00 88.94 337 ILE A O 1
ATOM 2675 N N . ILE A 1 338 ? 18.501 8.346 -23.366 1.00 88.62 338 ILE A N 1
ATOM 2676 C CA . ILE A 1 338 ? 18.219 9.630 -22.715 1.00 88.62 338 ILE A CA 1
ATOM 2677 C C . ILE A 1 338 ? 19.295 10.664 -23.066 1.00 88.62 338 ILE A C 1
ATOM 2679 O O . ILE A 1 338 ? 18.947 11.751 -23.529 1.00 88.62 338 ILE A O 1
ATOM 2683 N N . ASN A 1 339 ? 20.575 10.302 -22.955 1.00 88.00 339 ASN A N 1
ATOM 2684 C CA . ASN A 1 339 ? 21.693 11.204 -23.242 1.00 88.00 339 ASN A CA 1
ATOM 2685 C C . ASN A 1 339 ? 21.743 11.632 -24.722 1.00 88.00 339 ASN A C 1
ATOM 2687 O O . ASN A 1 339 ? 22.040 12.783 -25.037 1.00 88.00 339 ASN A O 1
ATOM 2691 N N . GLU A 1 340 ? 21.457 10.725 -25.661 1.00 85.31 340 GLU A N 1
ATOM 2692 C CA . GLU A 1 340 ? 21.536 11.053 -27.091 1.00 85.31 340 GLU A CA 1
ATOM 2693 C C . GLU A 1 340 ? 20.267 11.711 -27.645 1.00 85.31 340 GLU A C 1
ATOM 2695 O O . GLU A 1 340 ? 20.367 12.537 -28.559 1.00 85.31 340 GLU A O 1
ATOM 2700 N N . VAL A 1 341 ? 19.086 11.364 -27.124 1.00 83.81 341 VAL A N 1
ATOM 2701 C CA . VAL A 1 341 ? 17.794 11.804 -27.680 1.00 83.81 341 VAL A CA 1
ATOM 2702 C C . VAL A 1 341 ? 17.156 12.907 -26.841 1.00 83.81 341 VAL A C 1
ATOM 2704 O O . VAL A 1 341 ? 16.773 13.935 -27.399 1.00 83.81 341 VAL A O 1
ATOM 2707 N N . LEU A 1 342 ? 17.041 12.724 -25.523 1.00 82.12 342 LEU A N 1
ATOM 2708 C CA . LEU A 1 342 ? 16.298 13.647 -24.657 1.00 82.12 342 LEU A CA 1
ATOM 2709 C C . LEU A 1 342 ? 17.148 14.822 -24.161 1.00 82.12 342 LEU A C 1
ATOM 2711 O O . LEU A 1 342 ? 16.632 15.925 -24.039 1.00 82.12 342 LEU A O 1
ATOM 2715 N N . ASP A 1 343 ? 18.437 14.624 -23.886 1.00 82.12 343 ASP A N 1
ATOM 2716 C CA . ASP A 1 343 ? 19.323 15.714 -23.439 1.00 82.12 343 ASP A CA 1
ATOM 2717 C C . ASP A 1 343 ? 19.675 16.699 -24.558 1.00 82.12 343 ASP A C 1
ATOM 2719 O O . ASP A 1 343 ? 19.915 17.878 -24.306 1.00 82.12 343 ASP A O 1
ATOM 2723 N N . ASN A 1 344 ? 19.666 16.232 -25.806 1.00 74.62 344 ASN A N 1
ATOM 2724 C CA . ASN A 1 344 ? 20.029 17.041 -26.968 1.00 74.62 344 ASN A CA 1
ATOM 2725 C C . ASN A 1 344 ? 18.844 17.809 -27.582 1.00 74.62 344 ASN A C 1
ATOM 2727 O O . ASN A 1 344 ? 19.053 18.590 -28.512 1.00 74.62 344 ASN A O 1
ATOM 2731 N N . THR A 1 345 ? 17.606 17.577 -27.124 1.00 66.56 345 THR A N 1
ATOM 2732 C CA . THR A 1 345 ? 16.401 18.187 -27.709 1.00 66.56 345 THR A CA 1
ATOM 2733 C C . THR A 1 345 ? 15.470 18.753 -26.634 1.00 66.56 345 THR A C 1
ATOM 2735 O O . THR A 1 345 ? 14.823 18.014 -25.902 1.00 66.56 345 THR A O 1
ATOM 2738 N N . GLU A 1 346 ? 15.371 20.083 -26.540 1.00 64.69 346 GLU A N 1
ATOM 2739 C CA . GLU A 1 346 ? 14.429 20.738 -25.621 1.00 64.69 346 GLU A CA 1
ATOM 2740 C C . GLU A 1 346 ? 12.984 20.661 -26.156 1.00 64.69 346 GLU A C 1
ATOM 2742 O O . GLU A 1 346 ? 12.734 21.003 -27.315 1.00 64.69 346 GLU A O 1
ATOM 2747 N N . ASN A 1 347 ? 12.020 20.271 -25.305 1.00 62.16 347 ASN A N 1
ATOM 2748 C CA . ASN A 1 347 ? 10.578 20.222 -25.605 1.00 62.16 347 ASN A CA 1
ATOM 2749 C C . ASN A 1 347 ? 10.211 19.369 -26.834 1.00 62.16 347 ASN A C 1
ATOM 2751 O O . ASN A 1 347 ? 9.412 19.770 -27.689 1.00 62.16 347 ASN A O 1
ATOM 2755 N N . SER A 1 348 ? 10.795 18.178 -26.933 1.00 78.12 348 SER A N 1
ATOM 2756 C CA . SER A 1 348 ? 10.567 17.264 -28.051 1.00 78.12 348 SER A CA 1
ATOM 2757 C C . SER A 1 348 ? 9.310 16.395 -27.866 1.00 78.12 348 SER A C 1
ATOM 2759 O O . SER A 1 348 ? 8.721 16.281 -26.785 1.00 78.12 348 SER A O 1
ATOM 2761 N N . VAL A 1 349 ? 8.839 15.771 -28.950 1.00 83.06 349 VAL A N 1
ATOM 2762 C CA . VAL A 1 349 ? 7.716 14.810 -28.888 1.00 83.06 349 VAL A CA 1
ATOM 2763 C C . VAL A 1 349 ? 8.119 13.592 -28.047 1.00 83.06 349 VAL A C 1
ATOM 2765 O O . VAL A 1 349 ? 7.296 12.991 -27.363 1.00 83.06 349 VAL A O 1
ATOM 2768 N N . GLU A 1 350 ? 9.404 13.265 -28.075 1.00 83.81 350 GLU A N 1
ATOM 2769 C CA . GLU A 1 350 ? 10.065 12.180 -27.370 1.00 83.81 350 GLU A CA 1
ATOM 2770 C C . GLU A 1 350 ? 10.022 12.384 -25.848 1.00 83.81 350 GLU A C 1
ATOM 2772 O O . GLU A 1 350 ? 9.694 11.442 -25.124 1.00 83.81 350 GLU A O 1
ATOM 2777 N N . GLU A 1 351 ? 10.247 13.613 -25.368 1.00 86.06 351 GLU A N 1
ATOM 2778 C CA . GLU A 1 351 ? 10.083 13.974 -23.952 1.00 86.06 351 GLU A CA 1
ATOM 2779 C C . GLU A 1 351 ? 8.638 13.750 -23.483 1.00 86.06 351 GLU A C 1
ATOM 2781 O O . GLU A 1 351 ? 8.395 13.111 -22.457 1.00 86.06 351 GLU A O 1
ATOM 2786 N N . ASN A 1 352 ? 7.660 14.207 -24.271 1.00 86.69 352 ASN A N 1
ATOM 2787 C CA . ASN A 1 352 ? 6.242 14.044 -23.942 1.00 86.69 352 ASN A CA 1
ATOM 2788 C C . ASN A 1 352 ? 5.823 12.566 -23.880 1.00 86.69 352 ASN A C 1
ATOM 2790 O O . ASN A 1 352 ? 5.017 12.188 -23.030 1.00 86.69 352 ASN A O 1
ATOM 2794 N N . ILE A 1 353 ? 6.380 11.721 -24.753 1.00 87.38 353 ILE A N 1
ATOM 2795 C CA . ILE A 1 353 ? 6.148 10.270 -24.738 1.00 87.38 353 ILE A CA 1
ATOM 2796 C C . ILE A 1 353 ? 6.750 9.638 -23.476 1.00 87.38 353 ILE A C 1
ATOM 2798 O O . ILE A 1 353 ? 6.093 8.813 -22.836 1.00 87.38 353 ILE A O 1
ATOM 2802 N N . PHE A 1 354 ? 7.968 10.033 -23.088 1.00 87.69 354 PHE A N 1
ATOM 2803 C CA . PHE A 1 354 ? 8.589 9.559 -21.850 1.00 87.69 354 PHE A CA 1
ATOM 2804 C C . PHE A 1 354 ? 7.755 9.933 -20.625 1.00 87.69 354 PHE A C 1
ATOM 2806 O O . PHE A 1 354 ? 7.470 9.067 -19.791 1.00 87.69 354 PHE A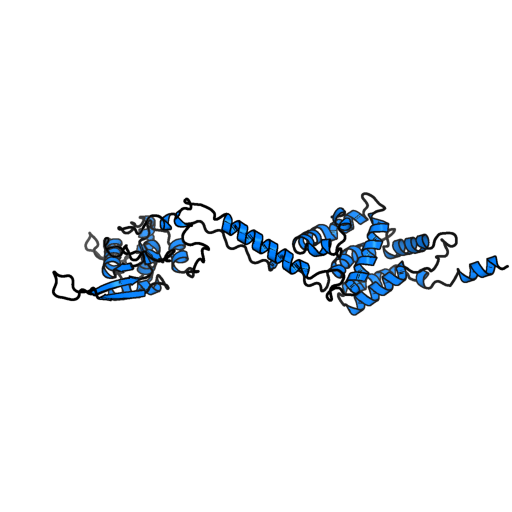 O 1
ATOM 2813 N N . ARG A 1 355 ? 7.292 11.186 -20.563 1.00 89.00 355 ARG A N 1
ATOM 2814 C CA . ARG A 1 355 ? 6.405 11.667 -19.502 1.00 89.00 355 ARG A CA 1
ATOM 2815 C C . ARG A 1 355 ? 5.099 10.881 -19.459 1.00 89.00 355 ARG A C 1
ATOM 2817 O O . ARG A 1 355 ? 4.703 10.419 -18.395 1.00 89.00 355 ARG A O 1
ATOM 2824 N N . LEU A 1 356 ? 4.455 10.669 -20.609 1.00 89.81 356 LEU A N 1
ATOM 2825 C CA . LEU A 1 356 ? 3.164 9.982 -20.705 1.00 89.81 356 LEU A CA 1
ATOM 2826 C C . LEU A 1 356 ? 3.188 8.570 -20.099 1.00 89.81 356 LEU A C 1
ATOM 2828 O O . LEU A 1 356 ? 2.230 8.175 -19.435 1.00 89.81 356 LEU A O 1
ATOM 2832 N N . TYR A 1 357 ? 4.255 7.798 -20.324 1.00 89.19 357 TYR A N 1
ATOM 2833 C CA . TYR A 1 357 ? 4.329 6.422 -19.822 1.00 89.19 357 TYR A CA 1
ATOM 2834 C C . TYR A 1 357 ? 4.776 6.309 -18.364 1.00 89.19 357 TYR A C 1
ATOM 2836 O O . TYR A 1 357 ? 4.489 5.289 -17.731 1.00 89.19 357 TYR A O 1
ATOM 2844 N N . ASN A 1 358 ? 5.475 7.315 -17.835 1.00 89.62 358 ASN A N 1
ATOM 2845 C CA . ASN A 1 358 ? 6.180 7.206 -16.558 1.00 89.62 358 ASN A CA 1
ATOM 2846 C C . ASN A 1 358 ? 5.690 8.178 -15.472 1.00 89.62 358 ASN A C 1
ATOM 2848 O O . ASN A 1 358 ? 6.026 7.975 -14.309 1.00 89.62 358 ASN A O 1
ATOM 2852 N N . SER A 1 359 ? 4.857 9.173 -15.799 1.00 87.94 359 SER A N 1
ATOM 2853 C CA . SER A 1 359 ? 4.413 10.226 -14.866 1.00 87.94 359 SER A CA 1
ATOM 2854 C C . SER A 1 359 ? 3.697 9.718 -13.614 1.00 87.94 359 SER A C 1
ATOM 2856 O O . SER A 1 359 ? 3.816 10.325 -12.556 1.00 87.94 359 SER A O 1
ATOM 2858 N N . HIS A 1 360 ? 2.941 8.624 -13.719 1.00 85.19 360 HIS A N 1
ATOM 2859 C CA . HIS A 1 360 ? 2.110 8.144 -12.614 1.00 85.19 360 HIS A CA 1
ATOM 2860 C C . HIS A 1 360 ? 2.841 7.165 -11.696 1.00 85.19 360 HIS A C 1
ATOM 2862 O O . HIS A 1 360 ? 2.819 7.326 -10.484 1.00 85.19 360 HIS A O 1
ATOM 2868 N N . TRP A 1 361 ? 3.500 6.152 -12.259 1.00 87.50 361 TRP A N 1
ATOM 2869 C CA . TRP A 1 361 ? 4.022 5.044 -11.457 1.00 87.50 361 TRP A CA 1
ATOM 2870 C C . TRP A 1 361 ? 5.450 5.280 -10.955 1.00 87.50 361 TRP A C 1
ATOM 2872 O O . TRP A 1 361 ? 5.800 4.806 -9.878 1.00 87.50 361 TRP A O 1
ATOM 2882 N N . LEU A 1 362 ? 6.289 5.993 -11.716 1.00 86.25 362 LEU A N 1
ATOM 2883 C CA . LEU A 1 362 ? 7.703 6.158 -11.376 1.00 86.25 362 LEU A CA 1
ATOM 2884 C C . LEU A 1 362 ? 7.897 7.055 -10.135 1.00 86.25 362 LEU A C 1
ATOM 2886 O O . LEU A 1 362 ? 8.670 6.661 -9.261 1.00 86.25 362 LEU A O 1
ATOM 2890 N N . PRO A 1 363 ? 7.175 8.187 -9.969 1.00 86.44 363 PRO A N 1
ATOM 2891 C CA . PRO A 1 363 ? 7.252 8.977 -8.739 1.00 86.44 363 PRO A CA 1
ATOM 2892 C C . PRO A 1 363 ? 6.729 8.231 -7.509 1.00 86.44 363 PRO A C 1
ATOM 2894 O O . PRO A 1 363 ? 7.358 8.284 -6.455 1.00 86.44 363 PRO A O 1
ATOM 2897 N N . GLU A 1 364 ? 5.612 7.505 -7.640 1.00 83.94 364 GLU A N 1
ATOM 2898 C CA . GLU A 1 364 ? 5.058 6.689 -6.550 1.00 83.94 364 GLU A CA 1
ATOM 2899 C C . GLU A 1 364 ? 6.036 5.587 -6.127 1.00 83.94 364 GLU A C 1
ATOM 2901 O O . GLU A 1 364 ? 6.245 5.361 -4.934 1.00 83.94 364 GLU A O 1
ATOM 2906 N N . LEU A 1 365 ? 6.699 4.950 -7.098 1.00 85.44 365 LEU A N 1
ATOM 2907 C CA . LEU A 1 365 ? 7.709 3.935 -6.831 1.00 85.44 365 LEU A CA 1
ATOM 2908 C C . LEU A 1 365 ? 8.916 4.510 -6.085 1.00 85.44 365 LEU A C 1
ATOM 2910 O O . LEU A 1 365 ? 9.357 3.912 -5.105 1.00 85.44 365 LEU A O 1
ATOM 2914 N N . VAL A 1 366 ? 9.444 5.650 -6.540 1.00 85.31 366 VAL A N 1
ATOM 2915 C CA . VAL A 1 366 ? 10.584 6.326 -5.899 1.00 85.31 366 VAL A CA 1
ATOM 2916 C C . VAL A 1 366 ? 10.217 6.794 -4.493 1.00 85.31 366 VAL A C 1
ATOM 2918 O O . VAL A 1 366 ? 11.032 6.678 -3.583 1.00 85.31 366 VAL A O 1
ATOM 2921 N N . TYR A 1 367 ? 8.987 7.267 -4.286 1.00 83.12 367 TYR A N 1
ATOM 2922 C CA . TYR A 1 367 ? 8.501 7.645 -2.961 1.00 83.12 367 TYR A CA 1
ATOM 2923 C C . TYR A 1 367 ? 8.441 6.445 -2.005 1.00 83.12 367 TYR A C 1
ATOM 2925 O O . TYR A 1 367 ? 8.874 6.547 -0.859 1.00 83.12 367 TYR A O 1
ATOM 2933 N N . ALA A 1 368 ? 7.948 5.297 -2.477 1.00 79.81 368 ALA A N 1
ATOM 2934 C CA . ALA A 1 368 ? 7.904 4.068 -1.687 1.00 79.81 368 ALA A CA 1
ATOM 2935 C C . ALA A 1 368 ? 9.294 3.427 -1.483 1.00 79.81 368 ALA A C 1
ATOM 2937 O O . ALA A 1 368 ? 9.501 2.703 -0.509 1.00 79.81 368 ALA A O 1
ATOM 2938 N N . ASN A 1 369 ? 10.239 3.682 -2.395 1.00 84.00 369 ASN A N 1
ATOM 2939 C CA . ASN A 1 369 ? 11.562 3.058 -2.442 1.00 84.00 369 ASN A CA 1
ATOM 2940 C C . ASN A 1 369 ? 12.660 4.098 -2.760 1.00 84.00 369 ASN A C 1
ATOM 2942 O O . ASN A 1 369 ? 13.236 4.079 -3.855 1.00 84.00 369 ASN A O 1
ATOM 2946 N N . PRO A 1 370 ? 12.992 5.001 -1.817 1.00 82.12 370 PRO A N 1
ATOM 2947 C CA . PRO A 1 370 ? 13.956 6.082 -2.058 1.00 82.12 370 PRO A CA 1
ATOM 2948 C C . PRO A 1 370 ? 15.376 5.577 -2.363 1.00 82.12 370 PRO A C 1
ATOM 2950 O O . PRO A 1 370 ? 16.131 6.226 -3.091 1.00 82.12 370 PRO A O 1
ATOM 2953 N N . SER A 1 371 ? 15.724 4.378 -1.890 1.00 81.94 371 SER A N 1
ATOM 2954 C CA . SER A 1 371 ? 17.026 3.751 -2.130 1.00 81.94 371 SER A CA 1
ATOM 2955 C C . SER A 1 371 ? 17.327 3.486 -3.606 1.00 81.94 371 SER A C 1
ATOM 2957 O O . SER A 1 371 ? 18.496 3.398 -3.979 1.00 81.94 371 SER A O 1
ATOM 2959 N N . LEU A 1 372 ? 16.314 3.408 -4.477 1.00 84.44 372 LEU A N 1
ATOM 2960 C CA . LEU A 1 372 ? 16.520 3.258 -5.921 1.00 84.44 372 LEU A CA 1
ATOM 2961 C C . LEU A 1 372 ? 17.274 4.450 -6.522 1.00 84.44 372 LEU A C 1
ATOM 2963 O O . LEU A 1 372 ? 18.082 4.267 -7.433 1.00 84.44 372 LEU A O 1
ATOM 2967 N N . VAL A 1 373 ? 17.037 5.655 -5.999 1.00 85.81 373 VAL A N 1
ATOM 2968 C CA . VAL A 1 373 ? 17.734 6.871 -6.438 1.00 85.81 373 VAL A CA 1
ATOM 2969 C C . VAL A 1 373 ? 19.091 6.990 -5.749 1.00 85.81 373 VAL A C 1
ATOM 2971 O O . VAL A 1 373 ? 20.079 7.297 -6.409 1.00 85.81 373 VAL A O 1
ATOM 2974 N N . GLU A 1 374 ? 19.177 6.686 -4.451 1.00 81.56 374 GLU A N 1
ATOM 2975 C CA . GLU A 1 374 ? 20.441 6.750 -3.694 1.00 81.56 374 GLU A CA 1
ATOM 2976 C C . GLU A 1 374 ? 21.490 5.758 -4.209 1.00 81.56 374 GLU A C 1
ATOM 2978 O O . GLU A 1 374 ? 22.665 6.093 -4.346 1.00 81.56 374 GLU A O 1
ATOM 2983 N N . SER A 1 375 ? 21.061 4.540 -4.545 1.00 80.50 375 SER A N 1
ATOM 2984 C CA . SER A 1 375 ? 21.913 3.530 -5.179 1.00 80.50 375 SER A CA 1
ATOM 2985 C C . SER A 1 375 ? 22.203 3.841 -6.651 1.00 80.50 375 SER A C 1
ATOM 2987 O O . SER A 1 375 ? 23.105 3.248 -7.242 1.00 80.50 375 SER A O 1
ATOM 2989 N N . GLY A 1 376 ? 21.461 4.775 -7.252 1.00 81.44 376 GLY A N 1
ATOM 2990 C CA . GLY A 1 376 ? 21.572 5.176 -8.649 1.00 81.44 376 GLY A CA 1
ATOM 2991 C C . GLY A 1 376 ? 21.010 4.159 -9.644 1.00 81.44 376 GLY A C 1
ATOM 2992 O O . GLY A 1 376 ? 21.420 4.196 -10.802 1.00 81.44 376 GLY A O 1
ATOM 2993 N N . ILE A 1 377 ? 20.165 3.217 -9.207 1.00 84.50 377 ILE A N 1
ATOM 2994 C CA . ILE A 1 377 ? 19.419 2.297 -10.091 1.00 84.50 377 ILE A CA 1
ATOM 2995 C C . ILE A 1 377 ? 18.415 3.086 -10.939 1.00 84.50 377 ILE A C 1
ATOM 2997 O O . ILE A 1 377 ? 18.177 2.761 -12.097 1.00 84.50 377 ILE A O 1
ATOM 3001 N N . ILE A 1 378 ? 17.838 4.142 -10.369 1.00 86.12 378 ILE A N 1
ATOM 3002 C CA . ILE A 1 378 ? 17.107 5.165 -11.112 1.00 86.12 378 ILE A CA 1
ATOM 3003 C C . ILE A 1 378 ? 17.962 6.424 -11.087 1.00 86.12 378 ILE A C 1
ATOM 3005 O O . ILE A 1 378 ? 18.260 6.962 -10.019 1.00 86.12 378 ILE A O 1
ATOM 3009 N N . ASN A 1 379 ? 18.360 6.910 -12.260 1.00 85.19 379 ASN A N 1
ATOM 3010 C CA . ASN A 1 379 ? 19.118 8.150 -12.345 1.00 85.19 379 ASN A CA 1
ATOM 3011 C C . ASN A 1 379 ? 18.195 9.342 -12.036 1.00 85.19 379 ASN A C 1
ATOM 3013 O O . ASN A 1 379 ? 17.131 9.499 -12.639 1.00 85.19 379 ASN A O 1
ATOM 3017 N N . ILE A 1 380 ? 18.623 10.218 -11.123 1.00 83.12 380 ILE A N 1
ATOM 3018 C CA . ILE A 1 380 ? 17.879 11.430 -10.750 1.00 83.12 380 ILE A CA 1
ATOM 3019 C C . ILE A 1 380 ? 17.619 12.346 -11.955 1.00 83.12 380 ILE A C 1
ATOM 3021 O O . ILE A 1 380 ? 16.594 13.021 -12.019 1.00 83.12 380 ILE A O 1
ATOM 3025 N N . GLY A 1 381 ? 18.512 12.315 -12.950 1.00 80.94 381 GLY A N 1
ATOM 3026 C CA . GLY A 1 381 ? 18.370 13.044 -14.203 1.00 80.94 381 GLY A CA 1
ATOM 3027 C C . GLY A 1 381 ? 17.176 12.593 -15.042 1.00 80.94 381 GLY A C 1
ATOM 3028 O O . GLY A 1 381 ? 16.711 13.371 -15.863 1.00 80.94 381 GLY A O 1
ATOM 3029 N N . TRP A 1 382 ? 16.633 11.390 -14.832 1.00 83.75 382 TRP A N 1
ATOM 3030 C CA . TRP A 1 382 ? 15.433 10.928 -15.539 1.00 83.75 382 TRP A CA 1
ATOM 3031 C C . TRP A 1 382 ? 14.159 11.563 -14.982 1.00 83.75 382 TRP A C 1
ATOM 3033 O O . TRP A 1 382 ? 13.202 11.782 -15.722 1.00 83.75 382 TRP A O 1
ATOM 3043 N N . LEU A 1 383 ? 14.159 11.907 -13.689 1.00 81.75 383 LEU A N 1
ATOM 3044 C CA . LEU A 1 383 ? 13.006 12.514 -13.023 1.00 81.75 383 LEU A CA 1
ATOM 3045 C C . LEU A 1 383 ? 12.693 13.915 -13.553 1.00 81.75 383 LEU A C 1
ATOM 3047 O O . LEU A 1 383 ? 11.559 14.356 -13.429 1.00 81.75 383 LEU A O 1
ATOM 3051 N N . LYS A 1 384 ? 13.655 14.601 -14.186 1.00 84.06 384 LYS A N 1
ATOM 3052 C CA . LYS A 1 384 ? 13.418 15.920 -14.798 1.00 84.06 384 LYS A CA 1
ATOM 3053 C C . LYS A 1 384 ? 12.430 15.878 -15.972 1.00 84.06 384 LYS A C 1
ATOM 3055 O O . LYS A 1 384 ? 11.920 16.920 -16.363 1.00 84.06 384 LYS A O 1
ATOM 3060 N N . TYR A 1 385 ? 12.198 14.694 -16.542 1.00 79.19 385 TYR A N 1
ATOM 3061 C CA . TYR A 1 385 ? 11.303 14.492 -17.681 1.00 79.19 385 TYR A CA 1
ATOM 3062 C C . TYR A 1 385 ? 9.883 14.062 -17.277 1.00 79.19 385 TYR A C 1
ATOM 3064 O O . TYR A 1 385 ? 9.016 13.938 -18.146 1.00 79.19 385 TYR A O 1
ATOM 3072 N N . LEU A 1 386 ? 9.639 13.832 -15.982 1.00 79.38 386 LEU A N 1
ATOM 3073 C CA . LEU A 1 386 ? 8.325 13.517 -15.408 1.00 79.38 386 LEU A CA 1
ATOM 3074 C C . LEU A 1 386 ? 7.596 14.804 -15.024 1.00 79.38 386 LEU A C 1
ATOM 3076 O O . LEU A 1 386 ? 6.383 14.883 -15.330 1.00 79.38 386 LEU A O 1
#

Radius of gyration: 38.95 Å; Cα contacts (8 Å, |Δi|>4): 393; chains: 1; bounding box: 104×36×117 Å